Protein 3BN3 (pdb70)

Structure (mmCIF, N/CA/C/O backbone):
data_3BN3
#
_entry.id   3BN3
#
_cell.length_a   61.793
_cell.length_b   71.507
_cell.length_c   143.871
_cell.angle_alpha   90.000
_cell.angle_beta   90.000
_cell.angle_gamma   90.000
#
_symmetry.space_group_name_H-M   'P 21 21 21'
#
loop_
_entity.id
_entity.type
_entity.pdbx_description
1 polymer 'Integrin alpha-L'
2 polymer 'Intercellular adhesion molecule 5'
3 branched 2-acetamido-2-deoxy-beta-D-glucopyranose-(1-4)-2-acetamido-2-deoxy-beta-D-glucopyranose
4 non-polymer 'MAGNESIUM ION'
5 non-polymer 2-acetamido-2-deoxy-beta-D-glucopyranose
6 non-polymer GLYCEROL
7 water water
#
loop_
_atom_site.group_PDB
_atom_site.id
_atom_site.type_symbol
_atom_site.label_atom_id
_atom_site.label_alt_id
_atom_site.label_comp_id
_atom_site.label_asym_id
_atom_site.label_entity_id
_atom_site.label_seq_id
_atom_site.pdbx_PDB_ins_code
_atom_site.Cartn_x
_atom_site.Cartn_y
_atom_site.Cartn_z
_atom_site.occupancy
_atom_site.B_iso_or_equiv
_atom_site.auth_seq_id
_atom_site.auth_comp_id
_atom_site.auth_asym_id
_atom_site.auth_atom_id
_atom_site.pdbx_PDB_model_num
ATOM 1 N N . MET A 1 1 ? -3.899 14.269 36.174 1.00 58.12 128 MET A N 1
ATOM 2 C CA . MET A 1 1 ? -4.659 13.746 35.006 1.00 56.28 128 MET A CA 1
ATOM 3 C C . MET A 1 1 ? -5.881 12.990 35.506 1.00 53.96 128 MET A C 1
ATOM 4 O O . MET A 1 1 ? -5.755 12.051 36.288 1.00 53.05 128 MET A O 1
ATOM 9 N N . ASN A 1 2 ? -7.059 13.403 35.059 1.00 52.40 129 ASN A N 1
ATOM 10 C CA . ASN A 1 2 ? -8.282 12.665 35.371 1.00 54.13 129 ASN A CA 1
ATOM 11 C C . ASN A 1 2 ? -8.330 11.334 34.612 1.00 53.07 129 ASN A C 1
ATOM 12 O O . ASN A 1 2 ? -7.959 11.259 33.433 1.00 51.54 129 ASN A O 1
ATOM 17 N N . VAL A 1 3 ? -8.780 10.289 35.306 1.00 54.20 130 VAL A N 1
ATOM 18 C CA . VAL A 1 3 ? -8.885 8.958 34.721 1.00 53.11 130 VAL A CA 1
ATOM 19 C C . VAL A 1 3 ? -10.209 8.335 35.050 1.00 56.39 130 VAL A C 1
ATOM 20 O O . VAL A 1 3 ? -10.511 8.110 36.226 1.00 58.62 130 VAL A O 1
ATOM 24 N N . ASP A 1 4 ? -10.996 8.050 34.017 1.00 54.96 131 ASP A N 1
ATOM 25 C CA . ASP A 1 4 ? -12.201 7.258 34.167 1.00 55.77 131 ASP A CA 1
ATOM 26 C C . ASP A 1 4 ? -11.837 5.793 33.975 1.00 55.29 131 ASP A C 1
ATOM 27 O O . ASP A 1 4 ? -11.337 5.408 32.920 1.00 53.91 131 ASP A O 1
ATOM 32 N N . LEU A 1 5 ? -12.103 4.974 34.992 1.00 56.65 132 LEU A N 1
ATOM 33 C CA . LEU A 1 5 ? -11.733 3.563 34.955 1.00 51.37 132 LEU A CA 1
ATOM 34 C C . LEU A 1 5 ? -12.954 2.669 35.108 1.00 53.57 132 LEU A C 1
ATOM 35 O O . LEU A 1 5 ? -13.764 2.855 36.020 1.00 51.80 132 LEU A O 1
ATOM 40 N N . VAL A 1 6 ? -13.097 1.705 34.198 1.00 48.48 133 VAL A N 1
ATOM 41 C CA . VAL A 1 6 ? -14.206 0.762 34.245 1.00 48.22 133 VAL A CA 1
ATOM 42 C C . VAL A 1 6 ? -13.669 -0.646 34.504 1.00 49.12 133 VAL A C 1
ATOM 43 O O . VAL A 1 6 ? -12.725 -1.088 33.834 1.00 47.77 133 VAL A O 1
ATOM 47 N N . PHE A 1 7 ? -14.236 -1.317 35.507 1.00 50.74 134 PHE A N 1
ATOM 48 C CA . PHE A 1 7 ? -14.003 -2.747 35.727 1.00 49.21 134 PHE A CA 1
ATOM 49 C C . PHE A 1 7 ? -15.021 -3.517 34.905 1.00 49.02 134 PHE A C 1
ATOM 50 O O . PHE A 1 7 ? -16.220 -3.337 35.081 1.00 49.43 134 PHE A O 1
ATOM 58 N N . LEU A 1 8 ? -14.555 -4.379 34.013 1.00 48.40 135 LEU A N 1
ATOM 59 C CA . LEU A 1 8 ? -15.441 -5.211 33.242 1.00 45.37 135 LEU A CA 1
ATOM 60 C C . LEU A 1 8 ? -15.224 -6.629 33.748 1.00 48.78 135 LEU A C 1
ATOM 61 O O . LEU A 1 8 ? -14.199 -7.232 33.442 1.00 45.40 135 LEU A O 1
ATOM 66 N N . PHE A 1 9 ? -16.155 -7.147 34.552 1.00 49.05 136 PHE A N 1
ATOM 67 C CA . PHE A 1 9 ? -15.908 -8.419 35.241 1.00 47.61 136 PHE A CA 1
ATOM 68 C C . PHE A 1 9 ? -16.816 -9.570 34.809 1.00 49.73 136 PHE A C 1
ATOM 69 O O . PHE A 1 9 ? -18.011 -9.410 34.629 1.00 51.85 136 PHE A O 1
ATOM 77 N N . ASP A 1 10 ? -16.186 -10.737 34.684 1.00 46.18 137 ASP A N 1
ATOM 78 C CA . ASP A 1 10 ? -16.776 -11.956 34.147 1.00 47.07 137 ASP A CA 1
ATOM 79 C C . ASP A 1 10 ? -17.671 -12.611 35.196 1.00 48.04 137 ASP A C 1
ATOM 80 O O . ASP A 1 10 ? -17.192 -13.011 36.255 1.00 53.77 137 ASP A O 1
ATOM 85 N N . GLY A 1 11 ? -18.965 -12.699 34.897 1.00 42.97 138 GLY A N 1
ATOM 86 C CA . GLY A 1 11 ? -19.940 -13.309 35.790 1.00 47.25 138 GLY A CA 1
ATOM 87 C C . GLY A 1 11 ? -20.470 -14.590 35.203 1.00 47.60 138 GLY A C 1
ATOM 88 O O . GLY A 1 11 ? -21.588 -15.001 35.507 1.00 52.05 138 GLY A O 1
ATOM 89 N N . SER A 1 12 ? -19.655 -15.242 34.372 1.00 48.75 139 SER A N 1
ATOM 90 C CA . SER A 1 12 ? -20.125 -16.401 33.624 1.00 46.57 139 SER A CA 1
ATOM 91 C C . SER A 1 12 ? -20.052 -17.652 34.502 1.00 48.85 139 SER A C 1
ATOM 92 O O . SER A 1 12 ?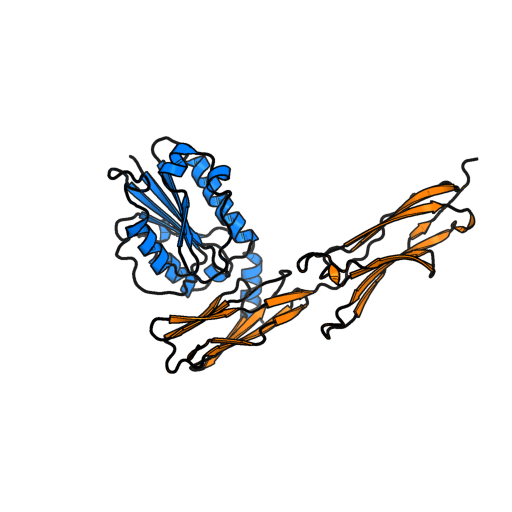 -19.395 -17.648 35.529 1.00 48.08 139 SER A O 1
ATOM 95 N N . MET A 1 13 ? -20.741 -18.704 34.070 1.00 44.55 140 MET A N 1
ATOM 96 C CA . MET A 1 13 ? -20.855 -19.965 34.794 1.00 49.21 140 MET A CA 1
ATOM 97 C C . MET A 1 13 ? -19.509 -20.693 34.907 1.00 48.12 140 MET A C 1
ATOM 98 O O . MET A 1 13 ? -19.343 -21.536 35.785 1.00 52.04 140 MET A O 1
ATOM 103 N N . SER A 1 14 ? -18.551 -20.358 34.037 1.00 49.43 141 SER A N 1
ATOM 104 C CA . SER A 1 14 ? -17.207 -20.976 34.076 1.00 49.86 141 SER A CA 1
ATOM 105 C C . SER A 1 14 ? -16.367 -20.553 35.277 1.00 47.89 141 SER A C 1
ATOM 106 O O . SER A 1 14 ? -15.361 -21.188 35.584 1.00 51.96 141 SER A O 1
ATOM 109 N N . LEU A 1 15 ? -16.758 -19.476 35.942 1.00 48.35 142 LEU A N 1
ATOM 110 C CA . LEU A 1 15 ? -16.083 -19.053 37.169 1.00 52.44 142 LEU A CA 1
ATOM 111 C C . LEU A 1 15 ? -16.808 -19.609 38.389 1.00 48.92 142 LEU A C 1
ATOM 112 O O . LEU A 1 15 ? -18.026 -19.510 38.494 1.00 48.55 142 LEU A O 1
ATOM 117 N N . GLN A 1 16 ? -16.054 -20.200 39.307 1.00 52.51 143 GLN A N 1
ATOM 118 C CA . GLN A 1 16 ? -16.616 -20.705 40.553 1.00 52.66 143 GLN A CA 1
ATOM 119 C C . GLN A 1 16 ? -17.103 -19.532 41.407 1.00 51.86 143 GLN A C 1
ATOM 120 O O . GLN A 1 16 ? -16.583 -18.422 41.279 1.00 53.10 143 GLN A O 1
ATOM 126 N N . PRO A 1 17 ? -18.110 -19.775 42.274 1.00 52.82 144 PRO A N 1
ATOM 127 C CA . PRO A 1 17 ? -18.572 -18.792 43.251 1.00 51.78 144 PRO A CA 1
ATOM 128 C C . PRO A 1 17 ? -17.463 -18.179 44.115 1.00 50.40 144 PRO A C 1
ATOM 129 O O . PRO A 1 17 ? -17.508 -16.979 44.399 1.00 51.02 144 PRO A O 1
ATOM 133 N N . ASP A 1 18 ? -16.489 -18.984 44.536 1.00 50.67 145 ASP A N 1
ATOM 134 C CA . ASP A 1 18 ? -15.366 -18.450 45.307 1.00 50.81 145 ASP A CA 1
ATOM 135 C C . ASP A 1 18 ? -14.478 -17.542 44.454 1.00 48.53 145 ASP A C 1
ATOM 136 O O . ASP A 1 18 ? -13.944 -16.558 44.957 1.00 47.46 145 ASP A O 1
ATOM 141 N N . GLU A 1 19 ? -14.352 -17.854 43.164 1.00 48.56 146 GLU A N 1
ATOM 142 C CA . GLU A 1 19 ? -13.563 -17.035 42.229 1.00 49.65 146 GLU A CA 1
ATOM 143 C C . GLU A 1 19 ? -14.236 -15.706 41.937 1.00 47.22 146 GLU A C 1
ATOM 144 O O . GLU A 1 19 ? -13.580 -14.676 41.892 1.00 48.61 146 GLU A O 1
ATOM 150 N N . PHE A 1 20 ? -15.547 -15.731 41.747 1.00 49.39 147 PHE A N 1
ATOM 151 C CA . PHE A 1 20 ? -16.320 -14.505 41.551 1.00 49.72 147 PHE A CA 1
ATOM 152 C C . PHE A 1 20 ? -16.186 -13.579 42.762 1.00 48.12 147 PHE A C 1
ATOM 153 O O . PHE A 1 20 ? -16.014 -12.370 42.612 1.00 51.55 147 PHE A O 1
ATOM 161 N N . GLN A 1 21 ? -16.256 -14.146 43.961 1.00 50.30 148 GLN A N 1
ATOM 162 C CA . GLN A 1 21 ? -16.033 -13.365 45.187 1.00 51.22 148 GLN A CA 1
ATOM 163 C C . GLN A 1 21 ? -14.634 -12.737 45.204 1.00 50.31 148 GLN A C 1
ATOM 164 O O . GLN A 1 21 ? -14.476 -11.577 45.593 1.00 49.03 148 GLN A O 1
ATOM 170 N N . LYS A 1 22 ? -13.627 -13.499 44.778 1.00 49.52 149 LYS A N 1
ATOM 171 C CA . LYS A 1 22 ? -12.270 -12.964 44.631 1.00 52.32 149 LYS A CA 1
ATOM 172 C C . LYS A 1 22 ? -12.197 -11.845 43.583 1.00 50.94 149 LYS A C 1
ATOM 173 O O . LYS A 1 22 ? -11.401 -10.923 43.718 1.00 50.42 149 LYS A O 1
ATOM 179 N N . ILE A 1 23 ? -13.010 -11.926 42.536 1.00 50.42 150 ILE A N 1
ATOM 180 C CA . ILE A 1 23 ? -13.043 -10.857 41.542 1.00 51.60 150 ILE A CA 1
ATOM 181 C C . ILE A 1 23 ? -13.609 -9.599 42.194 1.00 50.95 150 ILE A C 1
ATOM 182 O O . ILE A 1 23 ? -13.075 -8.513 42.015 1.00 53.37 150 ILE A O 1
ATOM 187 N N . LEU A 1 24 ? -14.679 -9.767 42.968 1.00 50.00 151 LEU A N 1
ATOM 188 C CA . LEU A 1 24 ? -15.299 -8.660 43.702 1.00 51.05 151 LEU A CA 1
ATOM 189 C C . LEU A 1 24 ? -14.337 -8.018 44.705 1.00 51.23 151 LEU A C 1
ATOM 190 O O . LEU A 1 24 ? -14.252 -6.793 44.798 1.00 52.80 151 LEU A O 1
ATOM 195 N N . ASP A 1 25 ? -13.612 -8.850 45.446 1.00 52.04 152 ASP A N 1
ATOM 196 C CA . ASP A 1 25 ? -12.605 -8.367 46.400 1.00 51.96 152 ASP A CA 1
ATOM 197 C C . ASP A 1 25 ? -11.442 -7.641 45.714 1.00 52.54 152 ASP A C 1
ATOM 198 O O . ASP A 1 25 ? -10.945 -6.645 46.229 1.00 54.70 152 ASP A O 1
ATOM 203 N N . PHE A 1 26 ? -11.016 -8.138 44.555 1.00 52.46 153 PHE A N 1
ATOM 204 C CA . PHE A 1 26 ? -9.981 -7.482 43.752 1.00 52.64 153 PHE A CA 1
ATOM 205 C C . PHE A 1 26 ? -10.394 -6.063 43.355 1.00 54.38 153 PHE A C 1
ATOM 206 O O . PHE A 1 26 ? -9.610 -5.123 43.478 1.00 54.62 153 PHE A O 1
ATOM 214 N N . MET A 1 27 ? -11.625 -5.914 42.880 1.00 54.26 154 MET A N 1
ATOM 215 C CA . MET A 1 27 ? -12.154 -4.597 42.501 1.00 55.12 154 MET A CA 1
ATOM 216 C C . MET A 1 27 ? -12.183 -3.631 43.697 1.00 56.66 154 MET A C 1
ATOM 217 O O . MET A 1 27 ? -11.761 -2.471 43.588 1.00 55.50 154 MET A O 1
ATOM 222 N N . LYS A 1 28 ? -12.657 -4.127 44.839 1.00 57.62 155 LYS A N 1
ATOM 223 C CA . LYS A 1 28 ? -12.677 -3.350 46.089 1.00 56.86 155 LYS A CA 1
ATOM 224 C C . LYS A 1 28 ? -11.281 -2.891 46.521 1.00 55.19 155 LYS A C 1
ATOM 225 O O . LYS A 1 28 ? -11.095 -1.736 46.899 1.00 57.20 155 LYS A O 1
ATOM 231 N N . ASP A 1 29 ? -10.311 -3.801 46.469 1.00 55.84 156 ASP A N 1
ATOM 232 C CA . ASP A 1 29 ? -8.920 -3.494 46.814 1.00 55.97 156 ASP A CA 1
ATOM 233 C C . ASP A 1 29 ? -8.284 -2.463 45.888 1.00 53.12 156 ASP A C 1
ATOM 234 O O . ASP A 1 29 ? -7.612 -1.558 46.347 1.00 52.81 156 ASP A O 1
ATOM 239 N N . VAL A 1 30 ? -8.485 -2.608 44.585 1.00 56.53 157 VAL A N 1
ATOM 240 C CA . VAL A 1 30 ? -7.971 -1.635 43.615 1.00 57.35 157 VAL A CA 1
ATOM 241 C C . VAL A 1 30 ? -8.559 -0.252 43.866 1.00 56.49 157 VAL A C 1
ATOM 242 O O . VAL A 1 30 ? -7.832 0.745 43.857 1.00 55.25 157 VAL A O 1
ATOM 246 N N . MET A 1 31 ? -9.865 -0.198 44.114 1.00 56.17 158 MET A N 1
ATOM 247 C CA . MET A 1 31 ? -10.537 1.069 44.407 1.00 57.94 158 MET A CA 1
ATOM 248 C C . MET A 1 31 ? -10.006 1.744 45.682 1.00 59.73 158 MET A C 1
ATOM 249 O O . MET A 1 31 ? -9.806 2.959 45.703 1.00 60.18 158 MET A O 1
ATOM 254 N N . LYS A 1 32 ? -9.775 0.959 46.732 1.00 59.90 159 LYS A N 1
ATOM 255 C CA . LYS A 1 32 ? -9.255 1.496 47.991 1.00 58.98 159 LYS A CA 1
ATOM 256 C C . LYS A 1 32 ? -7.853 2.079 47.810 1.00 58.23 159 LYS A C 1
ATOM 257 O O . LYS A 1 32 ? -7.528 3.120 48.383 1.00 56.90 159 LYS A O 1
ATOM 263 N N . LYS A 1 33 ? -7.036 1.406 47.006 1.00 58.14 160 LYS A N 1
ATOM 264 C CA . LYS A 1 33 ? -5.677 1.862 46.719 1.00 59.95 160 LYS A CA 1
ATOM 265 C C . LYS A 1 33 ? -5.624 3.111 45.832 1.00 58.49 160 LYS A C 1
ATOM 266 O O . LYS A 1 33 ? -4.630 3.829 45.843 1.00 56.22 160 LYS A O 1
ATOM 272 N N . LEU A 1 34 ? -6.677 3.366 45.063 1.00 57.35 161 LEU A N 1
ATOM 273 C CA . LEU A 1 34 ? -6.723 4.531 44.179 1.00 59.57 161 LEU A CA 1
ATOM 274 C C . LEU A 1 34 ? -7.803 5.514 44.622 1.00 61.87 161 LEU A C 1
ATOM 275 O O . LEU A 1 34 ? -8.341 6.263 43.801 1.00 65.58 161 LEU A O 1
ATOM 280 N N . SER A 1 35 ? -8.102 5.542 45.921 1.00 61.92 162 SER A N 1
ATOM 281 C CA . SER A 1 35 ? -9.184 6.386 46.441 1.00 63.23 162 SER A CA 1
ATOM 282 C C . SER A 1 35 ? -8.766 7.857 46.581 1.00 66.62 162 SER A C 1
ATOM 283 O O . SER A 1 35 ? -8.876 8.448 47.659 1.00 65.86 162 SER A O 1
ATOM 286 N N . ASN A 1 36 ? -8.303 8.434 45.471 1.00 68.75 163 ASN A N 1
ATOM 287 C CA . ASN A 1 36 ? -7.964 9.854 45.383 1.00 67.71 163 ASN A CA 1
ATOM 288 C C . ASN A 1 36 ? -9.036 10.595 44.581 1.00 68.94 163 ASN A C 1
ATOM 289 O O . ASN A 1 36 ? -10.055 10.014 44.222 1.00 73.73 163 ASN A O 1
ATOM 294 N N . THR A 1 37 ? -8.814 11.874 44.298 1.00 68.78 164 THR A N 1
ATOM 295 C CA . THR A 1 37 ? -9.795 12.675 43.559 1.00 65.82 164 THR A CA 1
ATOM 296 C C . THR A 1 37 ? -9.788 12.365 42.057 1.00 63.81 164 THR A C 1
ATOM 297 O O . THR A 1 37 ? -10.831 12.435 41.395 1.00 65.19 164 THR A O 1
ATOM 301 N N . SER A 1 38 ? -8.619 11.999 41.535 1.00 58.56 165 SER A N 1
ATOM 302 C CA . SER A 1 38 ? -8.386 11.983 40.094 1.00 57.18 165 SER A CA 1
ATOM 303 C C . SER A 1 38 ? -9.055 10.809 39.394 1.00 56.59 165 SER A C 1
ATOM 304 O O . SER A 1 38 ? -9.521 10.948 38.266 1.00 56.74 165 SER A O 1
ATOM 307 N N . TYR A 1 39 ? -9.091 9.662 40.070 1.00 54.66 166 TYR A N 1
ATOM 308 C CA . TYR A 1 39 ? -9.725 8.447 39.556 1.00 50.81 166 TYR A CA 1
ATOM 309 C C . TYR A 1 39 ? -11.200 8.361 39.954 1.00 47.85 166 TYR A C 1
ATOM 310 O O . TYR A 1 39 ? -11.543 8.553 41.120 1.00 42.63 166 TYR A O 1
ATOM 319 N N . GLN A 1 40 ? -12.062 8.056 38.985 1.00 42.14 167 GLN A N 1
ATOM 320 C CA . GLN A 1 40 ? -13.452 7.720 39.266 1.00 38.29 167 GLN A CA 1
ATOM 321 C C . GLN A 1 40 ? -13.754 6.410 38.554 1.00 37.14 167 GLN A C 1
ATOM 322 O O . GLN A 1 40 ? -13.180 6.111 37.501 1.00 42.89 167 GLN A O 1
ATOM 328 N N . PHE A 1 41 ? -14.638 5.616 39.137 1.00 39.54 168 PHE A N 1
ATOM 329 C CA . PHE A 1 41 ? -14.803 4.232 38.688 1.00 34.77 168 PHE A CA 1
ATOM 330 C C . PHE A 1 41 ? -16.225 3.900 38.289 1.00 36.90 168 PHE A C 1
ATOM 331 O O . PHE A 1 41 ? -17.187 4.552 38.731 1.00 28.63 168 PHE A O 1
ATOM 339 N N . ALA A 1 42 ? -16.349 2.834 37.478 1.00 33.45 169 ALA A N 1
ATOM 340 C CA . ALA A 1 42 ? -17.604 2.239 37.146 1.00 32.70 169 ALA A CA 1
ATOM 341 C C . ALA A 1 42 ? -17.294 0.747 37.079 1.00 34.22 169 ALA A C 1
ATOM 342 O O . ALA A 1 42 ? -16.151 0.358 36.891 1.00 39.99 169 ALA A O 1
ATOM 344 N N . ALA A 1 43 ? -18.308 -0.064 37.249 1.00 36.75 170 ALA A N 1
ATOM 345 C CA . ALA A 1 43 ? -18.131 -1.535 37.156 1.00 33.01 170 ALA A CA 1
ATOM 346 C C . ALA A 1 43 ? -19.271 -2.076 36.377 1.00 40.22 170 ALA A C 1
ATOM 347 O O . ALA A 1 43 ? -20.401 -1.615 36.554 1.00 43.06 170 ALA A O 1
ATOM 349 N N . VAL A 1 44 ? -18.967 -3.044 35.509 1.00 40.71 171 VAL A N 1
ATOM 350 C CA . VAL A 1 44 ? -19.926 -3.659 34.630 1.00 39.27 171 VAL A CA 1
ATOM 351 C C . VAL A 1 44 ? -19.723 -5.167 34.738 1.00 38.72 171 VAL A C 1
ATOM 352 O O . VAL A 1 44 ? -18.604 -5.661 34.566 1.00 43.00 171 VAL A O 1
ATOM 356 N N . GLN A 1 45 ? -20.784 -5.897 35.053 1.00 36.80 172 GLN A N 1
ATOM 357 C CA . GLN A 1 45 ? -20.695 -7.373 34.996 1.00 37.92 172 GLN A CA 1
ATOM 358 C C . GLN A 1 45 ? -21.082 -7.829 33.605 1.00 44.38 172 GLN A C 1
ATOM 359 O O . GLN A 1 45 ? -21.923 -7.189 32.991 1.00 42.00 172 GLN A O 1
ATOM 365 N N . PHE A 1 46 ? -20.471 -8.918 33.098 1.00 42.65 173 PHE A N 1
ATOM 366 C CA . PHE A 1 46 ? -20.906 -9.494 31.845 1.00 40.54 173 PHE A CA 1
ATOM 367 C C . PHE A 1 46 ? -20.968 -11.019 31.943 1.00 40.01 173 PHE A C 1
ATOM 368 O O . PHE A 1 46 ? -20.171 -11.662 32.623 1.00 37.89 173 PHE A O 1
ATOM 376 N N . SER A 1 47 ? -21.932 -11.592 31.261 1.00 44.33 174 SER A N 1
ATOM 377 C CA . SER A 1 47 ? -21.968 -13.049 31.078 1.00 37.23 174 SER A CA 1
ATOM 378 C C . SER A 1 47 ? -22.621 -13.182 29.696 1.00 41.37 174 SER A C 1
ATOM 379 O O . SER A 1 47 ? -21.951 -12.912 28.675 1.00 38.54 174 SER A O 1
ATOM 382 N N . THR A 1 48 ? -23.906 -13.535 29.633 1.00 44.65 175 THR A N 1
ATOM 383 C CA . THR A 1 48 ? -24.651 -13.462 28.358 1.00 42.55 175 THR A CA 1
ATOM 384 C C . THR A 1 48 ? -24.958 -11.985 28.028 1.00 47.51 175 THR A C 1
ATOM 385 O O . THR A 1 48 ? -24.780 -11.532 26.886 1.00 40.24 175 THR A O 1
ATOM 389 N N . SER A 1 49 ? -25.403 -11.249 29.042 1.00 41.05 176 SER A N 1
ATOM 390 C CA . SER A 1 49 ? -25.750 -9.854 28.900 1.00 42.26 176 SER A CA 1
ATOM 391 C C . SER A 1 49 ? -24.835 -9.035 29.806 1.00 41.95 176 SER A C 1
ATOM 392 O O . SER A 1 49 ? -23.933 -9.567 30.461 1.00 44.36 176 SER A O 1
ATOM 395 N N . TYR A 1 50 ? -25.040 -7.729 29.807 1.00 46.52 177 TYR A N 1
ATOM 396 C CA . TYR A 1 50 ? -24.114 -6.802 30.440 1.00 44.16 177 TYR A CA 1
ATOM 397 C C . TYR A 1 50 ? -24.926 -5.992 31.424 1.00 48.70 177 TYR A C 1
ATOM 398 O O . TYR A 1 50 ? -26.090 -5.671 31.152 1.00 45.95 177 TYR A O 1
ATOM 407 N N . LYS A 1 51 ? -24.332 -5.684 32.573 1.00 46.51 178 LYS A N 1
ATOM 408 C CA . LYS A 1 51 ? -25.025 -4.882 33.588 1.00 46.26 178 LYS A CA 1
ATOM 409 C C . LYS A 1 51 ? -24.051 -3.906 34.218 1.00 39.15 178 LYS A C 1
ATOM 410 O O . LYS A 1 51 ? -23.060 -4.323 34.830 1.00 43.01 178 LYS A O 1
ATOM 416 N N . THR A 1 52 ? -24.288 -2.619 34.036 1.00 45.60 179 THR A N 1
ATOM 417 C CA . THR A 1 52 ? -23.547 -1.606 34.770 1.00 42.36 179 THR A CA 1
ATOM 418 C C . THR A 1 52 ? -23.996 -1.667 36.229 1.00 44.05 179 THR A C 1
ATOM 419 O O . THR A 1 52 ? -25.112 -1.247 36.580 1.00 44.19 179 THR A O 1
ATOM 423 N N . GLU A 1 53 ? -23.136 -2.234 37.066 1.00 40.71 180 GLU A N 1
ATOM 424 C CA . GLU A 1 53 ? -23.476 -2.466 38.466 1.00 40.23 180 GLU A CA 1
ATOM 425 C C . GLU A 1 53 ? -23.366 -1.162 39.251 1.00 39.69 180 GLU A C 1
ATOM 426 O O . GLU A 1 53 ? -24.120 -0.928 40.186 1.00 41.82 180 GLU A O 1
ATOM 432 N N . PHE A 1 54 ? -22.412 -0.319 38.877 1.00 40.65 181 PHE A N 1
ATOM 433 C CA . PHE A 1 54 ? -22.418 1.061 39.314 1.00 38.48 181 PHE A CA 1
ATOM 434 C C . PHE A 1 54 ? -21.686 1.918 38.302 1.00 40.16 181 PHE A C 1
ATOM 435 O O . PHE A 1 54 ? -20.823 1.423 37.586 1.00 42.95 181 PHE A O 1
ATOM 443 N N . ASP A 1 55 ? -22.017 3.206 38.263 1.00 44.24 182 ASP A N 1
ATOM 444 C CA . ASP A 1 55 ? -21.394 4.140 37.318 1.00 41.17 182 ASP A CA 1
ATOM 445 C C . ASP A 1 55 ? -20.600 5.211 38.045 1.00 41.80 182 ASP A C 1
ATOM 446 O O . ASP A 1 55 ? -20.518 5.197 39.272 1.00 41.93 182 ASP A O 1
ATOM 451 N N . PHE A 1 56 ? -20.008 6.128 37.280 1.00 40.37 183 PHE A N 1
ATOM 452 C CA . PHE A 1 56 ? -19.057 7.082 37.831 1.00 41.21 183 PHE A CA 1
ATOM 453 C C . PHE A 1 56 ? -19.744 7.974 38.846 1.00 43.54 183 PHE A C 1
ATOM 454 O O . PHE A 1 56 ? -19.136 8.380 39.828 1.00 49.49 183 PHE A O 1
ATOM 462 N N . SER A 1 57 ? -21.012 8.287 38.598 1.00 45.12 184 SER A N 1
ATOM 463 C CA . SER A 1 57 ? -21.796 9.093 39.526 1.00 42.54 184 SER A CA 1
ATOM 464 C C . SER A 1 57 ? -22.094 8.323 40.804 1.00 39.27 184 SER A C 1
ATOM 465 O O . SER A 1 57 ? -22.014 8.869 41.896 1.00 42.02 184 SER A O 1
ATOM 468 N N . ASP A 1 58 ? -22.418 7.046 40.680 1.00 44.90 185 ASP A N 1
ATOM 469 C CA . ASP A 1 58 ? -22.552 6.204 41.860 1.00 44.34 185 ASP A CA 1
ATOM 470 C C . ASP A 1 58 ? -21.259 6.237 42.694 1.00 47.13 185 ASP A C 1
ATOM 471 O O . ASP A 1 58 ? -21.297 6.499 43.901 1.00 43.66 185 ASP A O 1
ATOM 476 N N . TYR A 1 59 ? -20.120 6.013 42.039 1.00 45.95 186 TYR A N 1
ATOM 477 C CA . TYR A 1 59 ? -18.827 6.030 42.721 1.00 43.00 186 TYR A CA 1
ATOM 478 C C . TYR A 1 59 ? -18.670 7.303 43.536 1.00 42.87 186 TYR A C 1
ATOM 479 O O . TYR A 1 59 ? -18.401 7.248 44.737 1.00 43.45 186 TYR A O 1
ATOM 488 N N . VAL A 1 60 ? -18.840 8.442 42.874 1.00 42.66 187 VAL A N 1
ATOM 489 C CA . VAL A 1 60 ? -18.675 9.745 43.507 1.00 37.98 187 VAL A CA 1
ATOM 490 C C . VAL A 1 60 ? -19.622 9.947 44.701 1.00 41.51 187 VAL A C 1
ATOM 491 O O . VAL A 1 60 ? -19.264 10.590 45.688 1.00 41.80 187 VAL A O 1
ATOM 495 N N . LYS A 1 61 ? -20.837 9.422 44.608 1.00 41.10 188 LYS A N 1
ATOM 496 C CA . LYS A 1 61 ? -21.814 9.589 45.687 1.00 42.15 188 LYS A CA 1
ATOM 497 C C . LYS A 1 61 ? -21.485 8.712 46.886 1.00 40.69 188 LYS A C 1
ATOM 498 O O . LYS A 1 61 ? -21.500 9.169 48.018 1.00 40.03 188 LYS A O 1
ATOM 504 N N . TRP A 1 62 ? -21.206 7.440 46.623 1.00 43.62 189 TRP A N 1
ATOM 505 C CA . TRP A 1 62 ? -21.078 6.444 47.676 1.00 44.73 189 TRP A CA 1
ATOM 506 C C . TRP A 1 62 ? -19.627 6.224 48.132 1.00 46.14 189 TRP A C 1
ATOM 507 O O . TRP A 1 62 ? -19.369 6.100 49.330 1.00 47.12 189 TRP A O 1
ATOM 518 N N . LYS A 1 63 ? -18.698 6.169 47.179 1.00 44.77 190 LYS A N 1
ATOM 519 C CA . LYS A 1 63 ? -17.264 5.918 47.436 1.00 49.22 190 LYS A CA 1
ATOM 520 C C . LYS A 1 63 ? -16.930 4.511 47.983 1.00 51.95 190 LYS A C 1
ATOM 521 O O . LYS A 1 63 ? -16.035 3.848 47.470 1.00 56.45 190 LYS A O 1
ATOM 527 N N . ASP A 1 64 ? -17.659 4.073 49.006 1.00 52.29 191 ASP A N 1
ATOM 528 C CA . ASP A 1 64 ? -17.477 2.774 49.656 1.00 49.34 191 ASP A CA 1
ATOM 529 C C . ASP A 1 64 ? -17.710 1.607 48.687 1.00 48.07 191 ASP A C 1
ATOM 530 O O . ASP A 1 64 ? -18.845 1.344 48.320 1.00 49.89 191 ASP A O 1
ATOM 535 N N . PRO A 1 65 ? -16.641 0.891 48.287 1.00 47.15 192 PRO A N 1
ATOM 536 C CA . PRO A 1 65 ? -16.819 -0.206 47.339 1.00 49.73 192 PRO A CA 1
ATOM 537 C C . PRO A 1 65 ? -17.723 -1.334 47.839 1.00 48.56 192 PRO A C 1
ATOM 538 O O . PRO A 1 65 ? -18.310 -2.033 47.025 1.00 49.87 192 PRO A O 1
ATOM 542 N N . ASP A 1 66 ? -17.825 -1.518 49.157 1.00 47.69 193 ASP A N 1
ATOM 543 C CA . ASP A 1 66 ? -18.758 -2.500 49.718 1.00 48.38 193 ASP A CA 1
ATOM 544 C C . ASP A 1 66 ? -20.202 -2.092 49.432 1.00 47.20 193 ASP A C 1
ATOM 545 O O . ASP A 1 66 ? -21.031 -2.929 49.090 1.00 49.22 193 ASP A O 1
ATOM 550 N N . ALA A 1 67 ? -20.483 -0.798 49.583 1.00 45.52 194 ALA A N 1
ATOM 551 C CA . ALA A 1 67 ? -21.768 -0.208 49.229 1.00 45.80 194 ALA A CA 1
ATOM 552 C C . ALA A 1 67 ? -22.079 -0.400 47.744 1.00 48.26 194 ALA A C 1
ATOM 553 O O . ALA A 1 67 ? -23.135 -0.923 47.380 1.00 46.10 194 ALA A O 1
ATOM 555 N N . LEU A 1 68 ? -21.133 0.010 46.901 1.00 47.75 195 LEU A N 1
ATOM 556 C CA . LEU A 1 68 ? -21.317 0.031 45.449 1.00 43.60 195 LEU A CA 1
ATOM 557 C C . LEU A 1 68 ? -21.537 -1.323 44.823 1.00 45.09 195 LEU A C 1
ATOM 558 O O . LEU A 1 68 ? -22.184 -1.423 43.777 1.00 44.18 195 LEU A O 1
ATOM 563 N N . LEU A 1 69 ? -20.976 -2.363 45.428 1.00 48.76 196 LEU A N 1
ATOM 564 C CA . LEU A 1 69 ? -21.082 -3.718 44.886 1.00 44.97 196 LEU A CA 1
ATOM 565 C C . LEU A 1 69 ? -22.043 -4.629 45.657 1.00 47.74 196 LEU A C 1
ATOM 566 O O . LEU A 1 69 ? -22.103 -5.836 45.384 1.00 44.93 196 LEU A O 1
ATOM 571 N N . LYS A 1 70 ? -22.815 -4.078 46.591 1.00 45.87 197 LYS A N 1
ATOM 572 C CA . LYS A 1 70 ? -23.701 -4.914 47.409 1.00 48.84 197 LYS A CA 1
ATOM 573 C C . LYS A 1 70 ? -24.837 -5.596 46.636 1.00 48.93 197 LYS A C 1
ATOM 574 O O . LYS A 1 70 ? -25.318 -6.656 47.051 1.00 50.38 197 LYS A O 1
ATOM 580 N N . HIS A 1 71 ? -25.278 -4.998 45.531 1.00 48.35 198 HIS A N 1
ATOM 581 C CA . HIS A 1 71 ? -26.431 -5.532 44.791 1.00 46.16 198 HIS A CA 1
ATOM 582 C C . HIS A 1 71 ? -26.041 -6.528 43.721 1.00 45.84 198 HIS A C 1
ATOM 583 O O . HIS A 1 71 ? -26.911 -7.088 43.071 1.00 49.61 198 HIS A O 1
ATOM 590 N N . VAL A 1 72 ? -24.745 -6.759 43.534 1.00 48.53 199 VAL A N 1
ATOM 591 C CA . VAL A 1 72 ? -24.279 -7.658 42.481 1.00 42.06 199 VAL A CA 1
ATOM 592 C C . VAL A 1 72 ? -24.724 -9.088 42.761 1.00 43.77 199 VAL A C 1
ATOM 593 O O . VAL A 1 72 ? -24.558 -9.587 43.878 1.00 40.37 199 VAL A O 1
ATOM 597 N N . LYS A 1 73 ? -25.308 -9.726 41.749 1.00 44.28 200 LYS A N 1
ATOM 598 C CA . LYS A 1 73 ? -25.605 -11.155 41.783 1.00 43.94 200 LYS A CA 1
ATOM 599 C C . LYS A 1 73 ? -24.876 -11.820 40.620 1.00 44.05 200 LYS A C 1
ATOM 600 O O . LYS A 1 73 ? -24.865 -11.307 39.510 1.00 50.97 200 LYS A O 1
ATOM 606 N N . HIS A 1 74 ? -24.290 -12.984 40.882 1.00 44.13 201 HIS A N 1
ATOM 607 C CA . HIS A 1 74 ? -23.509 -13.702 39.897 1.00 41.85 201 HIS A CA 1
ATOM 608 C C . HIS A 1 74 ? -24.469 -14.159 38.798 1.00 39.43 201 HIS A C 1
ATOM 609 O O . HIS A 1 74 ? -25.428 -14.879 39.075 1.00 46.19 201 HIS A O 1
ATOM 616 N N . MET A 1 75 ? -24.203 -13.756 37.552 1.00 41.68 202 MET A N 1
ATOM 617 C CA . MET A 1 75 ? -25.145 -13.989 36.432 1.00 36.74 202 MET A CA 1
ATOM 618 C C . MET A 1 75 ? -25.246 -15.448 36.085 1.00 40.53 202 MET A C 1
ATOM 619 O O . MET A 1 75 ? -26.346 -15.964 35.861 1.00 46.21 202 MET A O 1
ATOM 624 N N . LEU A 1 76 ? -24.090 -16.101 36.025 1.00 34.48 203 LEU A N 1
ATOM 625 C CA . LEU A 1 76 ? -24.003 -17.587 35.840 1.00 34.16 203 LEU A CA 1
ATOM 626 C C . LEU A 1 76 ? -24.512 -18.061 34.485 1.00 36.84 203 LEU A C 1
ATOM 627 O O . LEU A 1 76 ? -25.127 -19.133 34.337 1.00 40.24 203 LEU A O 1
ATOM 632 N N . LEU A 1 77 ? -24.168 -17.294 33.461 1.00 38.37 204 LEU A N 1
ATOM 633 C CA . LEU A 1 77 ? -24.544 -17.637 32.102 1.00 38.76 204 LEU A CA 1
ATOM 634 C C . LEU A 1 77 ? -23.284 -17.715 31.220 1.00 40.88 204 LEU A C 1
ATOM 635 O O . LEU A 1 77 ? -22.253 -18.197 31.685 1.00 40.39 204 LEU A O 1
ATOM 640 N N . LEU A 1 78 ? -23.372 -17.309 29.953 1.00 40.97 205 LEU A N 1
ATOM 641 C CA . LEU A 1 78 ? -22.283 -17.496 28.984 1.00 36.65 205 LEU A CA 1
ATOM 642 C C . LEU A 1 78 ? -21.275 -16.376 29.111 1.00 42.92 205 LEU A C 1
ATOM 643 O O . LEU A 1 78 ? -21.355 -15.609 30.061 1.00 43.61 205 LEU A O 1
ATOM 648 N N . THR A 1 79 ? -20.337 -16.275 28.171 1.00 44.97 206 THR A N 1
ATOM 649 C CA . THR A 1 79 ? -19.230 -15.311 28.264 1.00 43.13 206 THR A CA 1
ATOM 650 C C . THR A 1 79 ? -19.051 -14.470 26.982 1.00 44.75 206 THR A C 1
ATOM 651 O O . THR A 1 79 ? -18.091 -14.645 26.228 1.00 43.60 206 THR A O 1
ATOM 655 N N . ASN A 1 80 ? -19.958 -13.526 26.763 1.00 44.10 207 ASN A N 1
ATOM 656 C CA . ASN A 1 80 ? -19.930 -12.709 25.555 1.00 43.54 207 ASN A CA 1
ATOM 657 C C . ASN A 1 80 ? -19.003 -11.527 25.708 1.00 43.69 207 ASN A C 1
ATOM 658 O O . ASN A 1 80 ? -19.437 -10.382 25.769 1.00 47.48 207 ASN A O 1
ATOM 663 N N . THR A 1 81 ? -17.708 -11.812 25.748 1.00 43.97 208 THR A N 1
ATOM 664 C CA . THR A 1 81 ? -16.704 -10.800 26.092 1.00 42.14 208 THR A CA 1
ATOM 665 C C . THR A 1 81 ? -16.490 -9.737 25.019 1.00 45.24 208 THR A C 1
ATOM 666 O O . THR A 1 81 ? -16.248 -8.582 25.348 1.00 47.81 208 THR A O 1
ATOM 670 N N . PHE A 1 82 ? -16.549 -10.106 23.743 1.00 46.69 209 PHE A N 1
ATOM 671 C CA . PHE A 1 82 ? -16.366 -9.104 22.681 1.00 45.76 209 PHE A CA 1
ATOM 672 C C . PHE A 1 82 ? -17.512 -8.119 22.725 1.00 44.25 209 PHE A C 1
ATOM 673 O O . PHE A 1 82 ? -17.316 -6.902 22.637 1.00 49.15 209 PHE A O 1
ATOM 681 N N . GLY A 1 83 ? -18.716 -8.659 22.875 1.00 43.39 210 GLY A N 1
ATOM 682 C CA . GLY A 1 83 ? -19.911 -7.845 23.041 1.00 43.13 210 GLY A CA 1
ATOM 683 C C . GLY A 1 83 ? -19.799 -6.920 24.234 1.00 44.39 210 GLY A C 1
ATOM 684 O O . GLY A 1 83 ? -20.116 -5.736 24.129 1.00 42.88 210 GLY A O 1
ATOM 685 N N . ALA A 1 84 ? -19.343 -7.461 25.364 1.00 45.32 211 ALA A N 1
ATOM 686 C CA . ALA A 1 84 ? -19.182 -6.675 26.604 1.00 44.96 211 ALA A CA 1
ATOM 687 C C . ALA A 1 84 ? -18.238 -5.515 26.414 1.00 42.40 211 ALA A C 1
ATOM 688 O O . ALA A 1 84 ? -18.493 -4.414 26.864 1.00 50.40 211 ALA A O 1
ATOM 690 N N . ILE A 1 85 ? -17.111 -5.793 25.774 1.00 46.83 212 ILE A N 1
ATOM 691 C CA . ILE A 1 85 ? -16.085 -4.789 25.545 1.00 46.04 212 ILE A CA 1
ATOM 692 C C . ILE A 1 85 ? -16.653 -3.693 24.667 1.00 46.85 212 ILE A C 1
ATOM 693 O O . ILE A 1 85 ? -16.441 -2.511 24.926 1.00 48.59 212 ILE A O 1
ATOM 698 N N . ASN A 1 86 ? -17.404 -4.085 23.647 1.00 46.05 213 ASN A N 1
ATOM 699 C CA . ASN A 1 86 ? -18.055 -3.111 22.771 1.00 48.57 213 ASN A CA 1
ATOM 700 C C . ASN A 1 86 ? -19.135 -2.309 23.483 1.00 49.23 213 ASN A C 1
ATOM 701 O O . ASN A 1 86 ? -19.300 -1.127 23.227 1.00 47.16 213 ASN A O 1
ATOM 706 N N . TYR A 1 87 ? -19.861 -2.959 24.387 1.00 52.57 214 TYR A N 1
ATOM 707 C CA . TYR A 1 87 ? -20.850 -2.275 25.225 1.00 51.61 214 TYR A CA 1
ATOM 708 C C . TYR A 1 87 ? -20.205 -1.196 26.100 1.00 51.73 214 TYR A C 1
ATOM 709 O O . TYR A 1 87 ? -20.721 -0.081 26.211 1.00 49.43 214 TYR A O 1
ATOM 718 N N . VAL A 1 88 ? -19.077 -1.522 26.722 1.00 47.71 215 VAL A N 1
ATOM 719 C CA . VAL A 1 88 ? -18.391 -0.561 27.578 1.00 47.74 215 VAL A CA 1
ATOM 720 C C . VAL A 1 88 ? -17.928 0.639 26.756 1.00 51.08 215 VAL A C 1
ATOM 721 O O . VAL A 1 88 ? -18.190 1.794 27.117 1.00 52.99 215 VAL A O 1
ATOM 725 N N . ALA A 1 89 ? -17.264 0.363 25.636 1.00 54.36 216 ALA A N 1
ATOM 726 C CA . ALA A 1 89 ? -16.772 1.423 24.746 1.00 54.03 216 ALA A CA 1
ATOM 727 C C . ALA A 1 89 ? -17.857 2.403 24.345 1.00 54.51 216 ALA A C 1
ATOM 728 O O . ALA A 1 89 ? -17.660 3.609 24.398 1.00 59.12 216 ALA A O 1
ATOM 730 N N . THR A 1 90 ? -19.004 1.889 23.927 1.00 55.91 217 THR A N 1
ATOM 731 C CA . THR A 1 90 ? -20.040 2.757 23.373 1.00 57.18 217 THR A CA 1
ATOM 732 C C . THR A 1 90 ? -21.059 3.237 24.410 1.00 56.63 217 THR A C 1
ATOM 733 O O . THR A 1 90 ? -21.578 4.343 24.279 1.00 60.62 217 THR A O 1
ATOM 737 N N . GLU A 1 91 ? -21.321 2.445 25.450 1.00 55.48 218 GLU A N 1
ATOM 738 C CA . GLU A 1 91 ? -22.448 2.730 26.360 1.00 56.45 218 GLU A CA 1
ATOM 739 C C . GLU A 1 91 ? -22.090 3.135 27.793 1.00 57.43 218 GLU A C 1
ATOM 740 O O . GLU A 1 91 ? -22.948 3.654 28.511 1.00 54.09 218 GLU A O 1
ATOM 746 N N . VAL A 1 92 ? -20.856 2.891 28.227 1.00 54.97 219 VAL A N 1
ATOM 747 C CA . VAL A 1 92 ? -20.501 3.125 29.627 1.00 53.37 219 VAL A CA 1
ATOM 748 C C . VAL A 1 92 ? -19.652 4.379 29.782 1.00 53.39 219 VAL A C 1
ATOM 749 O O . VAL A 1 92 ? -19.851 5.145 30.733 1.00 53.60 219 VAL A O 1
ATOM 753 N N . PHE A 1 93 ? -18.714 4.604 28.863 1.00 55.18 220 PHE A N 1
ATOM 754 C CA . PHE A 1 93 ? -17.972 5.875 28.842 1.00 55.25 220 PHE A CA 1
ATOM 755 C C . PHE A 1 93 ? -18.841 6.974 28.227 1.00 59.20 220 PHE A C 1
ATOM 756 O O . PHE A 1 93 ? -18.644 7.363 27.074 1.00 61.16 220 PHE A O 1
ATOM 764 N N . ARG A 1 94 ? -19.802 7.464 29.009 1.00 60.32 221 ARG A N 1
ATOM 765 C CA . ARG A 1 94 ? -20.713 8.525 28.574 1.00 59.80 221 ARG A CA 1
ATOM 766 C C . ARG A 1 94 ? -20.965 9.508 29.709 1.00 56.85 221 ARG A C 1
ATOM 767 O O . ARG A 1 94 ? -20.987 9.118 30.881 1.00 49.89 221 ARG A O 1
ATOM 775 N N . GLU A 1 95 ? -21.166 10.779 29.351 1.00 55.58 222 GLU A N 1
ATOM 776 C CA . GLU A 1 95 ? -21.419 11.835 30.325 1.00 57.94 222 GLU A CA 1
ATOM 777 C C . GLU A 1 95 ? -22.688 11.557 31.121 1.00 57.41 222 GLU A C 1
ATOM 778 O O . GLU A 1 95 ? -22.810 11.964 32.276 1.00 54.93 222 GLU A O 1
ATOM 784 N N . GLU A 1 96 ? -23.622 10.849 30.496 1.00 57.18 223 GLU A N 1
ATOM 785 C CA . GLU A 1 96 ? -24.887 10.496 31.125 1.00 58.34 223 GLU A CA 1
ATOM 786 C C . GLU A 1 96 ? -24.647 9.636 32.379 1.00 55.88 223 GLU A C 1
ATOM 787 O O . GLU A 1 96 ? -25.362 9.773 33.368 1.00 53.11 223 GLU A O 1
ATOM 793 N N . LEU A 1 97 ? -23.632 8.772 32.328 1.00 54.02 224 LEU A N 1
ATOM 794 C CA . LEU A 1 97 ? -23.208 7.976 33.487 1.00 54.50 224 LEU A CA 1
ATOM 795 C C . LEU A 1 97 ? -22.152 8.666 34.377 1.00 52.18 224 LEU A C 1
ATOM 796 O O . LEU A 1 97 ? -21.620 8.040 35.300 1.00 52.96 224 LEU A O 1
ATOM 801 N N . GLY A 1 98 ? -21.851 9.932 34.100 1.00 47.82 225 GLY A N 1
ATOM 802 C CA . GLY A 1 98 ? -20.902 10.709 34.901 1.00 51.22 225 GLY A CA 1
ATOM 803 C C . GLY A 1 98 ? -19.457 10.688 34.419 1.00 51.19 225 GLY A C 1
ATOM 804 O O . GLY A 1 98 ? -18.570 11.207 35.102 1.00 49.54 225 GLY A O 1
ATOM 805 N N . ALA A 1 99 ? -19.218 10.093 33.249 1.00 52.17 226 ALA A N 1
ATOM 806 C CA . ALA A 1 99 ? -17.895 10.100 32.634 1.00 50.13 226 ALA A CA 1
ATOM 807 C C . ALA A 1 99 ? -17.467 11.524 32.323 1.00 50.84 226 ALA A C 1
ATOM 808 O O . ALA A 1 99 ? -18.283 12.360 31.930 1.00 51.84 226 ALA A O 1
ATOM 810 N N . ARG A 1 100 ? -16.179 11.787 32.517 1.00 51.62 227 ARG A N 1
ATOM 811 C CA . ARG A 1 100 ? -15.591 13.094 32.270 1.00 50.23 227 ARG A CA 1
ATOM 812 C C . ARG A 1 100 ? -14.934 13.068 30.888 1.00 51.67 227 ARG A C 1
ATOM 813 O O . ARG A 1 100 ? -14.141 12.168 30.612 1.00 50.38 227 ARG A O 1
ATOM 821 N N . PRO A 1 101 ? -15.253 14.045 30.014 1.00 51.83 228 PRO A N 1
ATOM 822 C CA . PRO A 1 101 ? -14.708 13.985 28.646 1.00 54.86 228 PRO A CA 1
ATOM 823 C C . PRO A 1 101 ? -13.195 14.249 28.589 1.00 56.30 228 PRO A C 1
ATOM 824 O O . PRO A 1 101 ? -12.517 13.821 27.652 1.00 55.95 228 PRO A O 1
ATOM 828 N N . ASP A 1 102 ? -12.698 14.957 29.599 1.00 56.99 229 ASP A N 1
ATOM 829 C CA . ASP A 1 102 ? -11.282 15.278 29.755 1.00 56.29 229 ASP A CA 1
ATOM 830 C C . ASP A 1 102 ? -10.427 14.110 30.266 1.00 54.45 229 ASP A C 1
ATOM 831 O O . ASP A 1 102 ? -9.195 14.205 30.270 1.00 53.52 229 ASP A O 1
ATOM 836 N N . ALA A 1 103 ? -11.074 13.021 30.687 1.00 50.16 230 ALA A N 1
ATOM 837 C CA . ALA A 1 103 ? -10.409 11.945 31.425 1.00 49.57 230 ALA A CA 1
ATOM 838 C C . ALA A 1 103 ? -9.832 10.850 30.527 1.00 48.13 230 ALA A C 1
ATOM 839 O O . ALA A 1 103 ? -10.404 10.516 29.489 1.00 44.79 230 ALA A O 1
ATOM 841 N N . THR A 1 104 ? -8.709 10.285 30.960 1.00 44.84 231 THR A N 1
ATOM 842 C CA . THR A 1 104 ? -8.098 9.154 30.292 1.00 45.10 231 THR A CA 1
ATOM 843 C C . THR A 1 104 ? -8.908 7.896 30.610 1.00 46.84 231 THR A C 1
ATOM 844 O O . THR A 1 104 ? -9.132 7.563 31.776 1.00 45.59 231 THR A O 1
ATOM 848 N N . LYS A 1 105 ? -9.337 7.201 29.564 1.00 45.72 232 LYS A N 1
ATOM 849 C CA . LYS A 1 105 ? -10.188 6.034 29.715 1.00 44.78 232 LYS A CA 1
ATOM 850 C C . LYS A 1 105 ? -9.363 4.771 29.934 1.00 47.10 232 LYS A C 1
ATOM 851 O O . LYS A 1 105 ? -8.439 4.483 29.168 1.00 45.19 232 LYS A O 1
ATOM 857 N N . VAL A 1 106 ? -9.722 4.004 30.962 1.00 48.41 233 VAL A N 1
ATOM 858 C CA . VAL A 1 106 ? -9.075 2.729 31.241 1.00 46.14 233 VAL A CA 1
ATOM 859 C C . VAL A 1 106 ? -10.125 1.673 31.507 1.00 48.81 233 VAL A C 1
ATOM 860 O O . VAL A 1 106 ? -11.147 1.952 32.125 1.00 48.91 233 VAL A O 1
ATOM 864 N N . LEU A 1 107 ? -9.847 0.466 31.023 1.00 45.62 234 LEU A N 1
ATOM 865 C CA . LEU A 1 107 ? -10.705 -0.684 31.176 1.00 49.55 234 LEU A CA 1
ATOM 866 C C . LEU A 1 107 ? -9.864 -1.759 31.844 1.00 50.83 234 LEU A C 1
ATOM 867 O O . LEU A 1 107 ? -8.760 -2.064 31.392 1.00 54.81 234 LEU A O 1
ATOM 872 N N . ILE A 1 108 ? -10.361 -2.288 32.955 1.00 48.03 235 ILE A N 1
ATOM 873 C CA . ILE A 1 108 ? -9.748 -3.432 33.602 1.00 47.94 235 ILE A CA 1
ATOM 874 C C . ILE A 1 108 ? -10.698 -4.593 33.389 1.00 46.41 235 ILE A C 1
ATOM 875 O O . ILE A 1 108 ? -11.784 -4.624 33.953 1.00 49.41 235 ILE A O 1
ATOM 880 N N . ILE A 1 109 ? -10.304 -5.511 32.520 1.00 44.76 236 ILE A N 1
ATOM 881 C CA . ILE A 1 109 ? -11.144 -6.657 32.152 1.00 45.52 236 ILE A CA 1
ATOM 882 C C . ILE A 1 109 ? -10.699 -7.879 32.945 1.00 46.59 236 ILE A C 1
ATOM 883 O O . ILE A 1 109 ? -9.547 -8.289 32.843 1.00 47.64 236 ILE A O 1
ATOM 888 N N . ILE A 1 110 ? -11.615 -8.457 33.731 1.00 47.56 237 ILE A N 1
ATOM 889 C CA . ILE A 1 110 ? -11.292 -9.579 34.610 1.00 46.53 237 ILE A CA 1
ATOM 890 C C . ILE A 1 110 ? -12.048 -10.820 34.152 1.00 47.43 237 ILE A C 1
ATOM 891 O O . ILE A 1 110 ? -13.264 -10.885 34.273 1.00 49.98 237 ILE A O 1
ATOM 896 N N . THR A 1 111 ? -11.330 -11.805 33.624 1.00 45.78 238 THR A N 1
ATOM 897 C CA . THR A 1 111 ? -11.975 -12.928 32.963 1.00 48.80 238 THR A CA 1
ATOM 898 C C . THR A 1 111 ? -11.035 -14.132 32.860 1.00 50.76 238 THR A C 1
ATOM 899 O O . THR A 1 111 ? -9.827 -13.979 32.971 1.00 54.24 238 THR A O 1
ATOM 903 N N . ASP A 1 112 ? -11.591 -15.325 32.669 1.00 49.51 239 ASP A N 1
ATOM 904 C CA . ASP A 1 112 ? -10.774 -16.511 32.409 1.00 49.21 239 ASP A CA 1
ATOM 905 C C . ASP A 1 112 ? -10.383 -16.641 30.938 1.00 46.51 239 ASP A C 1
ATOM 906 O O . ASP A 1 112 ? -9.685 -17.567 30.565 1.00 49.13 239 ASP A O 1
ATOM 911 N N . GLY A 1 113 ? -10.833 -15.706 30.111 1.00 49.45 240 GLY A N 1
ATOM 912 C CA . GLY A 1 113 ? -10.403 -15.628 28.723 1.00 50.83 240 GLY A CA 1
ATOM 913 C C . GLY A 1 113 ? -11.103 -16.591 27.791 1.00 52.91 240 GLY A C 1
ATOM 914 O O . GLY A 1 113 ? -10.779 -16.628 26.604 1.00 54.17 240 GLY A O 1
ATOM 915 N N . GLU A 1 114 ? -12.066 -17.359 28.314 1.00 54.89 241 GLU A N 1
ATOM 916 C CA . GLU A 1 114 ? -12.818 -18.334 27.518 1.00 52.26 241 GLU A CA 1
ATOM 917 C C . GLU A 1 114 ? -14.116 -17.697 26.977 1.00 53.62 241 GLU A C 1
ATOM 918 O O . GLU A 1 114 ? -15.231 -18.010 27.417 1.00 48.68 241 GLU A O 1
ATOM 924 N N . ALA A 1 115 ? -13.948 -16.809 26.000 1.00 50.03 242 ALA A N 1
ATOM 925 C CA . ALA A 1 115 ? -15.060 -16.069 25.399 1.00 48.77 242 ALA A CA 1
ATOM 926 C C . ALA A 1 115 ? -15.947 -17.006 24.595 1.00 48.37 242 ALA A C 1
ATOM 927 O O . ALA A 1 115 ? -15.443 -17.873 23.900 1.00 46.38 242 ALA A O 1
ATOM 929 N N . THR A 1 116 ? -17.264 -16.846 24.687 1.00 44.34 243 THR A N 1
ATOM 930 C CA . THR A 1 116 ? -18.166 -17.668 23.876 1.00 48.52 243 THR A CA 1
ATOM 931 C C . THR A 1 116 ? -18.677 -16.925 22.640 1.00 48.96 243 THR A C 1
ATOM 932 O O . THR A 1 116 ? -19.442 -17.477 21.858 1.00 49.80 243 THR A O 1
ATOM 936 N N . ASP A 1 117 ? -18.255 -15.674 22.456 1.00 50.91 244 ASP A N 1
ATO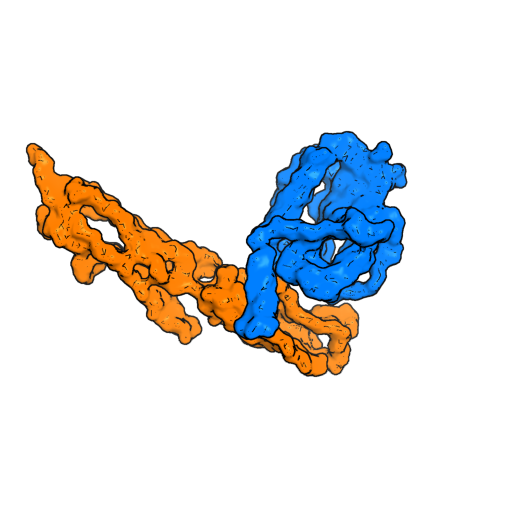M 937 C CA . ASP A 1 117 ? -18.581 -14.942 21.233 1.00 50.12 244 ASP A CA 1
ATOM 938 C C . ASP A 1 117 ? -17.299 -14.607 20.456 1.00 53.25 244 ASP A C 1
ATOM 939 O O . ASP A 1 117 ? -16.216 -15.070 20.797 1.00 54.39 244 ASP A O 1
ATOM 944 N N . SER A 1 118 ? -17.435 -13.823 19.397 1.00 54.87 245 SER A N 1
ATOM 945 C CA . SER A 1 118 ? -16.299 -13.453 18.571 1.00 56.37 245 SER A CA 1
ATOM 946 C C . SER A 1 118 ? -16.526 -12.078 17.972 1.00 56.01 245 SER A C 1
ATOM 947 O O . SER A 1 118 ? -17.568 -11.459 18.172 1.00 55.76 245 SER A O 1
ATOM 950 N N . GLY A 1 119 ? -15.526 -11.590 17.256 1.00 58.38 246 GLY A N 1
ATOM 951 C CA . GLY A 1 119 ? -15.647 -10.332 16.551 1.00 58.75 246 GLY A CA 1
ATOM 952 C C . GLY A 1 119 ? -14.404 -9.506 16.758 1.00 59.37 246 GLY A C 1
ATOM 953 O O . GLY A 1 119 ? -13.288 -10.031 16.784 1.00 57.57 246 GLY A O 1
ATOM 954 N N . ASN A 1 120 ? -14.604 -8.205 16.903 1.00 58.76 247 ASN A N 1
ATOM 955 C CA . ASN A 1 120 ? -13.502 -7.285 17.093 1.00 59.19 247 ASN A CA 1
ATOM 956 C C . ASN A 1 120 ? -13.879 -6.296 18.173 1.00 56.07 247 ASN A C 1
ATOM 957 O O . ASN A 1 120 ? -15.059 -6.126 18.487 1.00 55.36 247 ASN A O 1
ATOM 962 N N . ILE A 1 121 ? -12.862 -5.664 18.741 1.00 55.72 248 ILE A N 1
ATOM 963 C CA . ILE A 1 121 ? -13.046 -4.657 19.764 1.00 56.95 248 ILE A CA 1
ATOM 964 C C . ILE A 1 121 ? -12.500 -3.325 19.264 1.00 55.87 248 ILE A C 1
ATOM 965 O O . ILE A 1 121 ? -11.994 -2.531 20.047 1.00 58.43 248 ILE A O 1
ATOM 970 N N . ASP A 1 122 ? -12.619 -3.079 17.957 1.00 56.39 249 ASP A N 1
ATOM 971 C CA . ASP A 1 122 ? -12.089 -1.850 17.343 1.00 56.30 249 ASP A CA 1
ATOM 972 C C . ASP A 1 122 ? -12.654 -0.600 18.003 1.00 55.07 249 ASP A C 1
ATOM 973 O O . ASP A 1 122 ? -11.943 0.380 18.159 1.00 55.78 249 ASP A O 1
ATOM 978 N N . ALA A 1 123 ? -13.929 -0.641 18.387 1.00 55.08 250 ALA A N 1
ATOM 979 C CA . ALA A 1 123 ? -14.576 0.471 19.100 1.00 54.73 250 ALA A CA 1
ATOM 980 C C . ALA A 1 123 ? -13.864 0.829 20.404 1.00 51.77 250 ALA A C 1
ATOM 981 O O . ALA A 1 123 ? -14.014 1.930 20.898 1.00 49.65 250 ALA A O 1
ATOM 983 N N . ALA A 1 124 ? -13.109 -0.109 20.963 1.00 52.35 251 ALA A N 1
ATOM 984 C CA . ALA A 1 124 ? -12.367 0.120 22.193 1.00 54.74 251 ALA A CA 1
ATOM 985 C C . ALA A 1 124 ? -10.903 0.470 21.952 1.00 56.94 251 ALA A C 1
ATOM 986 O O . ALA A 1 124 ? -10.143 0.576 22.908 1.00 54.87 251 ALA A O 1
ATOM 988 N N . LYS A 1 125 ? -10.510 0.669 20.693 1.00 60.08 252 LYS A N 1
ATOM 989 C CA . LYS A 1 125 ? -9.096 0.890 20.344 1.00 62.75 252 LYS A CA 1
ATOM 990 C C . LYS A 1 125 ? -8.406 1.973 21.192 1.00 63.46 252 LYS A C 1
ATOM 991 O O . LYS A 1 125 ? -7.270 1.782 21.630 1.00 63.11 252 LYS A O 1
ATOM 997 N N . ASP A 1 126 ? -9.104 3.081 21.445 1.00 64.35 253 ASP A N 1
ATOM 998 C CA . ASP A 1 126 ? -8.522 4.230 22.153 1.00 63.80 253 ASP A CA 1
ATOM 999 C C . ASP A 1 126 ? -8.755 4.214 23.678 1.00 63.07 253 ASP A C 1
ATOM 1000 O O . ASP A 1 126 ? -8.573 5.237 24.349 1.00 63.00 253 ASP A O 1
ATOM 1005 N N . ILE A 1 127 ? -9.146 3.054 24.210 1.00 60.01 254 ILE A N 1
ATOM 1006 C CA . ILE A 1 127 ? -9.230 2.812 25.654 1.00 58.97 254 ILE A CA 1
ATOM 1007 C C . ILE A 1 127 ? -8.043 1.938 26.072 1.00 61.77 254 ILE A C 1
ATOM 1008 O O . ILE A 1 127 ? -7.794 0.914 25.448 1.00 61.34 254 ILE A O 1
ATOM 1013 N N . ILE A 1 128 ? -7.310 2.347 27.111 1.00 62.36 255 ILE A N 1
ATOM 1014 C CA . ILE A 1 128 ? -6.242 1.520 27.685 1.00 62.04 255 ILE A CA 1
ATOM 1015 C C . ILE A 1 128 ? -6.869 0.297 28.338 1.00 61.16 255 ILE A C 1
ATOM 1016 O O . ILE A 1 128 ? -7.696 0.438 29.227 1.00 60.28 255 ILE A O 1
ATOM 1021 N N . ARG A 1 129 ? -6.476 -0.897 27.895 1.00 61.63 256 ARG A N 1
ATOM 1022 C CA . ARG A 1 129 ? -7.066 -2.146 28.379 1.00 62.73 256 ARG A CA 1
ATOM 1023 C C . ARG A 1 129 ? -6.054 -2.998 29.133 1.00 60.47 256 ARG A C 1
ATOM 1024 O O . ARG A 1 129 ? -5.082 -3.491 28.546 1.00 58.69 256 ARG A O 1
ATOM 1032 N N . TYR A 1 130 ? -6.272 -3.128 30.440 1.00 60.80 257 TYR A N 1
ATOM 1033 C CA . TYR A 1 130 ? -5.531 -4.069 31.281 1.00 63.20 257 TYR A CA 1
ATOM 1034 C C . TYR A 1 130 ? -6.353 -5.338 31.444 1.00 61.84 257 TYR A C 1
ATOM 1035 O O . TYR A 1 130 ? -7.528 -5.260 31.762 1.00 63.73 257 TYR A O 1
ATOM 1044 N N . ILE A 1 131 ? -5.733 -6.501 31.253 1.00 64.32 258 ILE A N 1
ATOM 1045 C CA . ILE A 1 131 ? -6.431 -7.776 31.387 1.00 61.90 258 ILE A CA 1
ATOM 1046 C C . ILE A 1 131 ? -5.990 -8.538 32.627 1.00 58.70 258 ILE A C 1
ATOM 1047 O O . ILE A 1 131 ? -4.797 -8.722 32.855 1.00 58.08 258 ILE A O 1
ATOM 1052 N N . ILE A 1 132 ? -6.964 -8.972 33.426 1.00 58.35 259 ILE A N 1
ATOM 1053 C CA . ILE A 1 132 ? -6.695 -9.752 34.635 1.00 58.76 259 ILE A CA 1
ATOM 1054 C C . ILE A 1 132 ? -7.255 -11.159 34.453 1.00 59.14 259 ILE A C 1
ATOM 1055 O O . ILE A 1 132 ? -8.463 -11.349 34.461 1.00 59.61 259 ILE A O 1
ATOM 1060 N N . GLY A 1 133 ? -6.365 -12.134 34.277 1.00 57.08 260 GLY A N 1
ATOM 1061 C CA . GLY A 1 133 ? -6.760 -13.524 34.092 1.00 56.67 260 GLY A CA 1
ATOM 1062 C C . GLY A 1 133 ? -6.985 -14.237 35.412 1.00 56.65 260 GLY A C 1
ATOM 1063 O O . GLY A 1 133 ? -6.263 -14.016 36.370 1.00 57.41 260 GLY A O 1
ATOM 1064 N N . ILE A 1 134 ? -7.992 -15.100 35.454 1.00 57.01 261 ILE A N 1
ATOM 1065 C CA . ILE A 1 134 ? -8.349 -15.846 36.657 1.00 57.66 261 ILE A CA 1
ATOM 1066 C C . ILE A 1 134 ? -9.069 -17.123 36.208 1.00 59.61 261 ILE A C 1
ATOM 1067 O O . ILE A 1 134 ? -9.672 -17.139 35.141 1.00 60.98 261 ILE A O 1
ATOM 1072 N N . GLY A 1 135 ? -8.982 -18.189 36.997 1.00 55.88 262 GLY A N 1
ATOM 1073 C CA . GLY A 1 135 ? -9.742 -19.408 36.726 1.00 55.81 262 GLY A CA 1
ATOM 1074 C C . GLY A 1 135 ? -8.958 -20.478 35.994 1.00 55.75 262 GLY A C 1
ATOM 1075 O O . GLY A 1 135 ? -8.042 -20.184 35.223 1.00 55.88 262 GLY A O 1
ATOM 1076 N N . LYS A 1 136 ? -9.320 -21.735 36.241 1.00 55.42 263 LYS A N 1
ATOM 1077 C CA . LYS A 1 136 ? -8.659 -22.867 35.590 1.00 53.79 263 LYS A CA 1
ATOM 1078 C C . LYS A 1 136 ? -8.682 -22.762 34.063 1.00 54.29 263 LYS A C 1
ATOM 1079 O O . LYS A 1 136 ? -7.768 -23.238 33.404 1.00 57.18 263 LYS A O 1
ATOM 1085 N N . HIS A 1 137 ? -9.708 -22.126 33.501 1.00 54.18 264 HIS A N 1
ATOM 1086 C CA . HIS A 1 137 ? -9.855 -22.068 32.044 1.00 57.35 264 HIS A CA 1
ATOM 1087 C C . HIS A 1 137 ? -8.976 -21.009 31.360 1.00 60.92 264 HIS A C 1
ATOM 1088 O O . HIS A 1 137 ? -8.925 -20.939 30.135 1.00 66.76 264 HIS A O 1
ATOM 1095 N N . SER A 1 138 ? -8.259 -20.212 32.146 1.00 59.19 265 SER A N 1
ATOM 1096 C CA . SER A 1 138 ? -7.324 -19.236 31.597 1.00 60.11 265 SER A CA 1
ATOM 1097 C C . SER A 1 138 ? -6.015 -19.883 31.133 1.00 63.72 265 SER A C 1
ATOM 1098 O O . SER A 1 138 ? -5.205 -19.239 30.467 1.00 63.70 265 SER A O 1
ATOM 1101 N N . GLN A 1 139 ? -5.826 -21.157 31.475 1.00 66.46 266 GLN A N 1
ATOM 1102 C CA . GLN A 1 139 ? -4.561 -21.850 31.275 1.00 66.89 266 GLN A CA 1
ATOM 1103 C C . GLN A 1 139 ? -4.399 -22.471 29.894 1.00 66.84 266 GLN A C 1
ATOM 1104 O O . GLN A 1 139 ? -3.325 -22.955 29.572 1.00 69.44 266 GLN A O 1
ATOM 1110 N N . THR A 1 140 ? -5.445 -22.465 29.079 1.00 66.66 267 THR A N 1
ATOM 1111 C CA . THR A 1 140 ? -5.349 -23.038 27.741 1.00 67.10 267 THR A CA 1
ATOM 1112 C C . THR A 1 140 ? -4.665 -22.049 26.804 1.00 67.72 267 THR A C 1
ATOM 1113 O O . THR A 1 140 ? -4.624 -20.850 27.085 1.00 67.84 267 THR A O 1
ATOM 1117 N N . LYS A 1 141 ? -4.133 -22.559 25.694 1.00 65.26 268 LYS A N 1
ATOM 1118 C CA . LYS A 1 141 ? -3.503 -21.716 24.679 1.00 67.63 268 LYS A CA 1
ATOM 1119 C C . LYS A 1 141 ? -4.496 -20.714 24.106 1.00 67.39 268 LYS A C 1
ATOM 1120 O O . LYS A 1 141 ? -4.161 -19.541 23.933 1.00 69.37 268 LYS A O 1
ATOM 1126 N N . GLU A 1 142 ? -5.713 -21.176 23.823 1.00 67.43 269 GLU A N 1
ATOM 1127 C CA . GLU A 1 142 ? -6.724 -20.337 23.191 1.00 67.62 269 GLU A CA 1
ATOM 1128 C C . GLU A 1 142 ? -7.142 -19.204 24.115 1.00 64.48 269 GLU A C 1
ATOM 1129 O O . GLU A 1 142 ? -7.339 -18.077 23.656 1.00 65.01 269 GLU A O 1
ATOM 1135 N N . SER A 1 143 ? -7.278 -19.505 25.407 1.00 60.98 270 SER A N 1
ATOM 1136 C CA . SER A 1 143 ? -7.608 -18.484 26.405 1.00 63.39 270 SER A CA 1
ATOM 1137 C C . SER A 1 143 ? -6.484 -17.464 26.548 1.00 62.25 270 SER A C 1
ATOM 1138 O O . SER A 1 143 ? -6.736 -16.269 26.589 1.00 63.02 270 SER A O 1
ATOM 1141 N N . GLN A 1 144 ? -5.244 -17.936 26.595 1.00 63.81 271 GLN A N 1
ATOM 1142 C CA . GLN A 1 144 ? -4.100 -17.038 26.688 1.00 63.92 271 GLN A CA 1
ATOM 1143 C C . GLN A 1 144 ? -4.025 -16.110 25.475 1.00 63.70 271 GLN A C 1
ATOM 1144 O O . GLN A 1 144 ? -3.796 -14.908 25.623 1.00 63.53 271 GLN A O 1
ATOM 1150 N N . GLU A 1 145 ? -4.244 -16.667 24.287 1.00 60.65 272 GLU A N 1
ATOM 1151 C CA . GLU A 1 145 ? -4.316 -15.873 23.063 1.00 61.49 272 GLU A CA 1
ATOM 1152 C C . GLU A 1 145 ? -5.478 -14.888 23.084 1.00 60.54 272 GLU A C 1
ATOM 1153 O O . GLU A 1 145 ? -5.331 -13.756 22.627 1.00 59.38 272 GLU A O 1
ATOM 1159 N N . THR A 1 146 ? -6.629 -15.304 23.614 1.00 59.14 273 THR A N 1
ATOM 1160 C CA . THR A 1 146 ? -7.768 -14.393 23.727 1.00 60.06 273 THR A CA 1
ATOM 1161 C C . THR A 1 146 ? -7.449 -13.220 24.656 1.00 61.62 273 THR A C 1
ATOM 1162 O O . THR A 1 146 ? -7.694 -12.069 24.304 1.00 64.85 273 THR A O 1
ATOM 1166 N N . LEU A 1 147 ? -6.889 -13.506 25.825 1.00 61.87 274 LEU A N 1
ATOM 1167 C CA . LEU A 1 147 ? -6.537 -12.446 26.777 1.00 62.06 274 LEU A CA 1
ATOM 1168 C C . LEU A 1 147 ? -5.596 -11.424 26.134 1.00 63.05 274 LEU A C 1
ATOM 1169 O O . LEU A 1 147 ? -5.774 -10.218 26.295 1.00 64.34 274 LEU A O 1
ATOM 1174 N N . HIS A 1 148 ? -4.602 -11.910 25.406 1.00 61.27 275 HIS A N 1
ATOM 1175 C CA . HIS A 1 148 ? -3.669 -11.029 24.712 1.00 65.62 275 HIS A CA 1
ATOM 1176 C C . HIS A 1 148 ? -4.319 -10.226 23.574 1.00 66.56 275 HIS A C 1
ATOM 1177 O O . HIS A 1 148 ? -3.926 -9.088 23.317 1.00 66.46 275 HIS A O 1
ATOM 1184 N N . LYS A 1 149 ? -5.299 -10.817 22.898 1.00 67.50 276 LYS A N 1
ATOM 1185 C CA . LYS A 1 149 ? -6.081 -10.102 21.884 1.00 67.30 276 LYS A CA 1
ATOM 1186 C C . LYS A 1 149 ? -6.762 -8.872 22.504 1.00 69.00 276 LYS A C 1
ATOM 1187 O O . LYS A 1 149 ? -6.770 -7.798 21.902 1.00 69.69 276 LYS A O 1
ATOM 1193 N N . PHE A 1 150 ? -7.313 -9.025 23.708 1.00 67.61 277 PHE A N 1
ATOM 1194 C CA . PHE A 1 150 ? -8.034 -7.933 24.376 1.00 65.59 277 PHE A CA 1
ATOM 1195 C C . PHE A 1 150 ? -7.128 -6.844 24.926 1.00 67.61 277 PHE A C 1
ATOM 1196 O O . PHE A 1 150 ? -7.547 -5.706 25.029 1.00 67.72 277 PHE A O 1
ATOM 1204 N N . ALA A 1 151 ? -5.903 -7.198 25.290 1.00 68.96 278 ALA A N 1
ATOM 1205 C CA . ALA A 1 151 ? -5.006 -6.279 25.979 1.00 68.92 278 ALA A CA 1
ATOM 1206 C C . ALA A 1 151 ? -4.505 -5.159 25.072 1.00 70.61 278 ALA A C 1
ATOM 1207 O O . ALA A 1 151 ? -4.447 -5.311 23.853 1.00 69.79 278 ALA A O 1
ATOM 1209 N N . SER A 1 152 ? -4.148 -4.031 25.683 1.00 69.48 279 SER A N 1
ATOM 1210 C CA . SER A 1 152 ? -3.376 -3.006 25.000 1.00 67.28 279 SER A CA 1
ATOM 1211 C C . SER A 1 152 ? -1.974 -3.557 24.810 1.00 67.93 279 SER A C 1
ATOM 1212 O O . SER A 1 152 ? -1.560 -4.472 25.528 1.00 65.39 279 SER A O 1
ATOM 1215 N N . LYS A 1 153 ? -1.246 -2.996 23.850 1.00 67.47 280 LYS A N 1
ATOM 1216 C CA . LYS A 1 153 ? 0.063 -3.517 23.480 1.00 69.52 280 LYS A CA 1
ATOM 1217 C C . LYS A 1 153 ? 1.168 -2.589 23.987 1.00 69.93 280 LYS A C 1
ATOM 1218 O O . LYS A 1 153 ? 1.008 -1.370 23.944 1.00 67.92 280 LYS A O 1
ATOM 1224 N N . PRO A 1 154 ? 2.293 -3.157 24.470 1.00 70.57 281 PRO A N 1
ATOM 1225 C CA . PRO A 1 154 ? 2.646 -4.582 24.508 1.00 70.11 281 PRO A CA 1
ATOM 1226 C C . PRO A 1 154 ? 1.893 -5.379 25.572 1.00 67.65 281 PRO A C 1
ATOM 1227 O O . PRO A 1 154 ? 1.969 -5.044 26.756 1.00 64.05 281 PRO A O 1
ATOM 1231 N N . ALA A 1 155 ? 1.215 -6.446 25.138 1.00 68.16 282 ALA A N 1
ATOM 1232 C CA . ALA A 1 155 ? 0.354 -7.260 26.005 1.00 68.60 282 ALA A CA 1
ATOM 1233 C C . ALA A 1 155 ? 1.084 -7.809 27.230 1.00 69.15 282 ALA A C 1
ATOM 1234 O O . ALA A 1 155 ? 0.477 -8.006 28.281 1.00 72.24 282 ALA A O 1
ATOM 1236 N N . SER A 1 156 ? 2.382 -8.053 27.084 1.00 68.36 283 SER A N 1
ATOM 1237 C CA . SER A 1 156 ? 3.252 -8.432 28.199 1.00 68.71 283 SER A CA 1
ATOM 1238 C C . SER A 1 156 ? 3.119 -7.513 29.417 1.00 67.45 283 SER A C 1
ATOM 1239 O O . SER A 1 156 ? 3.222 -7.968 30.554 1.00 66.03 283 SER A O 1
ATOM 1242 N N . GLU A 1 157 ? 2.907 -6.223 29.172 1.00 66.18 284 GLU A N 1
ATOM 1243 C CA . GLU A 1 157 ? 2.792 -5.241 30.245 1.00 64.81 284 GLU A CA 1
ATOM 1244 C C . GLU A 1 157 ? 1.345 -5.086 30.743 1.00 64.53 284 GLU A C 1
ATOM 1245 O O . GLU A 1 157 ? 1.118 -4.731 31.898 1.00 63.15 284 GLU A O 1
ATOM 1251 N N . PHE A 1 158 ? 0.374 -5.370 29.877 1.00 63.14 285 PHE A N 1
ATOM 1252 C CA . PHE A 1 158 ? -1.051 -5.153 30.192 1.00 63.88 285 PHE A CA 1
ATOM 1253 C C . PHE A 1 158 ? -1.837 -6.398 30.589 1.00 61.88 285 PHE A C 1
ATOM 1254 O O . PHE A 1 158 ? -3.004 -6.283 30.966 1.00 66.92 285 PHE A O 1
ATOM 1262 N N . VAL A 1 159 ? -1.219 -7.574 30.511 1.00 59.42 286 VAL A N 1
ATOM 1263 C CA . VAL A 1 159 ? -1.856 -8.820 30.936 1.00 62.40 286 VAL A CA 1
ATOM 1264 C C . VAL A 1 159 ? -1.255 -9.319 32.247 1.00 62.58 286 VAL A C 1
ATOM 1265 O O . VAL A 1 159 ? -0.046 -9.403 32.383 1.00 64.17 286 VAL A O 1
ATOM 1269 N N . LYS A 1 160 ? -2.117 -9.645 33.206 1.00 66.49 287 LYS A N 1
ATOM 1270 C CA . LYS A 1 160 ? -1.702 -10.142 34.512 1.00 66.71 287 LYS A CA 1
ATOM 1271 C C . LYS A 1 160 ? -2.580 -11.337 34.845 1.00 67.64 287 LYS A C 1
ATOM 1272 O O . LYS A 1 160 ? -3.755 -11.342 34.509 1.00 69.59 287 LYS A O 1
ATOM 1278 N N . ILE A 1 161 ? -2.017 -12.345 35.503 1.00 67.41 288 ILE A N 1
ATOM 1279 C CA . ILE A 1 161 ? -2.775 -13.545 35.846 1.00 67.41 288 ILE A CA 1
ATOM 1280 C C . ILE A 1 161 ? -2.859 -13.698 37.360 1.00 65.55 288 ILE A C 1
ATOM 1281 O O . ILE A 1 161 ? -1.862 -13.975 38.006 1.00 63.04 288 ILE A O 1
ATOM 1286 N N . LEU A 1 162 ? -4.057 -13.516 37.913 1.00 65.38 289 LEU A N 1
ATOM 1287 C CA . LEU A 1 162 ? -4.293 -13.694 39.348 1.00 64.98 289 LEU A CA 1
ATOM 1288 C C . LEU A 1 162 ? -4.064 -15.128 39.797 1.00 64.79 289 LEU A C 1
ATOM 1289 O O . LEU A 1 162 ? -4.574 -16.068 39.187 1.00 67.07 289 LEU A O 1
ATOM 1294 N N . ASP A 1 163 ? -3.301 -15.276 40.877 1.00 63.44 290 ASP A N 1
ATOM 1295 C CA . ASP A 1 163 ? -3.042 -16.571 41.493 1.00 63.54 290 ASP A CA 1
ATOM 1296 C C . ASP A 1 163 ? -4.106 -16.829 42.562 1.00 63.12 290 ASP A C 1
ATOM 1297 O O . ASP A 1 163 ? -4.085 -16.213 43.629 1.00 64.24 290 ASP A O 1
ATOM 1302 N N . THR A 1 164 ? -5.028 -17.744 42.269 1.00 61.53 291 THR A N 1
ATOM 1303 C CA . THR A 1 164 ? -6.120 -18.070 43.184 1.00 60.83 291 THR A CA 1
ATOM 1304 C C . THR A 1 164 ? -5.853 -19.349 43.999 1.00 58.81 291 THR A C 1
ATOM 1305 O O . THR A 1 164 ? -6.754 -19.876 44.651 1.00 57.88 291 THR A O 1
ATOM 1309 N N . GLY A 1 165 ? -4.609 -19.828 43.968 1.00 57.44 292 GLY A N 1
ATOM 1310 C CA . GLY A 1 165 ? -4.156 -20.909 44.847 1.00 54.73 292 GLY A CA 1
ATOM 1311 C C . GLY A 1 165 ? -4.356 -22.319 44.314 1.00 53.08 292 GLY A C 1
ATOM 1312 O O . GLY A 1 165 ? -4.382 -23.277 45.095 1.00 53.39 292 GLY A O 1
ATOM 1313 N N . GLU A 1 166 ? -4.463 -22.455 42.992 1.00 49.14 293 GLU A N 1
ATOM 1314 C CA . GLU A 1 166 ? -4.752 -23.744 42.358 1.00 46.13 293 GLU A CA 1
ATOM 1315 C C . GLU A 1 166 ? -3.704 -24.170 41.330 1.00 41.68 293 GLU A C 1
ATOM 1316 O O . GLU A 1 166 ? -3.982 -25.022 40.487 1.00 38.67 293 GLU A O 1
ATOM 1322 N N . LYS A 1 167 ? -2.505 -23.595 41.396 1.00 40.53 294 LYS A N 1
ATOM 1323 C CA . LYS A 1 167 ? -1.460 -23.895 40.410 1.00 40.60 294 LYS A CA 1
ATOM 1324 C C . LYS A 1 167 ? -0.985 -25.354 40.476 1.00 39.85 294 LYS A C 1
ATOM 1325 O O . LYS A 1 167 ? -0.716 -25.966 39.440 1.00 39.66 294 LYS A O 1
ATOM 1331 N N . LEU A 1 168 ? -0.891 -25.907 41.684 1.00 37.48 295 LEU A N 1
ATOM 1332 C CA . LEU A 1 168 ? -0.503 -27.310 41.853 1.00 38.28 295 LEU A CA 1
ATOM 1333 C C . LEU A 1 168 ? -1.527 -28.278 41.248 1.00 39.90 295 LEU A C 1
ATOM 1334 O O . LEU A 1 168 ? -1.142 -29.326 40.724 1.00 38.14 295 LEU A O 1
ATOM 1339 N N . LYS A 1 169 ? -2.818 -27.934 41.319 1.00 40.72 296 LYS A N 1
ATOM 1340 C CA . LYS A 1 169 ? -3.872 -28.744 40.680 1.00 40.89 296 LYS A CA 1
ATOM 1341 C C . LYS A 1 169 ? -3.718 -28.760 39.158 1.00 40.65 296 LYS A C 1
ATOM 1342 O O . LYS A 1 169 ? -3.897 -29.802 38.523 1.00 39.39 296 LYS A O 1
ATOM 1348 N N . ASP A 1 170 ? -3.385 -27.604 38.586 1.00 40.52 297 ASP A N 1
ATOM 1349 C CA . ASP A 1 170 ? -3.125 -27.491 37.153 1.00 43.34 297 ASP A CA 1
ATOM 1350 C C . ASP A 1 170 ? -1.903 -28.329 36.741 1.00 45.93 297 ASP A C 1
ATOM 1351 O O . ASP A 1 170 ? -1.887 -28.922 35.659 1.00 47.23 297 ASP A O 1
ATOM 1356 N N . LEU A 1 171 ? -0.893 -28.383 37.611 1.00 46.07 298 LEU A N 1
ATOM 1357 C CA . LEU A 1 171 ? 0.320 -29.181 37.364 1.00 45.94 298 LEU A CA 1
ATOM 1358 C C . LEU A 1 171 ? 0.022 -30.683 37.393 1.00 45.62 298 LEU A C 1
ATOM 1359 O O . LEU A 1 171 ? 0.386 -31.403 36.462 1.00 42.08 298 LEU A O 1
ATOM 1364 N N . PHE A 1 172 ? -0.645 -31.149 38.453 1.00 47.26 299 PHE A N 1
ATOM 1365 C CA . PHE A 1 172 ? -1.005 -32.567 38.568 1.00 49.26 299 PHE A CA 1
ATOM 1366 C C . PHE A 1 172 ? -1.782 -33.000 37.334 1.00 51.35 299 PHE A C 1
ATOM 1367 O O . PHE A 1 172 ? -1.452 -33.999 36.708 1.00 55.21 299 PHE A O 1
ATOM 1375 N N . THR A 1 173 ? -2.796 -32.223 36.978 1.00 51.29 300 THR A N 1
ATOM 1376 C CA . THR A 1 173 ? -3.627 -32.509 35.811 1.00 53.48 300 THR A CA 1
ATOM 1377 C C . THR A 1 173 ? -2.786 -32.703 34.549 1.00 55.99 300 THR A C 1
ATOM 1378 O O . THR A 1 173 ? -2.945 -33.704 33.849 1.00 55.70 300 THR A O 1
ATOM 1382 N N . GLU A 1 174 ? -1.899 -31.746 34.272 1.00 58.11 301 GLU A N 1
ATOM 1383 C CA . GLU A 1 174 ? -1.046 -31.786 33.082 1.00 58.74 301 GLU A CA 1
ATOM 1384 C C . GLU A 1 174 ? -0.090 -32.982 33.123 1.00 60.74 301 GLU A C 1
ATOM 1385 O O . GLU A 1 174 ? 0.032 -33.716 32.141 1.00 62.89 301 GLU A O 1
ATOM 1391 N N . LEU A 1 175 ? 0.579 -33.177 34.257 1.00 60.44 302 LEU A N 1
ATOM 1392 C CA . LEU A 1 175 ? 1.532 -34.284 34.404 1.00 60.87 302 LEU A CA 1
ATOM 1393 C C . LEU A 1 175 ? 0.837 -35.634 34.275 1.00 62.32 302 LEU A C 1
ATOM 1394 O O . LEU A 1 175 ? 1.338 -36.525 33.597 1.00 64.87 302 LEU A O 1
ATOM 1399 N N . GLN A 1 176 ? -0.324 -35.775 34.906 1.00 63.71 303 GLN A N 1
ATOM 1400 C CA . GLN A 1 176 ? -1.100 -37.010 34.808 1.00 65.85 303 GLN A CA 1
ATOM 1401 C C . GLN A 1 176 ? -1.363 -37.373 33.346 1.00 68.09 303 GLN A C 1
ATOM 1402 O O . GLN A 1 176 ? -1.387 -38.552 33.000 1.00 69.03 303 GLN A O 1
ATOM 1408 N N . LYS A 1 177 ? -1.547 -36.361 32.495 1.00 69.49 304 LYS A N 1
ATOM 1409 C CA . LYS A 1 177 ? -1.837 -36.574 31.071 1.00 69.97 304 LYS A CA 1
ATOM 1410 C C . LYS A 1 177 ? -0.613 -36.950 30.226 1.00 71.10 304 LYS A C 1
ATOM 1411 O O . LYS A 1 177 ? -0.740 -37.718 29.273 1.00 71.66 304 LYS A O 1
ATOM 1417 N N . LYS A 1 178 ? 0.558 -36.410 30.565 1.00 71.28 305 LYS A N 1
ATOM 1418 C CA . LYS A 1 178 ? 1.770 -36.633 29.768 1.00 71.83 305 LYS A CA 1
ATOM 1419 C C . LYS A 1 178 ? 2.593 -37.816 30.273 1.00 74.36 305 LYS A C 1
ATOM 1420 O O . LYS A 1 178 ? 3.161 -38.577 29.480 1.00 75.60 305 LYS A O 1
ATOM 1426 N N . ILE A 1 179 ? 2.674 -37.947 31.595 1.00 74.43 306 ILE A N 1
ATOM 1427 C CA . ILE A 1 179 ? 3.385 -39.047 32.241 1.00 72.87 306 ILE A CA 1
ATOM 1428 C C . ILE A 1 179 ? 2.512 -40.297 32.245 1.00 72.11 306 ILE A C 1
ATOM 1429 O O . ILE A 1 179 ? 3.013 -41.412 32.081 1.00 68.69 306 ILE A O 1
ATOM 1434 N N . TYR A 1 180 ? 1.206 -40.076 32.417 1.00 74.88 307 TYR A N 1
ATOM 1435 C CA . TYR A 1 180 ? 0.193 -41.111 32.670 1.00 76.52 307 TYR A CA 1
ATOM 1436 C C . TYR A 1 180 ? 0.148 -41.380 34.175 1.00 78.02 307 TYR A C 1
ATOM 1437 O O . TYR A 1 180 ? -0.729 -40.867 34.872 1.00 77.51 307 TYR A O 1
ATOM 1447 N N . GLU B 2 1 ? -39.709 -22.233 19.193 1.00 63.85 1 GLU B N 1
ATOM 1448 C CA . GLU B 2 1 ? -39.396 -23.642 19.583 1.00 59.61 1 GLU B CA 1
ATOM 1449 C C . GLU B 2 1 ? -38.963 -24.569 18.425 1.00 59.97 1 GLU B C 1
ATOM 1450 O O . GLU B 2 1 ? -38.708 -25.756 18.671 1.00 62.19 1 GLU B O 1
ATOM 1456 N N . PRO B 2 2 ? -38.858 -24.046 17.176 1.00 57.12 2 PRO B N 1
ATOM 1457 C CA . PRO B 2 2 ? -38.539 -24.981 16.089 1.00 53.45 2 PRO B CA 1
ATOM 1458 C C . PRO B 2 2 ? -37.120 -25.546 16.190 1.00 50.63 2 PRO B C 1
ATOM 1459 O O . PRO B 2 2 ? -36.932 -26.754 15.992 1.00 49.01 2 PRO B O 1
ATOM 1463 N N . PHE B 2 3 ? -36.141 -24.698 16.515 1.00 45.28 3 PHE B N 1
ATOM 1464 C CA . PHE B 2 3 ? -34.780 -25.183 16.768 1.00 43.13 3 PHE B CA 1
ATOM 1465 C C . PHE B 2 3 ? -34.428 -25.121 18.255 1.00 37.28 3 PHE B C 1
ATOM 1466 O O . PHE B 2 3 ? -34.862 -24.230 18.979 1.00 34.04 3 PHE B O 1
ATOM 1474 N N . TRP B 2 4 ? -33.641 -26.091 18.700 1.00 35.43 4 TRP B N 1
ATOM 1475 C CA . TRP B 2 4 ? -33.343 -26.253 20.113 1.00 37.16 4 TRP B CA 1
ATOM 1476 C C . TRP B 2 4 ? -31.939 -26.795 20.346 1.00 37.69 4 TRP B C 1
ATOM 1477 O O . TRP B 2 4 ? -31.284 -27.293 19.421 1.00 38.36 4 TRP B O 1
ATOM 1488 N N . ALA B 2 5 ? -31.491 -26.674 21.596 1.00 35.50 5 ALA B N 1
ATOM 1489 C CA . ALA B 2 5 ? -30.331 -27.378 22.099 1.00 35.49 5 ALA B CA 1
ATOM 1490 C C . ALA B 2 5 ? -30.818 -28.276 23.233 1.00 35.62 5 ALA B C 1
ATOM 1491 O O . ALA B 2 5 ? -31.854 -28.013 23.844 1.00 33.50 5 ALA B O 1
ATOM 1493 N N . ASP B 2 6 ? -30.092 -29.358 23.482 1.00 36.77 6 ASP B N 1
ATOM 1494 C CA . ASP B 2 6 ? -30.429 -30.271 24.563 1.00 37.85 6 ASP B CA 1
ATOM 1495 C C . ASP B 2 6 ? -29.154 -30.815 25.172 1.00 37.53 6 ASP B C 1
ATOM 1496 O O . ASP B 2 6 ? -28.198 -31.124 24.465 1.00 41.26 6 ASP B O 1
ATOM 1501 N N . LEU B 2 7 ? -29.153 -30.930 26.491 1.00 36.47 7 LEU B N 1
ATOM 1502 C CA . LEU B 2 7 ? -28.007 -31.425 27.225 1.00 39.03 7 LEU B CA 1
ATOM 1503 C C . LEU B 2 7 ? -28.453 -32.695 27.914 1.00 39.93 7 LEU B C 1
ATOM 1504 O O . LEU B 2 7 ? -29.484 -32.703 28.574 1.00 38.27 7 LEU B O 1
ATOM 1509 N N . GLN B 2 8 ? -27.701 -33.776 27.713 1.00 39.01 8 GLN B N 1
ATOM 1510 C CA . GLN B 2 8 ? -28.022 -35.064 28.301 1.00 37.08 8 GLN B CA 1
ATOM 1511 C C . GLN B 2 8 ? -26.783 -35.655 28.963 1.00 39.82 8 GLN B C 1
ATOM 1512 O O . GLN B 2 8 ? -25.696 -35.605 28.387 1.00 40.12 8 GLN B O 1
ATOM 1518 N N . PRO B 2 9 ? -26.933 -36.197 30.184 1.00 40.88 9 PRO B N 1
ATOM 1519 C CA . PRO B 2 9 ? -28.150 -36.178 31.005 1.00 41.82 9 PRO B CA 1
ATOM 1520 C C . PRO B 2 9 ? -28.401 -34.758 31.547 1.00 43.27 9 PRO B C 1
ATOM 1521 O O . PRO B 2 9 ? -27.444 -34.022 31.816 1.00 46.92 9 PRO B O 1
ATOM 1525 N N . ARG B 2 10 ? -29.665 -34.359 31.659 1.00 42.07 10 ARG B N 1
ATOM 1526 C CA . ARG B 2 10 ? -29.973 -32.998 32.086 0.50 42.83 10 ARG B CA 1
ATOM 1527 C C . ARG B 2 10 ? -29.813 -32.862 33.601 1.00 44.68 10 ARG B C 1
ATOM 1528 O O . ARG B 2 10 ? -29.443 -31.798 34.082 1.00 46.55 10 ARG B O 1
ATOM 1536 N N . VAL B 2 11 ? -30.055 -33.939 34.344 1.00 41.70 11 VAL B N 1
ATOM 1537 C CA . VAL B 2 11 ? -29.756 -33.968 35.784 1.00 42.89 11 VAL B CA 1
ATOM 1538 C C . VAL B 2 11 ? -28.926 -35.204 36.119 1.00 44.67 11 VAL B C 1
ATOM 1539 O O . VAL B 2 11 ? -29.297 -36.313 35.754 1.00 46.82 11 VAL B O 1
ATOM 1543 N N . ALA B 2 12 ? -27.802 -35.007 36.810 1.00 42.78 12 ALA B N 1
ATOM 1544 C CA . ALA B 2 12 ? -26.912 -36.108 37.180 1.00 41.08 12 ALA B CA 1
ATOM 1545 C C . ALA B 2 12 ? -26.443 -36.013 38.628 1.00 42.55 12 ALA B C 1
ATOM 1546 O O . ALA B 2 12 ? -26.308 -34.934 39.178 1.00 42.53 12 ALA B O 1
ATOM 1548 N N . PHE B 2 13 ? -26.214 -37.168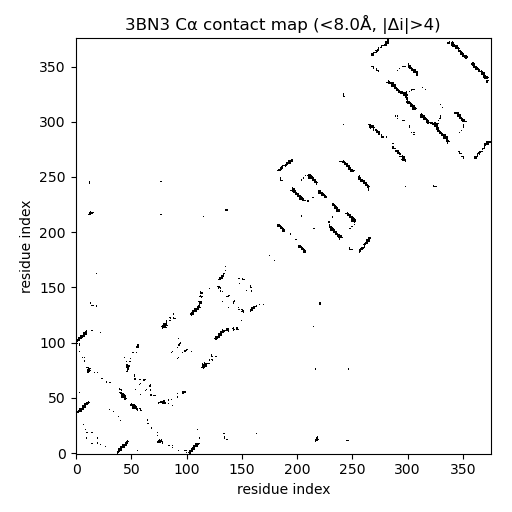 39.238 1.00 44.89 13 PHE B N 1
ATOM 1549 C CA . PHE B 2 13 ? -25.717 -37.256 40.594 1.00 43.08 13 PHE B CA 1
ATOM 1550 C C . PHE B 2 13 ? -24.373 -37.944 40.507 1.00 45.18 13 PHE B C 1
ATOM 1551 O O . PHE B 2 13 ? -24.297 -39.048 39.984 1.00 47.79 13 PHE B O 1
ATOM 1559 N N . VAL B 2 14 ? -23.320 -37.301 41.011 1.00 42.91 14 VAL B N 1
ATOM 1560 C CA . VAL B 2 14 ? -21.947 -37.826 40.933 1.00 43.41 14 VAL B CA 1
ATOM 1561 C C . VAL B 2 14 ? -21.309 -37.879 42.315 1.00 40.73 14 VAL B C 1
ATOM 1562 O O . VAL B 2 14 ? -21.554 -37.003 43.128 1.00 41.42 14 VAL B O 1
ATOM 1566 N N . GLU B 2 15 ? -20.499 -38.901 42.592 1.00 38.88 15 GLU B N 1
ATOM 1567 C CA . GLU B 2 15 ? -19.774 -38.942 43.862 1.00 39.64 15 GLU B CA 1
ATOM 1568 C C . GLU B 2 15 ? -18.729 -37.845 43.886 1.00 40.71 15 GLU B C 1
ATOM 1569 O O . GLU B 2 15 ? -18.063 -37.587 42.882 1.00 43.83 15 GLU B O 1
ATOM 1575 N N . ARG B 2 16 ? -18.587 -37.184 45.024 1.00 42.28 16 ARG B N 1
ATOM 1576 C CA . ARG B 2 16 ? -17.724 -36.018 45.091 1.00 43.07 16 ARG B CA 1
ATOM 1577 C C . ARG B 2 16 ? -16.320 -36.409 44.636 1.00 41.52 16 ARG B C 1
ATOM 1578 O O . ARG B 2 16 ? -15.774 -37.391 45.106 1.00 41.03 16 ARG B O 1
ATOM 1586 N N . GLY B 2 17 ? -15.755 -35.648 43.705 1.00 40.73 17 GLY B N 1
ATOM 1587 C CA . GLY B 2 17 ? -14.463 -35.976 43.104 1.00 41.64 17 GLY B CA 1
ATOM 1588 C C . GLY B 2 17 ? -14.544 -36.805 41.824 1.00 42.41 17 GLY B C 1
ATOM 1589 O O . GLY B 2 17 ? -13.527 -37.058 41.184 1.00 40.70 17 GLY B O 1
ATOM 1590 N N . GLY B 2 18 ? -15.750 -37.219 41.445 1.00 39.91 18 GLY B N 1
ATOM 1591 C CA . GLY B 2 18 ? -15.947 -38.082 40.293 1.00 38.75 18 GLY B CA 1
ATOM 1592 C C . GLY B 2 18 ? -16.042 -37.322 38.988 1.00 40.16 18 GLY B C 1
ATOM 1593 O O . GLY B 2 18 ? -15.782 -36.117 38.920 1.00 38.43 18 GLY B O 1
ATOM 1594 N N . SER B 2 19 ? -16.425 -38.037 37.941 1.00 40.67 19 SER B N 1
ATOM 1595 C CA . SER B 2 19 ? -16.485 -37.466 36.609 1.00 44.51 19 SER B CA 1
ATOM 1596 C C . SER B 2 19 ? -17.797 -37.840 35.936 1.00 44.85 19 SER B C 1
ATOM 1597 O O . SER B 2 19 ? -18.525 -38.711 36.414 1.00 42.31 19 SER B O 1
ATOM 1600 N N . LEU B 2 20 ? -18.085 -37.181 34.821 1.00 44.67 20 LEU B N 1
ATOM 1601 C CA . LEU B 2 20 ? -19.327 -37.385 34.102 1.00 46.35 20 LEU B CA 1
ATOM 1602 C C . LEU B 2 20 ? -19.181 -36.965 32.644 1.00 45.97 20 LEU B C 1
ATOM 1603 O O . LEU B 2 20 ? -18.644 -35.907 32.369 1.00 41.41 20 LEU B O 1
ATOM 1608 N N . TRP B 2 21 ? -19.679 -37.793 31.728 1.00 44.78 21 TRP B N 1
ATOM 1609 C CA . TRP B 2 21 ? -19.857 -37.397 30.331 1.00 45.54 21 TRP B CA 1
ATOM 1610 C C . TRP B 2 21 ? -21.186 -36.670 30.124 1.00 44.71 21 TRP B C 1
ATOM 1611 O O . TRP B 2 21 ? -22.238 -37.137 30.553 1.00 39.87 21 TRP B O 1
ATOM 1622 N N . LEU B 2 22 ? -21.133 -35.515 29.471 1.00 44.01 22 LEU B N 1
ATOM 1623 C CA . LEU B 2 22 ? -22.346 -34.809 29.068 1.00 48.51 22 LEU B CA 1
ATOM 1624 C C . LEU B 2 22 ? -22.320 -34.710 27.557 1.00 47.06 22 LEU B C 1
ATOM 1625 O O . LEU B 2 22 ? -21.250 -34.614 26.972 1.00 45.89 22 LEU B O 1
ATOM 1630 N N . ASN B 2 23 ? -23.500 -34.757 26.940 1.00 45.93 23 ASN B N 1
ATOM 1631 C CA . ASN B 2 23 ? -23.649 -34.644 25.492 1.00 47.25 23 ASN B CA 1
ATOM 1632 C C . ASN B 2 23 ? -24.581 -33.476 25.190 1.00 47.87 23 ASN B C 1
ATOM 1633 O O . ASN B 2 23 ? -25.749 -33.495 25.553 1.00 48.69 23 ASN B O 1
ATOM 1638 N N . CYS B 2 24 ? -24.047 -32.451 24.540 1.00 52.71 24 CYS B N 1
ATOM 1639 C CA . CYS B 2 24 ? -24.813 -31.261 24.176 1.00 49.77 24 CYS B CA 1
ATOM 1640 C C . CYS B 2 24 ? -25.160 -31.358 22.670 1.00 47.31 24 CYS B C 1
ATOM 1641 O O . CYS B 2 24 ? -24.281 -31.541 21.849 1.00 51.25 24 CYS B O 1
ATOM 1644 N N . SER B 2 25 ? -26.444 -31.292 22.312 1.00 45.03 25 SER B N 1
ATOM 1645 C CA . SER B 2 25 ? -26.851 -31.439 20.909 1.00 45.07 25 SER B CA 1
ATOM 1646 C C . SER B 2 25 ? -27.904 -30.435 20.451 1.00 40.77 25 SER B C 1
ATOM 1647 O O . SER B 2 25 ? -28.568 -29.803 21.277 1.00 40.34 25 SER B O 1
ATOM 1650 N N . THR B 2 26 ? -28.067 -30.333 19.127 1.00 38.38 26 THR B N 1
ATOM 1651 C CA . THR B 2 26 ? -29.045 -29.416 18.509 1.00 38.72 26 THR B CA 1
ATOM 1652 C C . THR B 2 26 ? -29.623 -30.001 17.227 1.00 38.38 26 THR B C 1
ATOM 1653 O O . THR B 2 26 ? -29.021 -30.888 16.624 1.00 39.09 26 THR B O 1
ATOM 1657 N N . ASN B 2 27 ? -30.804 -29.525 16.829 1.00 36.89 27 ASN B N 1
ATOM 1658 C CA . ASN B 2 27 ? -31.349 -29.829 15.507 1.00 38.85 27 ASN B CA 1
ATOM 1659 C C . ASN B 2 27 ? -31.157 -28.658 14.548 1.00 42.26 27 ASN B C 1
ATOM 1660 O O . ASN B 2 27 ? -31.691 -28.665 13.443 1.00 42.92 27 ASN B O 1
ATOM 1665 N N . CYS B 2 28 ? -30.392 -27.654 14.964 1.00 42.49 28 CYS B N 1
ATOM 1666 C CA . CYS B 2 28 ? -30.036 -26.568 14.071 1.00 45.92 28 CYS B CA 1
ATOM 1667 C C . CYS B 2 28 ? -29.416 -27.165 12.808 1.00 47.18 28 CYS B C 1
ATOM 1668 O O . CYS B 2 28 ? -28.515 -27.978 12.915 1.00 48.30 28 CYS B O 1
ATOM 1671 N N . PRO B 2 29 ? -29.907 -26.783 11.614 1.00 52.37 29 PRO B N 1
ATOM 1672 C CA . PRO B 2 29 ? -29.356 -27.334 10.364 1.00 55.46 29 PRO B CA 1
ATOM 1673 C C . PRO B 2 29 ? -27.847 -27.119 10.198 1.00 59.44 29 PRO B C 1
ATOM 1674 O O . PRO B 2 29 ? -27.116 -28.071 9.915 1.00 59.95 29 PRO B O 1
ATOM 1678 N N . ARG B 2 30 ? -27.398 -25.878 10.379 1.00 60.82 30 ARG B N 1
ATOM 1679 C CA . ARG B 2 30 ? -25.975 -25.534 10.299 1.00 62.12 30 ARG B CA 1
ATOM 1680 C C . ARG B 2 30 ? -25.534 -24.668 11.487 1.00 57.72 30 ARG B C 1
ATOM 1681 O O . ARG B 2 30 ? -25.473 -23.443 11.388 1.00 53.91 30 ARG B O 1
ATOM 1689 N N . PRO B 2 31 ? -25.232 -25.306 12.627 1.00 57.16 31 PRO B N 1
ATOM 1690 C CA . PRO B 2 31 ? -24.817 -24.522 13.792 1.00 60.05 31 PRO B CA 1
ATOM 1691 C C . PRO B 2 31 ? -23.445 -23.890 13.574 1.00 61.33 31 PRO B C 1
ATOM 1692 O O . PRO B 2 31 ? -22.549 -24.527 13.020 1.00 60.59 31 PRO B O 1
ATOM 1696 N N . GLU B 2 32 ? -23.301 -22.643 14.012 1.00 63.71 32 GLU B N 1
ATOM 1697 C CA . GLU B 2 32 ? -22.151 -21.802 13.667 1.00 67.13 32 GLU B CA 1
ATOM 1698 C C . GLU B 2 32 ? -21.046 -21.870 14.724 1.00 67.32 32 GLU B C 1
ATOM 1699 O O . GLU B 2 32 ? -19.863 -21.674 14.424 1.00 67.87 32 GLU B O 1
ATOM 1705 N N . ARG B 2 33 ? -21.447 -22.180 15.951 1.00 65.49 33 ARG B N 1
ATOM 1706 C CA . ARG B 2 33 ? -20.614 -22.025 17.137 1.00 66.52 33 ARG B CA 1
ATOM 1707 C C . ARG B 2 33 ? -21.313 -22.909 18.160 1.00 65.00 33 ARG B C 1
ATOM 1708 O O . ARG B 2 33 ? -22.539 -22.869 18.232 1.00 66.12 33 ARG B O 1
ATOM 1716 N N . GLY B 2 34 ? -20.568 -23.723 18.908 1.00 56.75 34 GLY B N 1
ATOM 1717 C CA . GLY B 2 34 ? -21.168 -24.616 19.902 1.00 56.81 34 GLY B CA 1
ATOM 1718 C C . GLY B 2 34 ? -20.272 -24.772 21.114 1.00 55.52 34 GLY B C 1
ATOM 1719 O O . GLY B 2 34 ? -19.057 -24.639 21.003 1.00 56.84 34 GLY B O 1
ATOM 1720 N N . GLY B 2 35 ? -20.848 -25.050 22.277 1.00 50.08 35 GLY B N 1
ATOM 1721 C CA . GLY B 2 35 ? -20.026 -25.172 23.472 1.00 47.28 35 GLY B CA 1
ATOM 1722 C C . GLY B 2 35 ? -20.760 -25.541 24.719 1.00 43.06 35 GLY B C 1
ATOM 1723 O O . GLY B 2 35 ? -21.977 -25.677 24.714 1.00 49.39 35 GLY B O 1
ATOM 1724 N N . LEU B 2 36 ? -19.995 -25.698 25.797 1.00 47.17 36 LEU B N 1
ATOM 1725 C CA . LEU B 2 36 ? -20.507 -26.065 27.110 1.00 48.78 36 LEU B CA 1
ATOM 1726 C C . LEU B 2 36 ? -19.805 -25.209 28.161 1.00 50.17 36 LEU B C 1
ATOM 1727 O O . LEU B 2 36 ? -18.620 -25.387 28.420 1.00 54.64 36 LEU B O 1
ATOM 1732 N N . GLU B 2 37 ? -20.542 -24.278 28.756 1.00 45.93 37 GLU B N 1
ATOM 1733 C CA . GLU B 2 37 ? -19.996 -23.362 29.750 1.00 46.28 37 GLU B CA 1
ATOM 1734 C C . GLU B 2 37 ? -20.197 -23.983 31.137 1.00 47.22 37 GLU B C 1
ATOM 1735 O O . GLU B 2 37 ? -21.324 -24.132 31.607 1.00 48.57 37 GLU B O 1
ATOM 1741 N N . THR B 2 38 ? -19.089 -24.367 31.768 1.00 46.20 38 THR B N 1
ATOM 1742 C CA . THR B 2 38 ? -19.092 -24.866 33.140 1.00 46.57 38 THR B CA 1
ATOM 1743 C C . THR B 2 38 ? -17.760 -24.554 33.813 1.00 44.06 38 THR B C 1
ATOM 1744 O O . THR B 2 38 ? -16.743 -24.400 33.140 1.00 41.11 38 THR B O 1
ATOM 1748 N N . SER B 2 39 ? -17.769 -24.450 35.142 1.00 47.32 39 SER B N 1
ATOM 1749 C CA . SER B 2 39 ? -16.543 -24.223 35.907 1.00 47.52 39 SER B CA 1
ATOM 1750 C C . SER B 2 39 ? -15.768 -25.513 36.076 1.00 46.79 39 SER B C 1
ATOM 1751 O O . SER B 2 39 ? -14.601 -25.489 36.452 1.00 47.12 39 SER B O 1
ATOM 1754 N N . LEU B 2 40 ? -16.423 -26.638 35.825 1.00 49.71 40 LEU B N 1
ATOM 1755 C CA . LEU B 2 40 ? -15.775 -27.934 35.959 1.00 47.30 40 LEU B CA 1
ATOM 1756 C C . LEU B 2 40 ? -14.662 -28.119 34.933 1.00 50.80 40 LEU B C 1
ATOM 1757 O O . LEU B 2 40 ? -14.754 -27.679 33.776 1.00 55.65 40 LEU B O 1
ATOM 1762 N N . ARG B 2 41 ? -13.602 -28.767 35.388 1.00 52.13 41 ARG B N 1
ATOM 1763 C CA . ARG B 2 41 ? -12.500 -29.170 34.549 1.00 53.83 41 ARG B CA 1
ATOM 1764 C C . ARG B 2 41 ? -12.994 -30.211 33.553 1.00 52.47 41 ARG B C 1
ATOM 1765 O O . ARG B 2 41 ? -13.811 -31.056 33.897 1.00 52.24 41 ARG B O 1
ATOM 1773 N N . ARG B 2 42 ? -12.492 -30.146 32.326 1.00 54.29 42 ARG B N 1
ATOM 1774 C CA . ARG B 2 42 ? -12.814 -31.132 31.298 1.00 57.09 42 ARG B CA 1
ATOM 1775 C C . ARG B 2 42 ? -11.610 -32.013 31.019 1.00 55.58 42 ARG B C 1
ATOM 1776 O O . ARG B 2 42 ? -10.476 -31.619 31.263 1.00 53.41 42 ARG B O 1
ATOM 1784 N N . ASN B 2 43 ? -11.869 -33.211 30.513 1.00 57.88 43 ASN B N 1
ATOM 1785 C CA . ASN B 2 43 ? -10.826 -34.212 30.322 1.00 56.25 43 ASN B CA 1
ATOM 1786 C C . ASN B 2 43 ? -11.072 -35.098 29.107 1.00 57.37 43 ASN B C 1
ATOM 1787 O O . ASN B 2 43 ? -10.659 -36.258 29.074 1.00 64.35 43 ASN B O 1
ATOM 1792 N N . GLY B 2 44 ? -11.731 -34.555 28.101 1.00 51.29 44 GLY B N 1
ATOM 1793 C CA . GLY B 2 44 ? -12.128 -35.351 26.961 1.00 49.97 44 GLY B CA 1
ATOM 1794 C C . GLY B 2 44 ? -13.228 -34.628 26.236 1.00 46.60 44 GLY B C 1
ATOM 1795 O O . GLY B 2 44 ? -14.154 -34.136 26.869 1.00 42.86 44 GLY B O 1
ATOM 1796 N N . THR B 2 45 ? -13.090 -34.531 24.916 1.00 48.80 45 THR B N 1
ATOM 1797 C CA . THR B 2 45 ? -14.105 -33.957 24.047 1.00 49.36 45 THR B CA 1
ATOM 1798 C C . THR B 2 45 ? -14.295 -34.826 22.807 1.00 46.19 45 THR B C 1
ATOM 1799 O O . THR B 2 45 ? -13.351 -35.417 22.297 1.00 41.20 45 THR B O 1
ATOM 1803 N N . GLN B 2 46 ? -15.540 -34.908 22.360 1.00 45.90 46 GLN B N 1
ATOM 1804 C CA . GLN B 2 46 ? -15.898 -35.480 21.079 1.00 49.04 46 GLN B CA 1
ATOM 1805 C C . GLN B 2 46 ? -16.909 -34.541 20.449 1.00 47.14 46 GLN B C 1
ATOM 1806 O O . GLN B 2 46 ? -17.678 -33.897 21.159 1.00 41.50 46 GLN B O 1
ATOM 1812 N N . ARG B 2 47 ? -16.906 -34.464 19.125 1.00 46.69 47 ARG B N 1
ATOM 1813 C CA . ARG B 2 47 ? -17.795 -33.561 18.418 1.00 51.50 47 ARG B CA 1
ATOM 1814 C C . ARG B 2 47 ? -18.322 -34.186 17.150 1.00 49.60 47 ARG B C 1
ATOM 1815 O O . ARG B 2 47 ? -17.631 -34.953 16.506 1.00 47.00 47 ARG B O 1
ATOM 1823 N N . GLY B 2 48 ? -19.558 -33.840 16.811 1.00 51.90 48 GLY B N 1
ATOM 1824 C CA . GLY B 2 48 ? -20.123 -34.096 15.488 1.00 52.30 48 GLY B CA 1
ATOM 1825 C C . GLY B 2 48 ? -20.742 -32.798 15.022 1.00 52.10 48 GLY B C 1
ATOM 1826 O O . GLY B 2 48 ? -20.651 -31.789 15.720 1.00 54.29 48 GLY B O 1
ATOM 1827 N N . LEU B 2 49 ? -21.377 -32.820 13.858 1.00 51.71 49 LEU B N 1
ATOM 1828 C CA . LEU B 2 49 ? -21.904 -31.596 13.250 1.00 52.72 49 LEU B CA 1
ATOM 1829 C C . LEU B 2 49 ? -22.860 -30.874 14.196 1.00 51.64 49 LEU B C 1
ATOM 1830 O O . LEU B 2 49 ? -22.784 -29.642 14.347 1.00 54.83 49 LEU B O 1
ATOM 1835 N N . ARG B 2 50 ? -23.726 -31.638 14.857 1.00 42.60 50 ARG B N 1
ATOM 1836 C CA . ARG B 2 50 ? -24.734 -31.053 15.732 1.00 44.30 50 ARG B CA 1
ATOM 1837 C C . ARG B 2 50 ? -24.627 -31.516 17.184 1.00 42.51 50 ARG B C 1
ATOM 1838 O O . ARG B 2 50 ? -25.598 -31.433 17.924 1.00 44.02 50 ARG B O 1
ATOM 1846 N N . TRP B 2 51 ? -23.456 -31.986 17.604 1.00 43.13 51 TRP B N 1
ATOM 1847 C CA . TRP B 2 51 ? -23.268 -32.362 18.996 1.00 42.89 51 TRP B CA 1
ATOM 1848 C C . TRP B 2 51 ? -21.839 -32.177 19.495 1.00 42.46 51 TRP B C 1
ATOM 1849 O O . TRP B 2 51 ? -20.893 -32.117 18.712 1.00 39.63 51 TRP B O 1
ATOM 1860 N N . LEU B 2 52 ? -21.736 -32.034 20.816 1.00 44.96 52 LEU B N 1
ATOM 1861 C CA . LEU B 2 52 ? -20.487 -31.867 21.537 1.00 47.20 52 LEU B CA 1
ATOM 1862 C C . LEU B 2 52 ? -20.626 -32.667 22.816 1.00 49.17 52 LEU B C 1
ATOM 1863 O O . LEU B 2 52 ? -21.539 -32.413 23.598 1.00 44.50 52 LEU B O 1
ATOM 1868 N N . ALA B 2 53 ? -19.731 -33.629 23.020 1.00 47.36 53 ALA B N 1
ATOM 1869 C CA . ALA B 2 53 ? -19.688 -34.413 24.247 1.00 47.18 53 ALA B CA 1
ATOM 1870 C C . ALA B 2 53 ? -18.392 -34.075 24.971 1.00 46.73 53 ALA B C 1
ATOM 1871 O O . ALA B 2 53 ? -17.327 -34.047 24.357 1.00 47.77 53 ALA B O 1
ATOM 1873 N N . ARG B 2 54 ? -18.500 -33.820 26.267 1.00 47.72 54 ARG B N 1
ATOM 1874 C CA . ARG B 2 54 ? -17.372 -33.448 27.123 1.00 49.22 54 ARG B CA 1
ATOM 1875 C C . ARG B 2 54 ? -17.389 -34.304 28.375 1.00 46.56 54 ARG B C 1
ATOM 1876 O O . ARG B 2 54 ? -18.443 -34.448 28.987 1.00 45.11 54 ARG B O 1
ATOM 1884 N N . GLN B 2 55 ? -16.231 -34.816 28.782 1.00 41.78 55 GLN B N 1
ATOM 1885 C CA . GLN B 2 55 ? -16.082 -35.424 30.102 1.00 42.46 55 GLN B CA 1
ATOM 1886 C C . GLN B 2 55 ? -15.609 -34.361 31.098 1.00 40.86 55 GLN B C 1
ATOM 1887 O O . GLN B 2 55 ? -14.557 -33.752 30.918 1.00 40.15 55 GLN B O 1
ATOM 1893 N N . LEU B 2 56 ? -16.376 -34.178 32.158 1.00 42.17 56 LEU B N 1
ATOM 1894 C CA . LEU B 2 56 ? -16.053 -33.225 33.207 1.00 42.16 56 LEU B CA 1
ATOM 1895 C C . LEU B 2 56 ? -15.548 -34.044 34.368 1.00 41.39 56 LEU B C 1
ATOM 1896 O O . LEU B 2 56 ? -16.061 -35.123 34.624 1.00 39.64 56 LEU B O 1
ATOM 1901 N N . VAL B 2 57 ? -14.523 -33.542 35.048 1.00 40.79 57 VAL B N 1
ATOM 1902 C CA . VAL B 2 57 ? -13.799 -34.333 36.035 1.00 39.86 57 VAL B CA 1
ATOM 1903 C C . VAL B 2 57 ? -13.597 -33.544 37.321 1.00 42.38 57 VAL B C 1
ATOM 1904 O O . VAL B 2 57 ? -13.772 -32.312 37.351 1.00 36.95 57 VAL B O 1
ATOM 1908 N N . ASP B 2 58 ? -13.236 -34.274 38.376 1.00 40.88 58 ASP B N 1
ATOM 1909 C CA . ASP B 2 58 ? -12.944 -33.699 39.684 1.00 39.23 58 ASP B CA 1
ATOM 1910 C C . ASP B 2 58 ? -14.106 -32.827 40.159 1.00 36.84 58 ASP B C 1
ATOM 1911 O O . ASP B 2 58 ? -13.926 -31.688 40.574 1.00 40.37 58 ASP B O 1
ATOM 1916 N N . ILE B 2 59 ? -15.306 -33.383 40.075 1.00 36.43 59 ILE B N 1
ATOM 1917 C CA . ILE B 2 59 ? -16.534 -32.645 40.345 1.00 38.91 59 ILE B CA 1
ATOM 1918 C C . ILE B 2 59 ? -16.761 -32.586 41.858 1.00 40.78 59 ILE B C 1
ATOM 1919 O O . ILE B 2 59 ? -17.066 -33.606 42.483 1.00 41.67 59 ILE B O 1
ATOM 1924 N N . ARG B 2 60 ? -16.610 -31.401 42.444 1.00 41.62 60 ARG B N 1
ATOM 1925 C CA . ARG B 2 60 ? -16.578 -31.281 43.900 1.00 46.46 60 ARG B CA 1
ATOM 1926 C C . ARG B 2 60 ? -17.644 -30.394 44.540 1.00 45.91 60 ARG B C 1
ATOM 1927 O O . ARG B 2 60 ? -17.918 -30.541 45.733 1.00 45.15 60 ARG B O 1
ATOM 1935 N N . GLU B 2 61 ? -18.250 -29.493 43.770 1.00 49.00 61 GLU B N 1
ATOM 1936 C CA . GLU B 2 61 ? -19.261 -28.582 44.314 1.00 49.13 61 GLU B CA 1
ATOM 1937 C C . GLU B 2 61 ? -20.549 -29.345 44.609 1.00 43.52 61 GLU B C 1
ATOM 1938 O O . GLU B 2 61 ? -20.899 -30.270 43.878 1.00 43.71 61 GLU B O 1
ATOM 1944 N N . PRO B 2 62 ? -21.272 -28.950 45.666 1.00 40.59 62 PRO B N 1
ATOM 1945 C CA . PRO B 2 62 ? -22.574 -29.546 45.929 1.00 42.21 62 PRO B CA 1
ATOM 1946 C C . PRO B 2 62 ? -23.471 -29.536 44.691 1.00 42.23 62 PRO B C 1
ATOM 1947 O O . PRO B 2 62 ? -24.099 -30.539 44.383 1.00 40.61 62 PRO B O 1
ATOM 1951 N N . GLU B 2 63 ? -23.507 -28.409 43.987 1.00 43.45 63 GLU B N 1
ATOM 1952 C CA . GLU B 2 63 ? -24.350 -28.265 42.822 1.00 43.86 63 GLU B CA 1
ATOM 1953 C C . GLU B 2 63 ? -23.663 -27.422 41.766 1.00 37.95 63 GLU B C 1
ATOM 1954 O O . GLU B 2 63 ? -23.042 -26.418 42.086 1.00 35.44 63 GLU B O 1
ATOM 1960 N N . THR B 2 64 ? -23.785 -27.826 40.511 1.00 36.99 64 THR B N 1
ATOM 1961 C CA . THR B 2 64 ? -23.390 -26.962 39.403 1.00 40.20 64 THR B CA 1
ATOM 1962 C C . THR B 2 64 ? -24.287 -27.193 38.203 1.00 38.24 64 THR B C 1
ATOM 1963 O O . THR B 2 64 ? -24.811 -28.284 38.025 1.00 41.71 64 THR B O 1
ATOM 1967 N N . GLN B 2 65 ? -24.485 -26.145 37.405 1.00 43.89 65 GLN B N 1
ATOM 1968 C CA . GLN B 2 65 ? -25.415 -26.179 36.283 1.00 44.20 65 GLN B CA 1
ATOM 1969 C C . GLN B 2 65 ? -24.717 -25.782 35.000 1.00 45.34 65 GLN B C 1
ATOM 1970 O O . GLN B 2 65 ? -24.660 -24.610 34.667 1.00 39.74 65 GLN B O 1
ATOM 1976 N N . PRO B 2 66 ? -24.170 -26.759 34.273 1.00 44.83 66 PRO B N 1
ATOM 1977 C CA . PRO B 2 66 ? -23.530 -26.454 32.992 1.00 45.23 66 PRO B CA 1
ATOM 1978 C C . PRO B 2 66 ? -24.501 -25.868 31.981 1.00 44.01 66 PRO B C 1
ATOM 1979 O O . PRO B 2 66 ? -25.663 -26.272 31.961 1.00 39.77 66 PRO B O 1
ATOM 1983 N N . VAL B 2 67 ? -24.033 -24.918 31.167 1.00 39.18 67 VAL B N 1
ATOM 1984 C CA . VAL B 2 67 ? -24.859 -24.341 30.105 1.00 39.89 67 VAL B CA 1
ATOM 1985 C C . VAL B 2 67 ? -24.355 -24.787 28.738 1.00 39.23 67 VAL B C 1
ATOM 1986 O O . VAL B 2 67 ? -23.262 -24.440 28.315 1.00 35.06 67 VAL B O 1
ATOM 1990 N N . CYS B 2 6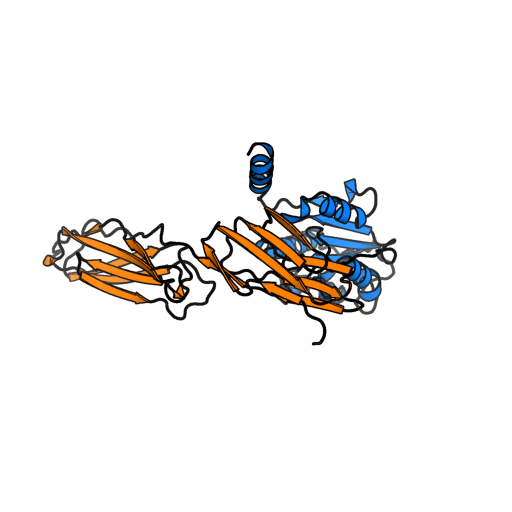8 ? -25.156 -25.601 28.077 1.00 39.98 68 CYS B N 1
ATOM 1991 C CA . CYS B 2 68 ? -24.878 -26.033 26.717 1.00 43.64 68 CYS B CA 1
ATOM 1992 C C . CYS B 2 68 ? -25.453 -24.993 25.748 1.00 43.46 68 CYS B C 1
ATOM 1993 O O . CYS B 2 68 ? -26.545 -24.473 25.970 1.00 40.26 68 CYS B O 1
ATOM 1996 N N . PHE B 2 69 ? -24.720 -24.672 24.689 1.00 43.62 69 PHE B N 1
ATOM 1997 C CA . PHE B 2 69 ? -25.215 -23.713 23.705 1.00 42.33 69 PHE B CA 1
ATOM 1998 C C . PHE B 2 69 ? -24.759 -24.022 22.286 1.00 40.97 69 PHE B C 1
ATOM 1999 O O . PHE B 2 69 ? -23.701 -24.605 22.083 1.00 38.45 69 PHE B O 1
ATOM 2007 N N . PHE B 2 70 ? -25.607 -23.668 21.324 1.00 39.57 70 PHE B N 1
ATOM 2008 C CA . PHE B 2 70 ? -25.227 -23.545 19.905 1.00 38.19 70 PHE B CA 1
ATOM 2009 C C . PHE B 2 70 ? -25.794 -22.251 19.341 1.00 38.52 70 PHE B C 1
ATOM 2010 O O . PHE B 2 70 ? -26.937 -21.902 19.620 1.00 40.22 70 PHE B O 1
ATOM 2018 N N . ARG B 2 71 ? -25.007 -21.573 18.526 1.00 36.77 71 ARG B N 1
ATOM 2019 C CA . ARG B 2 71 ? -25.475 -20.405 17.793 1.00 44.93 71 ARG B CA 1
ATOM 2020 C C . ARG B 2 71 ? -26.159 -20.920 16.525 1.00 44.56 71 ARG B C 1
ATOM 2021 O O . ARG B 2 71 ? -25.590 -21.735 15.804 1.00 43.08 71 ARG B O 1
ATOM 2029 N N . CYS B 2 72 ? -27.392 -20.483 16.289 1.00 46.35 72 CYS B N 1
ATOM 2030 C CA . CYS B 2 72 ? -28.164 -20.937 15.134 1.00 48.38 72 CYS B CA 1
ATOM 2031 C C . CYS B 2 72 ? -28.736 -19.729 14.416 1.00 45.87 72 CYS B C 1
ATOM 2032 O O . CYS B 2 72 ? -29.653 -19.086 14.916 1.00 46.39 72 CYS B O 1
ATOM 2035 N N . ALA B 2 73 ? -28.185 -19.421 13.246 1.00 43.75 73 ALA B N 1
ATOM 2036 C CA . ALA B 2 73 ? -28.491 -18.176 12.561 1.00 45.42 73 ALA B CA 1
ATOM 2037 C C . ALA B 2 73 ? -28.253 -17.033 13.550 1.00 44.42 73 ALA B C 1
ATOM 2038 O O . ALA B 2 73 ? -27.147 -16.904 14.084 1.00 45.55 73 ALA B O 1
ATOM 2040 N N . ARG B 2 74 ? -29.283 -16.241 13.838 1.00 42.60 74 ARG B N 1
ATOM 2041 C CA . ARG B 2 74 ? -29.121 -15.089 14.719 1.00 43.41 74 ARG B CA 1
ATOM 2042 C C . ARG B 2 74 ? -29.392 -15.382 16.204 1.00 40.68 74 ARG B C 1
ATOM 2043 O O . ARG B 2 74 ? -29.324 -14.476 17.020 1.00 39.97 74 ARG B O 1
ATOM 2051 N N . ARG B 2 75 ? -29.678 -16.639 16.546 1.00 37.52 75 ARG B N 1
ATOM 2052 C CA . ARG B 2 75 ? -30.091 -17.021 17.897 1.00 34.85 75 ARG B CA 1
ATOM 2053 C C . ARG B 2 75 ? -29.066 -17.932 18.533 1.00 33.11 75 ARG B C 1
ATOM 2054 O O . ARG B 2 75 ? -28.430 -18.723 17.847 1.00 34.45 75 ARG B O 1
ATOM 2062 N N . THR B 2 76 ? -28.935 -17.822 19.853 1.00 29.23 76 THR B N 1
ATOM 2063 C CA . THR B 2 76 ? -28.211 -18.788 20.659 1.00 33.03 76 THR B CA 1
ATOM 2064 C C . THR B 2 76 ? -29.234 -19.710 21.273 1.00 33.82 76 THR B C 1
ATOM 2065 O O . THR B 2 76 ? -30.140 -19.266 21.982 1.00 36.01 76 THR B O 1
ATOM 2069 N N . LEU B 2 77 ? -29.091 -20.991 20.974 1.00 32.49 77 LEU B N 1
ATOM 2070 C CA . LEU B 2 77 ? -29.970 -22.015 21.487 1.00 34.74 77 LEU B CA 1
ATOM 2071 C C . LEU B 2 77 ? -29.240 -22.588 22.674 1.00 34.72 77 LEU B C 1
ATOM 2072 O O . LEU B 2 77 ? -28.068 -22.893 22.571 1.00 39.87 77 LEU B O 1
ATOM 2077 N N . GLN B 2 78 ? -29.895 -22.733 23.810 1.00 36.94 78 GLN B N 1
ATOM 2078 C CA . GLN B 2 78 ? -29.181 -23.283 24.952 1.00 40.14 78 GLN B CA 1
ATOM 2079 C C . GLN B 2 78 ? -30.007 -24.245 25.755 1.00 38.03 78 GLN B C 1
ATOM 2080 O O . GLN B 2 78 ? -31.239 -24.258 25.660 1.00 34.86 78 GLN B O 1
ATOM 2086 N N . ALA B 2 79 ? -29.301 -25.085 26.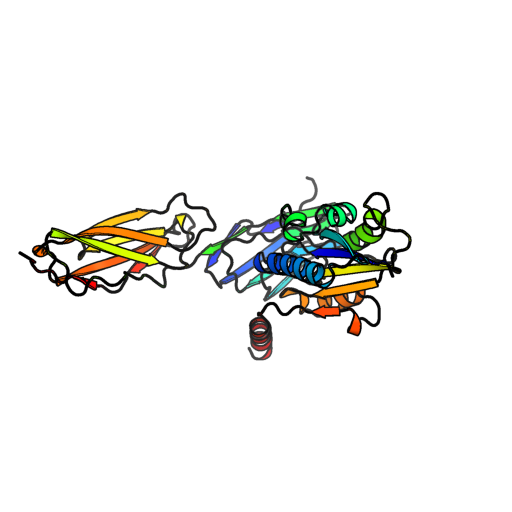507 1.00 37.09 79 ALA B N 1
ATOM 2087 C CA . ALA B 2 79 ? -29.909 -26.002 27.470 1.00 41.01 79 ALA B CA 1
ATOM 2088 C C . ALA B 2 79 ? -29.011 -26.058 28.719 1.00 41.91 79 ALA B C 1
ATOM 2089 O O . ALA B 2 79 ? -27.793 -25.964 28.628 1.00 46.99 79 ALA B O 1
ATOM 2091 N N . ARG B 2 80 ? -29.625 -26.199 29.881 1.00 46.50 80 ARG B N 1
ATOM 2092 C CA . ARG B 2 80 ? -28.938 -26.028 31.162 1.00 50.08 80 ARG B CA 1
ATOM 2093 C C . ARG B 2 80 ? -29.107 -27.348 31.896 1.00 48.63 80 ARG B C 1
ATOM 2094 O O . ARG B 2 80 ? -30.190 -27.914 31.878 1.00 50.79 80 ARG B O 1
ATOM 2102 N N . GLY B 2 81 ? -28.040 -27.857 32.505 1.00 45.79 81 GLY B N 1
ATOM 2103 C CA . GLY B 2 81 ? -28.109 -29.110 33.256 1.00 47.11 81 GLY B CA 1
ATOM 2104 C C . GLY B 2 81 ? -27.950 -28.873 34.746 1.00 45.74 81 GLY B C 1
ATOM 2105 O O . GLY B 2 81 ? -27.817 -27.738 35.191 1.00 47.33 81 GLY B O 1
ATOM 2106 N N . LEU B 2 82 ? -28.002 -29.950 35.513 1.00 45.96 82 LEU B N 1
ATOM 2107 C CA . LEU B 2 82 ? -27.731 -29.910 36.950 1.00 46.57 82 LEU B CA 1
ATOM 2108 C C . LEU B 2 82 ? -26.861 -31.098 37.312 1.00 44.17 82 LEU B C 1
ATOM 2109 O O . LEU B 2 82 ? -27.261 -32.241 37.103 1.00 45.29 82 LEU B O 1
ATOM 2114 N N . ILE B 2 83 ? -25.681 -30.830 37.859 1.00 41.54 83 ILE B N 1
ATOM 2115 C CA . ILE B 2 83 ? -24.844 -31.885 38.409 1.00 40.73 83 ILE B CA 1
ATOM 2116 C C . ILE B 2 83 ? -24.777 -31.704 39.917 1.00 40.84 83 ILE B C 1
ATOM 2117 O O . ILE B 2 83 ? -24.288 -30.684 40.408 1.00 39.95 83 ILE B O 1
ATOM 2122 N N . ARG B 2 84 ? -25.308 -32.683 40.642 1.00 43.30 84 ARG B N 1
ATOM 2123 C CA . ARG B 2 84 ? -25.239 -32.718 42.095 1.00 42.11 84 ARG B CA 1
ATOM 2124 C C . ARG B 2 84 ? -24.152 -33.696 42.505 1.00 43.06 84 ARG B C 1
ATOM 2125 O O . ARG B 2 84 ? -23.946 -34.686 41.819 1.00 43.09 84 ARG B O 1
ATOM 2133 N N . THR B 2 85 ? -23.442 -33.407 43.603 1.00 43.16 85 THR B N 1
ATOM 2134 C CA . THR B 2 85 ? -22.479 -34.363 44.161 1.00 40.88 85 THR B CA 1
ATOM 2135 C C . THR B 2 85 ? -22.993 -34.928 45.458 1.00 38.64 85 THR B C 1
ATOM 2136 O O . THR B 2 85 ? -23.805 -34.294 46.143 1.00 35.49 85 THR B O 1
ATOM 2140 N N . PHE B 2 86 ? -22.563 -36.151 45.775 1.00 40.18 86 PHE B N 1
ATOM 2141 C CA . PHE B 2 86 ? -22.751 -36.678 47.117 1.00 41.57 86 PHE B CA 1
ATOM 2142 C C . PHE B 2 86 ? -21.410 -37.025 47.724 1.00 41.86 86 PHE B C 1
ATOM 2143 O O . PHE B 2 86 ? -20.439 -37.269 47.013 1.00 41.09 86 PHE B O 1
ATOM 2151 N N . GLN B 2 87 ? -21.379 -37.026 49.052 1.00 45.39 87 GLN B N 1
ATOM 2152 C CA . GLN B 2 87 ? -20.193 -37.320 49.830 1.00 45.74 87 GLN B CA 1
ATOM 2153 C C . GLN B 2 87 ? -20.599 -38.313 50.918 1.00 43.97 87 GLN B C 1
ATOM 2154 O O . GLN B 2 87 ? -21.463 -38.014 51.735 1.00 44.41 87 GLN B O 1
ATOM 2160 N N . ARG B 2 88 ? -20.005 -39.501 50.895 1.00 43.65 88 ARG B N 1
ATOM 2161 C CA . ARG B 2 88 ? -20.233 -40.524 51.917 1.00 48.71 88 ARG B CA 1
ATOM 2162 C C . ARG B 2 88 ? -19.865 -39.994 53.300 1.00 47.24 88 ARG B C 1
ATOM 2163 O O . ARG B 2 88 ? -19.023 -39.104 53.399 1.00 47.36 88 ARG B O 1
ATOM 2171 N N . PRO B 2 89 ? -20.433 -40.593 54.372 1.00 47.52 89 PRO B N 1
ATOM 2172 C CA . PRO B 2 89 ? -20.009 -40.307 55.743 1.00 47.88 89 PRO B CA 1
ATOM 2173 C C . PRO B 2 89 ? -18.681 -40.993 56.117 1.00 48.43 89 PRO B C 1
ATOM 2174 O O . PRO B 2 89 ? -18.651 -41.930 56.921 1.00 47.17 89 PRO B O 1
ATOM 2178 N N . ASP B 2 90 ? -17.589 -40.526 55.527 1.00 48.34 90 ASP B N 1
ATOM 2179 C CA . ASP B 2 90 ? -16.265 -41.063 55.821 1.00 50.20 90 ASP B CA 1
ATOM 2180 C C . ASP B 2 90 ? -15.780 -40.674 57.220 1.00 50.63 90 ASP B C 1
ATOM 2181 O O . ASP B 2 90 ? -14.923 -41.347 57.789 1.00 52.24 90 ASP B O 1
ATOM 2186 N N . ARG B 2 91 ? -16.327 -39.591 57.766 1.00 51.35 91 ARG B N 1
ATOM 2187 C CA . ARG B 2 91 ? -15.994 -39.133 59.113 1.00 50.70 91 ARG B CA 1
ATOM 2188 C C . ARG B 2 91 ? -17.248 -39.036 59.961 1.00 48.14 91 ARG B C 1
ATOM 2189 O O . ARG B 2 91 ? -18.126 -38.222 59.692 1.00 49.05 91 ARG B O 1
ATOM 2197 N N . VAL B 2 92 ? -17.338 -39.899 60.966 1.00 47.52 92 VAL B N 1
ATOM 2198 C CA . VAL B 2 92 ? -18.411 -39.857 61.957 1.00 50.16 92 VAL B CA 1
ATOM 2199 C C . VAL B 2 92 ? -17.728 -39.844 63.324 1.00 51.32 92 VAL B C 1
ATOM 2200 O O . VAL B 2 92 ? -17.028 -40.786 63.689 1.00 53.78 92 VAL B O 1
ATOM 2204 N N . GLU B 2 93 ? -17.912 -38.752 64.054 1.00 52.77 93 GLU B N 1
ATOM 2205 C CA . GLU B 2 93 ? -17.151 -38.489 65.255 1.00 55.49 93 GLU B CA 1
ATOM 2206 C C . GLU B 2 93 ? -18.081 -38.130 66.397 1.00 52.98 93 GLU B C 1
ATOM 2207 O O . GLU B 2 93 ? -18.868 -37.192 66.293 1.00 50.86 93 GLU B O 1
ATOM 2213 N N . LEU B 2 94 ? -17.986 -38.896 67.478 1.00 53.21 94 LEU B N 1
ATOM 2214 C CA . LEU B 2 94 ? -18.667 -38.581 68.726 1.00 53.10 94 LEU B CA 1
ATOM 2215 C C . LEU B 2 94 ? -17.704 -37.785 69.598 1.00 51.71 94 LEU B C 1
ATOM 2216 O O . LEU B 2 94 ? -16.577 -38.217 69.828 1.00 50.35 94 LEU B O 1
ATOM 2221 N N . MET B 2 95 ? -18.133 -36.625 70.079 1.00 52.02 95 MET B N 1
ATOM 2222 C CA . MET B 2 95 ? -17.269 -35.793 70.921 1.00 54.33 95 MET B CA 1
ATOM 2223 C C . MET B 2 95 ? -16.931 -36.526 72.219 1.00 50.39 95 MET B C 1
ATOM 2224 O O . MET B 2 95 ? -17.722 -37.344 72.685 1.00 47.25 95 MET B O 1
ATOM 2229 N N . PRO B 2 96 ? -15.744 -36.253 72.796 1.00 50.24 96 PRO B N 1
ATOM 2230 C CA . PRO B 2 96 ? -15.357 -36.944 74.021 1.00 52.79 96 PRO B CA 1
ATOM 2231 C C . PRO B 2 96 ? -16.357 -36.765 75.156 1.00 54.07 96 PRO B C 1
ATOM 2232 O O . PRO B 2 96 ? -16.969 -35.707 75.282 1.00 57.48 96 PRO B O 1
ATOM 2236 N N . LEU B 2 97 ? -16.515 -37.805 75.967 1.00 56.13 97 LEU B N 1
ATOM 2237 C CA . LEU B 2 97 ? -17.381 -37.758 77.141 1.00 55.60 97 LEU B CA 1
ATOM 2238 C C . LEU B 2 97 ? -16.550 -37.261 78.319 1.00 56.09 97 LEU B C 1
ATOM 2239 O O . LEU B 2 97 ? -15.324 -37.265 78.249 1.00 57.09 97 LEU B O 1
ATOM 2244 N N . PRO B 2 98 ? -17.205 -36.822 79.408 1.00 58.33 98 PRO B N 1
ATOM 2245 C CA . PRO B 2 98 ? -16.407 -36.428 80.565 1.00 57.53 98 PRO B CA 1
ATOM 2246 C C . PRO B 2 98 ? -15.642 -37.628 81.124 1.00 56.35 98 PRO B C 1
ATOM 2247 O O . PRO B 2 98 ? -16.157 -38.745 81.101 1.00 57.95 98 PRO B O 1
ATOM 2251 N N . PRO B 2 99 ? -14.405 -37.411 81.582 1.00 55.70 99 PRO B N 1
ATOM 2252 C CA . PRO B 2 99 ? -13.628 -38.493 82.195 1.00 56.10 99 PRO B CA 1
ATOM 2253 C C . PRO B 2 99 ? -14.441 -39.276 83.218 1.00 53.35 99 PRO B C 1
ATOM 2254 O O . PRO B 2 99 ? -14.458 -40.500 83.180 1.00 52.87 99 PRO B O 1
ATOM 2258 N N . TRP B 2 100 ? -15.113 -38.550 84.107 1.00 54.44 100 TRP B N 1
ATOM 2259 C CA . TRP B 2 100 ? -16.051 -39.123 85.065 1.00 53.11 100 TRP B CA 1
ATOM 2260 C C . TRP B 2 100 ? -17.311 -38.272 85.114 1.00 52.13 100 TRP B C 1
ATOM 2261 O O . TRP B 2 100 ? -17.231 -37.049 85.252 1.00 55.91 100 TRP B O 1
ATOM 2272 N N . GLN B 2 101 ? -18.467 -38.922 85.006 1.00 51.34 101 GLN B N 1
ATOM 2273 C CA . GLN B 2 101 ? -19.752 -38.235 84.984 1.00 53.02 101 GLN B CA 1
ATOM 2274 C C . GLN B 2 101 ? -20.549 -38.531 86.259 1.00 53.63 101 GLN B C 1
ATOM 2275 O O . GLN B 2 101 ? -20.808 -39.689 86.556 1.00 52.67 101 GLN B O 1
ATOM 2281 N N . PRO B 2 102 ? -20.948 -37.485 87.012 1.00 56.85 102 PRO B N 1
ATOM 2282 C CA . PRO B 2 102 ? -21.833 -37.688 88.163 1.00 56.66 102 PRO B CA 1
ATOM 2283 C C . PRO B 2 102 ? -23.168 -38.339 87.812 1.00 56.55 102 PRO B C 1
ATOM 2284 O O . PRO B 2 102 ? -23.828 -37.912 86.862 1.00 54.15 102 PRO B O 1
ATOM 2288 N N . VAL B 2 103 ? -23.556 -39.366 88.566 1.00 56.18 103 VAL B N 1
ATOM 2289 C CA . VAL B 2 103 ? -24.864 -39.997 88.384 1.00 56.97 103 VAL B CA 1
ATOM 2290 C C . VAL B 2 103 ? -25.935 -38.958 88.708 1.00 59.14 103 VAL B C 1
ATOM 2291 O O . VAL B 2 103 ? -25.755 -38.150 89.614 1.00 58.74 103 VAL B O 1
ATOM 2295 N N . GLY B 2 104 ? -27.025 -38.949 87.943 1.00 59.70 104 GLY B N 1
ATOM 2296 C CA . GLY B 2 104 ? -28.116 -38.003 88.173 1.00 60.37 104 GLY B CA 1
ATOM 2297 C C . GLY B 2 104 ? -27.926 -36.613 87.582 1.00 63.16 104 GLY B C 1
ATOM 2298 O O . GLY B 2 104 ? -28.814 -35.768 87.706 1.00 66.40 104 GLY B O 1
ATOM 2299 N N . GLU B 2 105 ? -26.779 -36.361 86.951 1.00 63.04 105 GLU B N 1
ATOM 2300 C CA . GLU B 2 105 ? -26.559 -35.120 86.206 1.00 61.64 105 GLU B CA 1
ATOM 2301 C C . GLU B 2 105 ? -26.547 -35.405 84.708 1.00 58.75 105 GLU B C 1
ATOM 2302 O O . GLU B 2 105 ? -26.319 -36.536 84.275 1.00 54.17 105 GLU B O 1
ATOM 2308 N N . ASN B 2 106 ? -26.811 -34.367 83.926 1.00 59.81 106 ASN B N 1
ATOM 2309 C CA . ASN B 2 106 ? -26.802 -34.471 82.476 1.00 60.45 106 ASN B CA 1
ATOM 2310 C C . ASN B 2 106 ? -25.394 -34.339 81.920 1.00 58.50 106 ASN B C 1
ATOM 2311 O O . ASN B 2 106 ? -24.531 -33.706 82.526 1.00 58.96 106 ASN B O 1
ATOM 2316 N N . PHE B 2 107 ? -25.173 -34.959 80.767 1.00 56.66 107 PHE B N 1
ATOM 2317 C CA . PHE B 2 107 ? -24.001 -34.690 79.940 1.00 55.87 107 PHE B CA 1
ATOM 2318 C C . PHE B 2 107 ? -24.452 -34.588 78.477 1.00 55.29 107 PHE B C 1
ATOM 2319 O O . PHE B 2 107 ? -25.585 -34.950 78.139 1.00 51.64 107 PHE B O 1
ATOM 2327 N N . THR B 2 108 ? -23.562 -34.091 77.626 1.00 54.27 108 THR B N 1
ATOM 2328 C CA . THR B 2 108 ? -23.874 -33.871 76.226 1.00 54.16 108 THR B CA 1
ATOM 2329 C C . THR B 2 108 ? -23.225 -34.931 75.356 1.00 53.92 108 THR B C 1
ATOM 2330 O O . THR B 2 108 ? -22.037 -35.215 75.491 1.00 55.83 108 THR B O 1
ATOM 2334 N N . LEU B 2 109 ? -24.032 -35.528 74.487 1.00 51.83 109 LEU B N 1
ATOM 2335 C CA . LEU B 2 109 ? -23.543 -36.343 73.391 1.00 53.46 109 LEU B CA 1
ATOM 2336 C C . LEU B 2 109 ? -23.631 -35.498 72.142 1.00 52.55 109 LEU B C 1
ATOM 2337 O O . LEU B 2 109 ? -24.697 -34.976 71.846 1.00 52.29 109 LEU B O 1
ATOM 2342 N N . SER B 2 110 ? -22.528 -35.360 71.413 1.00 52.63 110 SER B N 1
ATOM 2343 C CA . SER B 2 110 ? -22.548 -34.682 70.125 1.00 54.33 110 SER B CA 1
ATOM 2344 C C . SER B 2 110 ? -21.872 -35.534 69.066 1.00 55.00 110 SER B C 1
ATOM 2345 O O . SER B 2 110 ? -20.710 -35.907 69.211 1.00 55.99 110 SER B O 1
ATOM 2348 N N . CYS B 2 111 ? -22.630 -35.850 68.019 1.00 57.16 111 CYS B N 1
ATOM 2349 C CA . CYS B 2 111 ? -22.145 -36.568 66.848 1.00 57.88 111 CYS B CA 1
ATOM 2350 C C . CYS B 2 111 ? -21.908 -35.536 65.758 1.00 56.06 111 CYS B C 1
ATOM 2351 O O . CYS B 2 111 ? -22.819 -34.787 65.422 1.00 54.35 111 CYS B O 1
ATOM 2354 N N . ARG B 2 112 ? -20.694 -35.495 65.216 1.00 55.44 112 ARG B N 1
ATOM 2355 C CA . ARG B 2 112 ? -20.381 -34.625 64.092 1.00 57.60 112 ARG B CA 1
ATOM 2356 C C . ARG B 2 112 ? -20.025 -35.460 62.867 1.00 53.61 112 ARG B C 1
ATOM 2357 O O . ARG B 2 112 ? -19.257 -36.425 62.950 1.00 47.63 112 ARG B O 1
ATOM 2365 N N . VAL B 2 113 ? -20.610 -35.083 61.735 1.00 54.56 113 VAL B N 1
ATOM 2366 C CA . VAL B 2 113 ? -20.450 -35.806 60.476 1.00 54.18 113 VAL B CA 1
ATOM 2367 C C . VAL B 2 113 ? -20.117 -34.806 59.363 1.00 52.41 113 VAL B C 1
ATOM 2368 O O . VAL B 2 113 ? -20.978 -34.450 58.561 1.00 56.06 113 VAL B O 1
ATOM 2372 N N . PRO B 2 114 ? -18.862 -34.338 59.318 1.00 53.61 114 PRO B N 1
ATOM 2373 C CA . PRO B 2 114 ? -18.520 -33.263 58.391 1.00 55.87 114 PRO B CA 1
ATOM 2374 C C . PRO B 2 114 ? -18.553 -33.650 56.920 1.00 55.61 114 PRO B C 1
ATOM 2375 O O . PRO B 2 114 ? -18.139 -34.744 56.547 1.00 59.53 114 PRO B O 1
ATOM 2379 N N . GLY B 2 115 ? -19.076 -32.751 56.097 1.00 57.73 115 GLY B N 1
ATOM 2380 C CA . GLY B 2 115 ? -18.969 -32.869 54.646 1.00 54.82 115 GLY B CA 1
ATOM 2381 C C . GLY B 2 115 ? -19.954 -33.788 53.957 1.00 54.33 115 GLY B C 1
ATOM 2382 O O . GLY B 2 115 ? -20.213 -33.631 52.767 1.00 55.68 115 GLY B O 1
ATOM 2383 N N . ALA B 2 116 ? -20.500 -34.756 54.685 1.00 53.27 116 ALA B N 1
ATOM 2384 C CA . ALA B 2 116 ? -21.356 -35.768 54.084 1.00 53.82 116 ALA B CA 1
ATOM 2385 C C . ALA B 2 116 ? -22.665 -35.150 53.611 1.00 54.89 116 ALA B C 1
ATOM 2386 O O . ALA B 2 116 ? -23.151 -34.173 54.178 1.00 54.31 116 ALA B O 1
ATOM 2388 N N . GLY B 2 117 ? -23.250 -35.717 52.571 1.00 54.64 117 GLY B N 1
ATOM 2389 C CA . GLY B 2 117 ? -24.514 -35.183 52.078 1.00 57.16 117 GLY B CA 1
ATOM 2390 C C . GLY B 2 117 ? -24.833 -35.588 50.657 1.00 55.81 117 GLY B C 1
ATOM 2391 O O . GLY B 2 117 ? -24.089 -36.372 50.065 1.00 50.51 117 GLY B O 1
ATOM 2392 N N . PRO B 2 118 ? -25.916 -35.025 50.087 1.00 54.66 118 PRO B N 1
ATOM 2393 C CA . PRO B 2 118 ? -26.739 -33.897 50.608 1.00 55.77 118 PRO B CA 1
ATOM 2394 C C . PRO B 2 118 ? -27.305 -34.077 52.024 1.00 57.35 118 PRO B C 1
ATOM 2395 O O . PRO B 2 118 ? -27.712 -35.179 52.385 1.00 57.98 118 PRO B O 1
ATOM 2399 N N . ARG B 2 119 ? -27.323 -32.994 52.805 1.00 56.11 119 ARG B N 1
ATOM 2400 C CA . ARG B 2 119 ? -27.736 -33.063 54.203 1.00 53.84 119 ARG B CA 1
ATOM 2401 C C . ARG B 2 119 ? -29.159 -33.599 54.353 1.00 54.36 119 ARG B C 1
ATOM 2402 O O . ARG B 2 119 ? -29.416 -34.395 55.238 1.00 55.84 119 ARG B O 1
ATOM 2410 N N . ALA B 2 120 ? -30.074 -33.191 53.473 1.00 53.24 120 ALA B N 1
ATOM 2411 C CA . ALA B 2 120 ? -31.457 -33.701 53.495 1.00 51.83 120 ALA B CA 1
ATOM 2412 C C . ALA B 2 120 ? -31.587 -35.237 53.406 1.00 50.58 120 ALA B C 1
ATOM 2413 O O . ALA B 2 120 ? -32.620 -35.795 53.776 1.00 55.03 120 ALA B O 1
ATOM 2415 N N . SER B 2 121 ? -30.558 -35.907 52.905 1.00 48.02 121 SER B N 1
ATOM 2416 C CA . SER B 2 121 ? -30.550 -37.377 52.798 1.00 51.73 121 SER B CA 1
ATOM 2417 C C . SER B 2 121 ? -29.879 -38.091 53.968 1.00 52.11 121 SER B C 1
ATOM 2418 O O . SER B 2 121 ? -29.789 -39.326 53.978 1.00 53.10 121 SER B O 1
ATOM 2421 N N . LEU B 2 122 ? -29.404 -37.316 54.947 1.00 55.21 122 LEU B N 1
ATOM 2422 C CA . LEU B 2 122 ? -28.716 -37.865 56.125 1.00 52.99 122 LEU B CA 1
ATOM 2423 C C . LEU B 2 122 ? -29.667 -38.128 57.272 1.00 53.10 122 LEU B C 1
ATOM 2424 O O . LEU B 2 122 ? -30.576 -37.330 57.522 1.00 46.44 122 LEU B O 1
ATOM 2429 N N . THR B 2 123 ? -29.438 -39.245 57.962 1.00 48.74 123 THR B N 1
ATOM 2430 C CA . THR B 2 123 ? -30.054 -39.530 59.249 1.00 51.51 123 THR B CA 1
ATOM 2431 C C . THR B 2 123 ? -28.937 -39.870 60.222 1.00 51.63 123 THR B C 1
ATOM 2432 O O . THR B 2 123 ? -28.112 -40.726 59.923 1.00 48.42 123 THR B O 1
ATOM 2436 N N . LEU B 2 124 ? -28.905 -39.165 61.358 1.00 51.39 124 LEU B N 1
ATOM 2437 C CA . LEU B 2 124 ? -27.933 -39.412 62.426 1.00 50.44 124 LEU B CA 1
ATOM 2438 C C . LEU B 2 124 ? -28.635 -39.998 63.634 1.00 50.35 124 LEU B C 1
ATOM 2439 O O . LEU B 2 124 ? -29.734 -39.579 63.980 1.00 50.19 124 LEU B O 1
ATOM 2444 N N . THR B 2 125 ? -27.969 -40.946 64.285 1.00 49.43 125 THR B N 1
ATOM 2445 C CA . THR B 2 125 ? -28.516 -41.648 65.435 1.00 49.59 125 THR B CA 1
ATOM 2446 C C . THR B 2 125 ? -27.471 -41.694 66.526 1.00 46.97 125 THR B C 1
ATOM 2447 O O . THR B 2 125 ? -26.304 -41.966 66.260 1.00 45.85 125 THR B O 1
ATOM 2451 N N . LEU B 2 126 ? -27.898 -41.442 67.753 1.00 47.05 126 LEU B N 1
ATOM 2452 C CA . LEU B 2 126 ? -27.039 -41.608 68.923 1.00 49.26 126 LEU B CA 1
ATOM 2453 C C . LEU B 2 126 ? -27.436 -42.891 69.624 1.00 47.13 126 LEU B C 1
ATOM 2454 O O . LEU B 2 126 ? -28.618 -43.118 69.863 1.00 46.60 126 LEU B O 1
ATOM 2459 N N . LEU B 2 127 ? -26.450 -43.727 69.944 1.00 49.92 127 LEU B N 1
ATOM 2460 C CA . LEU B 2 127 ? -26.696 -45.033 70.535 1.00 52.26 127 LEU B CA 1
ATOM 2461 C C . LEU B 2 127 ? -26.002 -45.194 71.896 1.00 50.98 127 LEU B C 1
ATOM 2462 O O . LEU B 2 127 ? -24.917 -44.666 72.122 1.00 49.87 127 LEU B O 1
ATOM 2467 N N . ARG B 2 128 ? -26.657 -45.917 72.792 1.00 53.47 128 ARG B N 1
ATOM 2468 C CA . ARG B 2 128 ? -26.028 -46.462 73.993 1.00 55.79 128 ARG B CA 1
ATOM 2469 C C . ARG B 2 128 ? -26.114 -47.978 73.836 1.00 56.34 128 ARG B C 1
ATOM 2470 O O . ARG B 2 128 ? -27.211 -48.536 73.797 1.00 55.78 128 ARG B O 1
ATOM 2478 N N . GLY B 2 129 ? -24.971 -48.644 73.719 1.00 57.39 129 GLY B N 1
ATOM 2479 C CA . GLY B 2 129 ? -24.963 -50.037 73.289 1.00 58.07 129 GLY B CA 1
ATOM 2480 C C . GLY B 2 129 ? -25.630 -50.136 71.926 1.00 59.62 129 GLY B C 1
ATOM 2481 O O . GLY B 2 129 ? -25.366 -49.316 71.039 1.00 58.19 129 GLY B O 1
ATOM 2482 N N . ALA B 2 130 ? -26.515 -51.118 71.756 1.00 60.27 130 ALA B N 1
ATOM 2483 C CA . ALA B 2 130 ? -27.273 -51.250 70.506 1.00 60.78 130 ALA B CA 1
ATOM 2484 C C . ALA B 2 130 ? -28.599 -50.488 70.546 1.00 60.24 130 ALA B C 1
ATOM 2485 O O . ALA B 2 130 ? -29.360 -50.540 69.585 1.00 62.63 130 ALA B O 1
ATOM 2487 N N . GLN B 2 131 ? -28.873 -49.789 71.647 1.00 59.64 131 GLN B N 1
ATOM 2488 C CA . GLN B 2 131 ? -30.122 -49.051 71.806 1.00 59.48 131 GLN B CA 1
ATOM 2489 C C . GLN B 2 131 ? -30.005 -47.655 71.213 1.00 59.83 131 GLN B C 1
ATOM 2490 O O . GLN B 2 131 ? -29.103 -46.894 71.576 1.00 57.89 131 GLN B O 1
ATOM 2496 N N . GLU B 2 132 ? -30.928 -47.320 70.316 1.00 58.90 132 GLU B N 1
ATOM 2497 C CA . GLU B 2 132 ? -30.975 -46.000 69.708 1.00 58.80 132 GLU B CA 1
ATOM 2498 C C . GLU B 2 132 ? -31.646 -45.022 70.668 1.00 58.24 132 GLU B C 1
ATOM 2499 O O . GLU B 2 132 ? -32.803 -45.205 71.030 1.00 59.73 132 GLU B O 1
ATOM 2505 N N . LEU B 2 133 ? -30.908 -43.999 71.093 1.00 55.32 133 LEU B N 1
ATOM 2506 C CA . LEU B 2 133 ? -31.413 -43.016 72.048 1.00 53.88 133 LEU B CA 1
ATOM 2507 C C . LEU B 2 133 ? -32.143 -41.886 71.345 1.00 55.80 133 LEU B C 1
ATOM 2508 O O . LEU B 2 133 ? -33.205 -41.452 71.794 1.00 54.97 133 LEU B O 1
ATOM 2513 N N . ILE B 2 134 ? -31.543 -41.390 70.263 1.00 55.96 134 ILE B N 1
ATOM 2514 C CA . ILE B 2 134 ? -32.090 -40.277 69.491 1.00 56.80 134 ILE B CA 1
ATOM 2515 C C . ILE B 2 134 ? -31.779 -40.514 68.028 1.00 52.35 134 ILE B C 1
ATOM 2516 O O . ILE B 2 134 ? -30.662 -40.862 67.681 1.00 52.31 134 ILE B O 1
ATOM 2521 N N . ARG B 2 135 ? -32.781 -40.330 67.186 1.00 56.05 135 ARG B N 1
ATOM 2522 C CA . ARG B 2 135 ? -32.653 -40.504 65.752 1.00 58.06 135 ARG B CA 1
ATOM 2523 C C . ARG B 2 135 ? -33.181 -39.237 65.114 1.00 58.32 135 ARG B C 1
ATOM 2524 O O . ARG B 2 135 ? -34.278 -38.786 65.444 1.00 60.06 135 ARG B O 1
ATOM 2532 N N . ARG B 2 136 ? -32.395 -38.643 64.227 1.00 58.71 136 ARG B N 1
ATOM 2533 C CA . ARG B 2 136 ? -32.800 -37.409 63.572 1.00 58.44 136 ARG B CA 1
ATOM 2534 C C . ARG B 2 136 ? -32.532 -37.451 62.076 1.00 54.89 136 ARG B C 1
ATOM 2535 O O . ARG B 2 136 ? -31.388 -37.518 61.644 1.00 53.28 136 ARG B O 1
ATOM 2543 N N . SER B 2 137 ? -33.609 -37.409 61.302 1.00 55.04 137 SER B N 1
ATOM 2544 C CA . SER B 2 137 ? -33.543 -37.198 59.872 1.00 56.14 137 SER B CA 1
ATOM 2545 C C . SER B 2 137 ? -33.404 -35.705 59.624 1.00 56.43 137 SER B C 1
ATOM 2546 O O . SER B 2 137 ? -34.036 -34.907 60.307 1.00 60.05 137 SER B O 1
ATOM 2549 N N . PHE B 2 138 ? -32.591 -35.334 58.640 1.00 58.51 138 PHE B N 1
ATOM 2550 C CA . PHE B 2 138 ? -32.416 -33.932 58.254 1.00 57.80 138 PHE B CA 1
ATOM 2551 C C . PHE B 2 138 ? -33.230 -33.562 57.014 1.00 59.19 138 PHE B C 1
ATOM 2552 O O . PHE B 2 138 ? -32.983 -32.534 56.382 1.00 56.64 138 PHE B O 1
ATOM 2560 N N . ALA B 2 139 ? -34.225 -34.388 56.693 1.00 61.35 139 ALA B N 1
ATOM 2561 C CA . ALA B 2 139 ? -35.185 -34.087 55.632 1.00 63.39 139 ALA B CA 1
ATOM 2562 C C . ALA B 2 139 ? -35.619 -32.634 55.703 1.00 63.08 139 ALA B C 1
ATOM 2563 O O . ALA B 2 139 ? -35.908 -32.129 56.775 1.00 64.97 139 ALA B O 1
ATOM 2565 N N . GLY B 2 140 ? -35.650 -31.965 54.557 1.00 63.84 140 GLY B N 1
ATOM 2566 C CA . GLY B 2 140 ? -36.089 -30.577 54.491 1.00 63.25 140 GLY B CA 1
ATOM 2567 C C . GLY B 2 140 ? -34.991 -29.528 54.588 1.00 64.11 140 GLY B C 1
ATOM 2568 O O . GLY B 2 140 ? -35.275 -28.339 54.479 1.00 66.62 140 GLY B O 1
ATOM 2569 N N . GLU B 2 141 ? -33.742 -29.948 54.788 1.00 61.82 141 GLU B N 1
ATOM 2570 C CA . GLU B 2 141 ? -32.612 -29.023 54.716 1.00 59.00 141 GLU B CA 1
ATOM 2571 C C . GLU B 2 141 ? -32.415 -28.591 53.261 1.00 56.77 141 GLU B C 1
ATOM 2572 O O . GLU B 2 141 ? -32.908 -29.261 52.343 1.00 50.89 141 GLU B O 1
ATOM 2578 N N . PRO B 2 142 ? -31.712 -27.462 53.037 1.00 58.48 142 PRO B N 1
ATOM 2579 C CA . PRO B 2 142 ? -31.522 -26.994 51.660 1.00 58.39 142 PRO B CA 1
ATOM 2580 C C . PRO B 2 142 ? -30.719 -27.999 50.839 1.00 57.07 142 PRO B C 1
ATOM 2581 O O . PRO B 2 142 ? -29.837 -28.656 51.394 1.00 59.55 142 PRO B O 1
ATOM 2585 N N . PRO B 2 143 ? -31.017 -28.116 49.530 1.00 58.52 143 PRO B N 1
ATOM 2586 C CA . PRO B 2 143 ? -30.390 -29.123 48.674 1.00 57.83 143 PRO B CA 1
ATOM 2587 C C . PRO B 2 143 ? -28.858 -29.072 48.613 1.00 55.94 143 PRO B C 1
ATOM 2588 O O . PRO B 2 143 ? -28.230 -30.122 48.457 1.00 56.27 143 PRO B O 1
ATOM 2592 N N . ARG B 2 144 ? -28.268 -27.887 48.764 1.00 53.86 144 ARG B N 1
ATOM 2593 C CA . ARG B 2 144 ? -26.810 -27.729 48.702 1.00 57.73 144 ARG B CA 1
ATOM 2594 C C . ARG B 2 144 ? -26.097 -27.856 50.055 1.00 56.65 144 ARG B C 1
ATOM 2595 O O . ARG B 2 144 ? -24.870 -27.722 50.123 1.00 57.83 144 ARG B O 1
ATOM 2603 N N . ALA B 2 145 ? -26.859 -28.089 51.125 1.00 52.55 145 ALA B N 1
ATOM 2604 C CA . ALA B 2 145 ? -26.301 -28.156 52.475 1.00 51.90 145 ALA B CA 1
ATOM 2605 C C . ALA B 2 145 ? -25.545 -29.466 52.653 1.00 49.38 145 ALA B C 1
ATOM 2606 O O . ALA B 2 145 ? -26.010 -30.502 52.199 1.00 51.29 145 ALA B O 1
ATOM 2608 N N . ARG B 2 146 ? -24.388 -29.411 53.312 1.00 48.51 146 ARG B N 1
ATOM 2609 C CA . ARG B 2 146 ? -23.562 -30.595 53.542 1.00 49.82 146 ARG B CA 1
ATOM 2610 C C . ARG B 2 146 ? -23.135 -30.652 54.998 1.00 51.07 146 ARG B C 1
ATOM 2611 O O . ARG B 2 146 ? -23.033 -29.627 55.656 1.00 49.89 146 ARG B O 1
ATOM 2619 N N . GLY B 2 147 ? -22.908 -31.860 55.498 1.00 48.13 147 GLY B N 1
ATOM 2620 C CA . GLY B 2 147 ? -22.481 -32.054 56.878 1.00 52.24 147 GLY B CA 1
ATOM 2621 C C . GLY B 2 147 ? -23.658 -32.040 57.830 1.00 53.66 147 GLY B C 1
ATOM 2622 O O . GLY B 2 147 ? -24.730 -31.547 57.498 1.00 51.85 147 GLY B O 1
ATOM 2623 N N . ALA B 2 148 ? -23.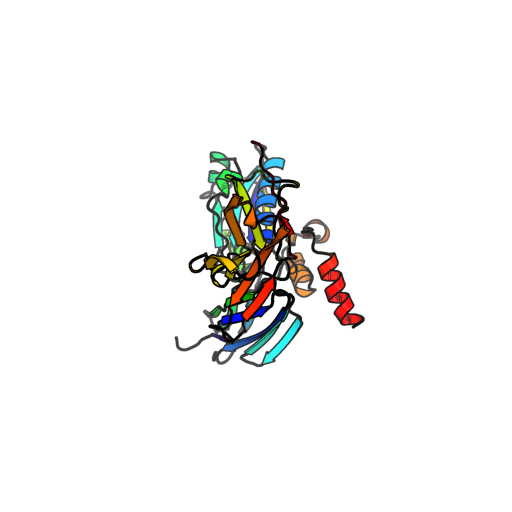474 -32.594 59.019 1.00 50.21 148 ALA B N 1
ATOM 2624 C CA . ALA B 2 148 ? -24.536 -32.570 60.009 1.00 49.10 148 ALA B CA 1
ATOM 2625 C C . ALA B 2 148 ? -23.968 -32.752 61.409 1.00 48.16 148 ALA B C 1
ATOM 2626 O O . ALA B 2 148 ? -22.877 -33.291 61.583 1.00 47.77 148 ALA B O 1
ATOM 2628 N N . VAL B 2 149 ? -24.696 -32.228 62.392 1.00 50.88 149 VAL B N 1
ATOM 2629 C CA . VAL B 2 149 ? -24.377 -32.406 63.798 1.00 51.08 149 VAL B CA 1
ATOM 2630 C C . VAL B 2 149 ? -25.664 -32.805 64.509 1.00 51.50 149 VAL B C 1
ATOM 2631 O O . VAL B 2 149 ? -26.734 -32.289 64.188 1.00 53.32 149 VAL B O 1
ATOM 2635 N N . LEU B 2 150 ? -25.555 -33.731 65.455 1.00 50.09 150 LEU B N 1
ATOM 2636 C CA . LEU B 2 150 ? -26.679 -34.128 66.303 1.00 51.33 150 LEU B CA 1
ATOM 2637 C C . LEU B 2 150 ? -26.204 -34.124 67.749 1.00 49.95 150 LEU B C 1
ATOM 2638 O O . LEU B 2 150 ? -25.323 -34.896 68.110 1.00 47.02 150 LEU B O 1
ATOM 2643 N N . THR B 2 151 ? -26.783 -33.242 68.555 1.00 49.72 151 THR B N 1
ATOM 2644 C CA . THR B 2 151 ? -26.411 -33.087 69.958 1.00 51.82 151 THR B CA 1
ATOM 2645 C C . THR B 2 151 ? -27.619 -33.384 70.828 1.00 51.98 151 THR B C 1
ATOM 2646 O O . THR B 2 151 ? -28.738 -33.012 70.497 1.00 53.09 151 THR B O 1
ATOM 2650 N N . ALA B 2 152 ? -27.392 -34.066 71.939 1.00 52.74 152 ALA B N 1
ATOM 2651 C CA . ALA B 2 152 ? -28.471 -34.417 72.849 1.00 52.22 152 ALA B CA 1
ATOM 2652 C C . ALA B 2 152 ? -27.960 -34.408 74.274 1.00 51.31 152 ALA B C 1
ATOM 2653 O O . ALA B 2 152 ? -26.790 -34.685 74.521 1.00 51.12 152 ALA B O 1
ATOM 2655 N N . THR B 2 153 ? -28.843 -34.062 75.200 1.00 53.62 153 THR B N 1
ATOM 2656 C CA . THR B 2 153 ? -28.545 -34.111 76.624 1.00 55.14 153 THR B CA 1
ATOM 2657 C C . THR B 2 153 ? -29.025 -35.455 77.151 1.00 57.19 153 THR B C 1
ATOM 2658 O O . THR B 2 153 ? -30.121 -35.905 76.809 1.00 58.81 153 THR B O 1
ATOM 2662 N N . VAL B 2 154 ? -28.196 -36.104 77.961 1.00 55.90 154 VAL B N 1
ATOM 2663 C CA . VAL B 2 154 ? -28.505 -37.436 78.466 1.00 55.93 154 VAL B CA 1
ATOM 2664 C C . VAL B 2 154 ? -28.242 -37.475 79.962 1.00 55.84 154 VAL B C 1
ATOM 2665 O O . VAL B 2 154 ? -27.190 -37.033 80.416 1.00 54.04 154 VAL B O 1
ATOM 2669 N N . LEU B 2 155 ? -29.210 -37.988 80.716 1.00 57.02 155 LEU B N 1
ATOM 2670 C CA . LEU B 2 155 ? -29.100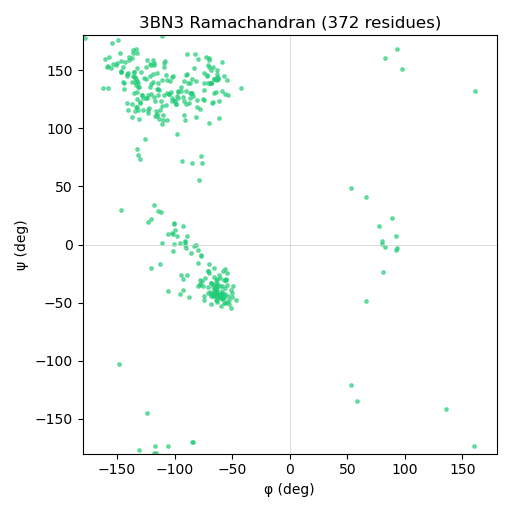 -38.099 82.163 1.00 59.01 155 LEU B CA 1
ATOM 2671 C C . LEU B 2 155 ? -28.276 -39.334 82.515 1.00 60.61 155 LEU B C 1
ATOM 2672 O O . LEU B 2 155 ? -28.603 -40.441 82.090 1.00 60.92 155 LEU B O 1
ATOM 2677 N N . ALA B 2 156 ? -27.210 -39.137 83.288 1.00 60.83 156 ALA B N 1
ATOM 2678 C CA . ALA B 2 156 ? -26.324 -40.229 83.676 1.00 59.59 156 ALA B CA 1
ATOM 2679 C C . ALA B 2 156 ? -26.987 -41.110 84.736 1.00 60.09 156 ALA B C 1
ATOM 2680 O O . ALA B 2 156 ? -27.539 -40.598 85.709 1.00 59.18 156 ALA B O 1
ATOM 2682 N N . ARG B 2 157 ? -26.932 -42.428 84.535 1.00 61.39 157 ARG B N 1
ATOM 2683 C CA . ARG B 2 157 ? -27.447 -43.408 85.501 1.00 62.51 157 ARG B CA 1
ATOM 2684 C C . ARG B 2 157 ? -26.326 -44.324 86.005 1.00 62.71 157 ARG B C 1
ATOM 2685 O O . ARG B 2 157 ? -25.295 -44.473 85.341 1.00 61.14 157 ARG B O 1
ATOM 2693 N N . ARG B 2 158 ? -26.539 -44.938 87.173 1.00 63.15 158 ARG B N 1
ATOM 2694 C CA . ARG B 2 158 ? -25.634 -45.970 87.706 1.00 63.78 158 ARG B CA 1
ATOM 2695 C C . ARG B 2 158 ? -25.404 -47.079 86.695 1.00 60.38 158 ARG B C 1
ATOM 2696 O O . ARG B 2 158 ? -24.281 -47.529 86.499 1.00 58.22 158 ARG B O 1
ATOM 2704 N N . GLU B 2 159 ? -26.498 -47.508 86.072 1.00 61.73 159 GLU B N 1
ATOM 2705 C CA . GLU B 2 159 ? -26.505 -48.554 85.046 1.00 65.23 159 GLU B CA 1
ATOM 2706 C C . GLU B 2 159 ? -25.567 -48.253 83.867 1.00 64.29 159 GLU B C 1
ATOM 2707 O O . GLU B 2 159 ? -25.043 -49.167 83.228 1.00 63.97 159 GLU B O 1
ATOM 2713 N N . ASP B 2 160 ? -25.372 -46.972 83.571 1.00 64.26 160 ASP B N 1
ATOM 2714 C CA . ASP B 2 160 ? -24.604 -46.557 82.397 1.00 61.35 160 ASP B CA 1
ATOM 2715 C C . ASP B 2 160 ? -23.093 -46.584 82.620 1.00 59.10 160 ASP B C 1
ATOM 2716 O O . ASP B 2 160 ? -22.326 -46.252 81.714 1.00 58.41 160 ASP B O 1
ATOM 2721 N N . HIS B 2 161 ? -22.655 -46.962 83.817 1.00 55.52 161 HIS B N 1
ATOM 2722 C CA . HIS B 2 161 ? -21.232 -47.107 84.056 1.00 55.84 161 HIS B CA 1
ATOM 2723 C C . HIS B 2 161 ? -20.672 -48.181 83.135 1.00 55.27 161 HIS B C 1
ATOM 2724 O O . HIS B 2 161 ? -21.154 -49.310 83.135 1.00 55.91 161 HIS B O 1
ATOM 2731 N N . GLY B 2 162 ? -19.668 -47.819 82.341 1.00 53.74 162 GLY B N 1
ATOM 2732 C CA . GLY B 2 162 ? -19.034 -48.761 81.428 1.00 54.99 162 GLY B CA 1
ATOM 2733 C C . GLY B 2 162 ? -19.783 -49.002 80.127 1.00 56.72 162 GLY B C 1
ATOM 2734 O O . GLY B 2 162 ? -19.321 -49.781 79.294 1.00 60.54 162 GLY B O 1
ATOM 2735 N N . ALA B 2 163 ? -20.930 -48.341 79.941 1.00 56.78 163 ALA B N 1
ATOM 2736 C CA . ALA B 2 163 ? -21.706 -48.457 78.700 1.00 55.39 163 ALA B CA 1
ATOM 2737 C C . ALA B 2 163 ? -21.020 -47.681 77.586 1.00 54.19 163 ALA B C 1
ATOM 2738 O O . ALA B 2 163 ? -20.377 -46.653 77.839 1.00 53.88 163 ALA B O 1
ATOM 2740 N N . ASN B 2 164 ? -21.154 -48.186 76.360 1.00 53.65 164 ASN B N 1
ATOM 2741 C CA . ASN B 2 164 ? -20.536 -47.574 75.188 1.00 54.48 164 ASN B CA 1
ATOM 2742 C C . ASN B 2 164 ? -21.534 -46.740 74.419 1.00 53.84 164 ASN B C 1
ATOM 2743 O O . ASN B 2 164 ? -22.576 -47.244 73.999 1.00 56.60 164 ASN B O 1
ATOM 2748 N N . PHE B 2 165 ? -21.203 -45.468 74.232 1.00 50.87 165 PHE B N 1
ATOM 2749 C CA . PHE B 2 165 ? -21.980 -44.576 73.395 1.00 49.75 165 PHE B CA 1
ATOM 2750 C C . PHE B 2 165 ? -21.291 -44.400 72.053 1.00 51.51 165 PHE B C 1
ATOM 2751 O O . PHE B 2 165 ? -20.061 -44.369 71.951 1.00 50.75 165 PHE B O 1
ATOM 2759 N N . SER B 2 166 ? -22.106 -44.295 71.017 1.00 49.24 166 SER B N 1
ATOM 2760 C CA . SER B 2 166 ? -21.601 -44.163 69.672 1.00 50.02 166 SER B CA 1
ATOM 2761 C C . SER B 2 166 ? -22.654 -43.451 68.865 1.00 48.89 166 SER B C 1
ATOM 2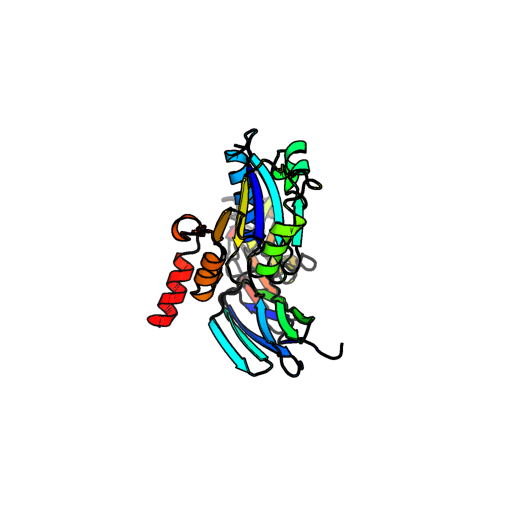762 O O . SER B 2 166 ? -23.757 -43.200 69.338 1.00 46.06 166 SER B O 1
ATOM 2765 N N . CYS B 2 167 ? -22.319 -43.119 67.638 1.00 51.61 167 CYS B N 1
ATOM 2766 C CA . CYS B 2 167 ? -23.323 -42.585 66.764 1.00 52.92 167 CYS B CA 1
ATOM 2767 C C . CYS B 2 167 ? -23.148 -43.145 65.371 1.00 52.77 167 CYS B C 1
ATOM 2768 O O . CYS B 2 167 ? -22.104 -43.708 65.046 1.00 47.70 167 CYS B O 1
ATOM 2771 N N . ARG B 2 168 ? -24.208 -43.036 64.581 1.00 52.19 168 ARG B N 1
ATOM 2772 C CA . ARG B 2 168 ? -24.237 -43.591 63.248 1.00 50.97 168 ARG B CA 1
ATOM 2773 C C . ARG B 2 168 ? -24.755 -42.546 62.294 1.00 50.26 168 ARG B C 1
ATOM 2774 O O . ARG B 2 168 ? -25.684 -41.825 62.618 1.00 53.56 168 ARG B O 1
ATOM 2782 N N . ALA B 2 169 ? -24.142 -42.473 61.121 1.00 49.17 169 ALA B N 1
ATOM 2783 C CA . ALA B 2 169 ? -24.591 -41.592 60.056 1.00 49.86 169 ALA B CA 1
ATOM 2784 C C . ALA B 2 169 ? -25.060 -42.458 58.891 1.00 51.10 169 ALA B C 1
ATOM 2785 O O . ALA B 2 169 ? -24.399 -43.429 58.546 1.00 48.34 169 ALA B O 1
ATOM 2787 N N . GLU B 2 170 ? -26.216 -42.136 58.320 1.00 52.83 170 GLU B N 1
ATOM 2788 C CA . GLU B 2 170 ? -26.703 -42.826 57.121 1.00 53.66 170 GLU B CA 1
ATOM 2789 C C . GLU B 2 170 ? -26.990 -41.803 56.049 1.00 56.59 170 GLU B C 1
ATOM 2790 O O . GLU B 2 170 ? -27.731 -40.847 56.297 1.00 52.97 170 GLU B O 1
ATOM 2796 N N . LEU B 2 171 ? -26.399 -42.003 54.873 1.00 53.68 171 LEU B N 1
ATOM 2797 C CA . LEU B 2 171 ? -26.715 -41.211 53.693 1.00 51.18 171 LEU B CA 1
ATOM 2798 C C . LEU B 2 171 ? -27.519 -42.129 52.795 1.00 48.75 171 LEU B C 1
ATOM 2799 O O . LEU B 2 171 ? -26.974 -43.076 52.240 1.00 46.28 171 LEU B O 1
ATOM 2804 N N . ASP B 2 172 ? -28.822 -41.866 52.713 1.00 46.47 172 ASP B N 1
ATOM 2805 C CA . ASP B 2 172 ? -29.751 -42.683 51.955 1.00 47.54 172 ASP B CA 1
ATOM 2806 C C . ASP B 2 172 ? -30.017 -42.078 50.579 1.00 47.92 172 ASP B C 1
ATOM 2807 O O . ASP B 2 172 ? -30.874 -41.203 50.419 1.00 49.65 172 ASP B O 1
ATOM 2812 N N . LEU B 2 173 ? -29.272 -42.545 49.590 1.00 50.35 173 LEU B N 1
ATOM 2813 C CA . LEU B 2 173 ? -29.452 -42.095 48.217 1.00 46.38 173 LEU B CA 1
ATOM 2814 C C . LEU B 2 173 ? -30.238 -43.087 47.388 1.00 46.04 173 LEU B C 1
ATOM 2815 O O . LEU B 2 173 ? -30.244 -43.025 46.157 1.00 45.59 173 LEU B O 1
ATOM 2820 N N . ARG B 2 174 ? -30.961 -43.976 48.054 1.00 44.05 174 ARG B N 1
ATOM 2821 C CA . ARG B 2 174 ? -31.700 -45.006 47.333 1.00 45.05 174 ARG B CA 1
ATOM 2822 C C . ARG B 2 174 ? -32.864 -44.451 46.528 1.00 44.52 174 ARG B C 1
ATOM 2823 O O . ARG B 2 174 ? -33.149 -44.977 45.457 1.00 47.69 174 ARG B O 1
ATOM 2831 N N . PRO B 2 175 ? -33.534 -43.379 47.006 1.00 43.75 175 PRO B N 1
ATOM 2832 C CA . PRO B 2 175 ? -34.529 -42.743 46.121 1.00 44.62 175 PRO B CA 1
ATOM 2833 C C . PRO B 2 175 ? -33.967 -42.325 44.756 1.00 47.20 175 PRO B C 1
ATOM 2834 O O . PRO B 2 175 ? -34.718 -42.236 43.780 1.00 49.59 175 PRO B O 1
ATOM 2838 N N . HIS B 2 176 ? -32.652 -42.095 44.687 1.00 50.48 176 HIS B N 1
ATOM 2839 C CA . HIS B 2 176 ? -31.979 -41.693 43.452 1.00 48.75 176 HIS B CA 1
ATOM 2840 C C . HIS B 2 176 ? -31.240 -42.830 42.798 1.00 50.68 176 HIS B C 1
ATOM 2841 O O . HIS B 2 176 ? -30.491 -42.622 41.861 1.00 52.58 176 HIS B O 1
ATOM 2848 N N . GLY B 2 177 ? -31.450 -44.039 43.292 1.00 50.93 177 GLY B N 1
ATOM 2849 C CA . GLY B 2 177 ? -30.839 -45.215 42.704 1.00 51.19 177 GLY B CA 1
ATOM 2850 C C . GLY B 2 177 ? -29.376 -45.419 43.036 1.00 52.95 177 GLY B C 1
ATOM 2851 O O . GLY B 2 177 ? -28.719 -46.236 42.393 1.00 45.96 177 GLY B O 1
ATOM 2852 N N . LEU B 2 178 ? -28.873 -44.725 44.062 1.00 50.24 178 LEU B N 1
ATOM 2853 C CA . LEU B 2 178 ? -27.435 -44.705 44.354 1.00 52.23 178 LEU B CA 1
ATOM 2854 C C . LEU B 2 178 ? -27.010 -45.436 45.632 1.00 58.80 178 LEU B C 1
ATOM 2855 O O . LEU B 2 178 ? -25.821 -45.423 45.960 1.00 68.15 178 LEU B O 1
ATOM 2860 N N . GLY B 2 179 ? -27.935 -46.045 46.367 1.00 49.66 179 GLY B N 1
ATOM 2861 C CA . GLY B 2 179 ? -27.537 -46.790 47.583 1.00 50.01 179 GLY B CA 1
ATOM 2862 C C . GLY B 2 179 ? -27.550 -46.068 48.928 1.00 49.07 179 GLY B C 1
ATOM 2863 O O . GLY B 2 179 ? -27.690 -44.841 49.012 1.00 49.68 179 GLY B O 1
ATOM 2864 N N . LEU B 2 180 ? -27.414 -46.858 49.991 1.00 47.50 180 LEU B N 1
ATOM 2865 C CA . LEU B 2 180 ? -27.406 -46.376 51.371 1.00 49.25 180 LEU B CA 1
ATOM 2866 C C . LEU B 2 180 ? -25.981 -46.472 51.907 1.00 49.71 180 LEU B C 1
ATOM 2867 O O . LEU B 2 180 ? -25.414 -47.553 51.944 1.00 47.93 180 LEU B O 1
ATOM 2872 N N . PHE B 2 181 ? -25.395 -45.344 52.306 1.00 45.27 181 PHE B N 1
ATOM 2873 C CA . PHE B 2 181 ? -24.015 -45.334 52.785 1.00 48.81 181 PHE B CA 1
ATOM 2874 C C . PHE B 2 181 ? -24.025 -45.038 54.280 1.00 48.57 181 PHE B C 1
ATOM 2875 O O . PHE B 2 181 ? -24.503 -43.982 54.690 1.00 49.53 181 PHE B O 1
ATOM 2883 N N . GLU B 2 182 ? -23.506 -45.965 55.083 1.00 49.61 182 GLU B N 1
ATOM 2884 C CA . GLU B 2 182 ? -23.501 -45.832 56.542 1.00 49.48 182 GLU B CA 1
ATOM 2885 C C . GLU B 2 182 ? -22.101 -45.863 57.112 1.00 50.86 182 GLU B C 1
ATOM 2886 O O . GLU B 2 182 ? -21.195 -46.475 56.552 1.00 41.85 182 GLU B O 1
ATOM 2892 N N . ASN B 2 183 ? -21.957 -45.246 58.272 1.00 50.03 183 ASN B N 1
ATOM 2893 C CA . ASN B 2 183 ? -20.745 -45.359 59.064 1.00 49.16 183 ASN B CA 1
ATOM 2894 C C . ASN B 2 183 ? -21.069 -45.002 60.508 1.00 44.83 183 ASN B C 1
ATOM 2895 O O . ASN B 2 183 ? -21.993 -44.237 60.767 1.00 45.34 183 ASN B O 1
ATOM 2900 N N . SER B 2 184 ? -20.306 -45.561 61.431 1.00 48.26 184 SER B N 1
ATOM 2901 C CA . SER B 2 184 ? -20.503 -45.336 62.853 1.00 50.46 184 SER B CA 1
ATOM 2902 C C . SER B 2 184 ? -19.204 -44.830 63.468 1.00 51.33 184 SER B C 1
ATOM 2903 O O . SER B 2 184 ? -18.128 -45.126 62.974 1.00 47.42 184 SER B O 1
ATOM 2906 N N . SER B 2 185 ? -19.310 -44.072 64.553 1.00 51.82 185 SER B N 1
ATOM 2907 C CA . SER B 2 185 ? -18.135 -43.621 65.288 1.00 51.73 185 SER B CA 1
ATOM 2908 C C . SER B 2 185 ? -17.545 -44.784 66.044 1.00 51.99 185 SER B C 1
ATOM 2909 O O . SER B 2 185 ? -18.211 -45.792 66.254 1.00 54.65 185 SER B O 1
ATOM 2912 N N . ALA B 2 186 ? -16.288 -44.642 66.448 1.00 52.21 186 ALA B N 1
ATOM 2913 C CA . ALA B 2 186 ? -15.715 -45.509 67.468 1.00 53.02 186 ALA B CA 1
ATOM 2914 C C . ALA B 2 186 ? -16.497 -45.291 68.773 1.00 52.81 186 ALA B C 1
ATOM 2915 O O . ALA B 2 186 ? -16.930 -44.176 69.059 1.00 55.53 186 ALA B O 1
ATOM 2917 N N . PRO B 2 187 ? -16.695 -46.359 69.561 1.00 52.38 187 PRO B N 1
ATOM 2918 C CA . PRO B 2 187 ? -17.454 -46.206 70.796 1.00 54.10 187 PRO B CA 1
ATOM 2919 C C . PRO B 2 187 ? -16.702 -45.398 71.845 1.00 53.05 187 PRO B C 1
ATOM 2920 O O . PRO B 2 187 ? -15.471 -45.387 71.847 1.00 54.92 187 PRO B O 1
ATOM 2924 N N . ARG B 2 188 ? -17.451 -44.734 72.721 1.00 55.17 188 ARG B N 1
ATOM 2925 C CA . ARG B 2 188 ? -16.890 -44.034 73.881 1.00 57.00 188 ARG B CA 1
ATOM 2926 C C . ARG B 2 188 ? -17.530 -44.564 75.151 1.00 55.26 188 ARG B C 1
ATOM 2927 O O . ARG B 2 188 ? -18.753 -44.621 75.252 1.00 50.97 188 ARG B O 1
ATOM 2935 N N . GLU B 2 189 ? -16.697 -44.945 76.114 1.00 57.18 189 GLU B N 1
ATOM 2936 C CA . GLU B 2 189 ? -17.178 -45.510 77.372 1.00 58.21 189 GLU B CA 1
ATOM 2937 C C . GLU B 2 189 ? -17.524 -44.418 78.377 1.00 57.19 189 GLU B C 1
ATOM 2938 O O . GLU B 2 189 ? -16.727 -43.511 78.618 1.00 57.89 189 GLU B O 1
ATOM 2944 N N . LEU B 2 190 ? -18.712 -44.517 78.965 1.00 54.65 190 LEU B N 1
ATOM 2945 C CA . LEU B 2 190 ? -19.101 -43.620 80.039 1.00 53.59 190 LEU B CA 1
ATOM 2946 C C . LEU B 2 190 ? -18.630 -44.215 81.364 1.00 52.97 190 LEU B C 1
ATOM 2947 O O . LEU B 2 190 ? -18.716 -45.420 81.582 1.00 49.53 190 LEU B O 1
ATOM 2952 N N . ARG B 2 191 ? -18.114 -43.353 82.228 1.00 52.69 191 ARG B N 1
ATOM 2953 C CA . ARG B 2 191 ? -17.743 -43.724 83.581 1.00 52.62 191 ARG B CA 1
ATOM 2954 C C . ARG B 2 191 ? -18.530 -42.830 84.512 1.00 49.77 191 ARG B C 1
ATOM 2955 O O . ARG B 2 191 ? -18.387 -41.609 84.462 1.00 51.01 191 ARG B O 1
ATOM 2963 N N . THR B 2 192 ? -19.383 -43.440 85.333 1.00 49.04 192 THR B N 1
ATOM 2964 C CA . THR B 2 192 ? -20.232 -42.707 86.259 1.00 47.25 192 THR B CA 1
ATOM 2965 C C . THR B 2 192 ? -19.926 -43.066 87.708 1.00 46.12 192 THR B C 1
ATOM 2966 O O . THR B 2 192 ? -19.401 -44.134 88.000 1.00 44.47 192 THR B O 1
ATOM 2970 N N . PHE B 2 193 ? -20.271 -42.146 88.602 1.00 46.78 193 PHE B N 1
ATOM 2971 C CA . PHE B 2 193 ? -20.062 -42.290 90.037 1.00 45.41 193 PHE B CA 1
ATOM 2972 C C . PHE B 2 193 ? -21.047 -41.375 90.742 1.00 46.17 193 PHE B C 1
ATOM 2973 O O . PHE B 2 193 ? -21.565 -40.438 90.133 1.00 48.12 193 PHE B O 1
ATOM 2981 N N . SER B 2 194 ? -21.296 -41.624 92.022 1.00 46.70 194 SER B N 1
ATOM 2982 C CA . SER B 2 194 ? -22.173 -40.755 92.781 1.00 47.90 194 SER B CA 1
ATOM 2983 C C . SER B 2 194 ? -21.358 -39.728 93.570 1.00 49.36 194 SER B C 1
ATOM 2984 O O . SER B 2 194 ? -20.444 -40.082 94.320 1.00 49.05 194 SER B O 1
ATOM 2987 N N . LEU B 2 195 ? -21.698 -38.454 93.374 1.00 49.27 195 LEU B N 1
ATOM 2988 C CA . LEU B 2 195 ? -21.133 -37.354 94.150 1.00 49.47 195 LEU B CA 1
ATOM 2989 C C . LEU B 2 195 ? -21.515 -37.442 95.625 1.00 49.08 195 LEU B C 1
ATOM 2990 O O . LEU B 2 195 ? -20.758 -37.004 96.474 1.00 44.95 195 LEU B O 1
ATOM 2995 N N . SER B 2 196 ? -22.695 -38.002 95.904 1.00 52.65 196 SER B N 1
ATOM 2996 C CA . SER B 2 196 ? -23.358 -37.936 97.219 1.00 52.33 196 SER B CA 1
ATOM 2997 C C . SER B 2 196 ? -23.003 -36.680 98.014 1.00 52.70 196 SER B C 1
ATOM 2998 O O . SER B 2 196 ? -22.981 -36.694 99.243 1.00 55.15 196 SER B O 1
#

Radius of gyration: 27.03 Å; Cα contacts (8 Å, |Δi|>4): 883; chains: 2; bounding box: 43×66×87 Å

Nearest PDB structures (foldseek):
  3bn3-assembly1_A  TM=1.006E+00  e=1.247E-38  Homo sapiens
  3tcx-assembly10_T  TM=9.054E-01  e=4.025E-34  Homo sapiens
  1t0p-assembly1_A  TM=9.395E-01  e=1.105E-32  Homo sapiens
  1mq9-assembly1_A  TM=9.108E-01  e=3.476E-32  Homo sapiens
  6bxf-assembly1_A  TM=8.825E-01  e=1.155E-30  Homo sapiens

InterPro domains:
  IPR000413 Integrin alpha chain [PR01185] (401-413)
  IPR000413 Integrin alpha chain [PR01185] (419-430)
  IPR000413 Integrin alpha chain [PR01185] (453-473)
  IPR000413 Integrin alpha chain [PR01185] (520-544)
  IPR000413 Integrin alpha chain [PR01185] (581-602)
  IPR000413 Integrin alpha chain [PR01185] (606-625)
  IPR000413 Integrin alpha chain [PR01185] (720-733)
  IPR000413 Integrin alpha chain [PR01185] (1100-1119)
  IPR002035 von Willebrand factor, type A [PF00092] (156-325)
  IPR002035 von Willebrand factor, type A [PS50234] (156-327)
  IPR002035 von Willebrand factor, type A [SM00327] (154-329)
  IPR013517 FG-GAP repeat [PF01839] (460-497)
  IPR013517 FG-GAP repeat [PF01839] (521-554)
  IPR013519 Integrin alpha beta-propellor [PS51470] (31-82)
  IPR013519 Integrin alpha beta-propellor [PS51470] (83-141)
  IPR013519 Integrin alpha beta-propellor [PS51470] (446-506)
  IPR013519 Integrin alpha beta-propellor [PS51470] (507-563)
  IPR013519 Integrin alpha beta-propellor [PS51470] (567-627)
  IPR013519 Integrin alpha beta-propellor [SM00191] (41-87)
  IPR013519 Integrin alpha beta-propellor [SM00191] (400-452)

Sequence (376 aa):
MNVDLVFLFDGSMSLQPDEFQKILDFMKDVMKKLSNTSYQFAAVQFSTSYKTEFDFSDYVKWKDPDALLKHVKHMLLLTNTFGAINYVATEVFREELGARPDATKVLIIITDGEATDSGNIDAAKDIIRYIIGIGKHSQTKESQETLHKFASKPASEFVKILDTGEKLKDLFTELQKKIYEPFWADLQPRVAFVERGGSLWLNCSTNCPRPERGGLETSLRRNGTQRGLRWLARQLVDIREPETQPVCFFRCARRTLQARGLIRTFQRPDRVELMPLPPWQPVGENFTLSCRVPGAGPRASLTLTLLRGAQELIRRSFAGEPPRARGAVLTATVLARREDHGANFSCRAELDLRPHGLGLFENSSAPRELRTFSLS

Organism: Homo sapiens (NCBI:txid9606)

Secondary structure (DSSP, 8-state):
--EEEEEEEE-BTTS-HHHHHHHHHHHHHHHHHT-SSSEEEEEEEESSSEEEEE-HHHHHHH--HHHHTTT-----B---HHHHHHHIIIIISSGGGT--TTSEEEEEEEE-S--S-----GGGTTSEEEEEE-SGGGGSHHHHHHHHHHS-SSHHHHEEE---S-HHHHHHHHHHHHH-/--S-EEEESSEEEEETTEEEEEEEEE--SS-SEEEEE-SSEEEEEEEETTEEEEEEEEE-SSEE--EEEEEETTEEEEEE-EEEEEB-----EEPPPPSSEETTSEEEEEEEETT-B-GGGEEEEEEETTEEEEEEE-TTS-TT---EEEEEEEE--GGGTTPEEEEEEEEE-GGGTS-EEEEEPPPEE--EE---

CATH classification: 3.40.50.410

Solvent-accessible surface area: 19169 Å² total; per-residue (Å²): 190,56,15,1,7,0,0,0,0,0,0,0,11,1,1,33,76,72,2,12,88,80,0,16,61,42,0,36,72,27,2,109,175,53,82,70,120,27,59,31,0,0,0,0,1,0,0,53,65,64,109,34,33,4,20,0,57,50,4,72,151,136,100,69,12,73,32,10,8,139,140,14,151,34,48,55,58,6,0,31,1,20,24,0,0,44,67,0,14,67,81,0,16,113,120,133,43,24,13,41,108,101,10,40,80,14,0,16,0,0,0,1,2,35,24,20,24,74,51,80,9,97,45,0,137,120,9,66,26,92,0,15,0,0,9,25,10,0,88,57,179,132,5,55,126,20,0,71,97,0,0,16,129,83,11,94,128,36,24,120,59,30,108,33,68,29,138,120,90,36,80,115,42,94,75,118,110,150,123,214,201,106,94,113,13,46,0,95,55,120,81,12,40,14,71,108,29,24,54,33,110,4,66,2,33,7,54,2,66,199,25,109,90,20,8,10,2,3,4,10,33,66,65,29,62,99,136,28,123,94,93,2,10,32,36,1,26,54,0,116,49,46,37,9,59,0,0,0,15,6,74,9,62,204,177,56,24,80,15,70,2,42,1,43,2,13,30,116,1,90,125,16,89,5,71,89,19,47,104,119,8,21,42,50,86,91,11,75,0,12,0,108,0,41,37,0,0,3,64,36,23,1,23,0,0,0,13,38,45,106,100,84,42,77,124,107,68,10,78,80,54,77,73,143,16,48,7,11,74,7,75,16,92,18,99,2,90,188,130,2,96,31,25,72,0,19,0,46,0,16,0,46,0,136,113,91,70,56,30,66,34,91,70,64,11,80,88,91,98,0,105,11,77,74,112,141

B-factor: mean 53.9, std 10.71, range [23.05, 101.55]

Foldseek 3Di:
DAAEEEEEEELAQQADPVRVVVSLVVVQVVLVVVVDDRYFYWYWYDAPHIGGLAFRVRCVVPVRSCVSCVPDDRPHHHAQPLVSLQCCLPPRCDVVRPHDPPHQAEYEYEEQQPHPDDDANVSCLRYQYAYEHEHPSNPDPNSVVSSCRRHDPPSVVRYYYDDPPCVVVSVCVVCVVPVD/DVKAKDKPPQEEEAAQQAKDKIKIFIPQPQWDDWDKDWPFDWDDWDDDRTMIITMGGNHHAQKTKIKTWTHHVPDIHIGIGMYGHFYFQPDWDWDAWPPEDEAQDKTKTKIWRFFGDPQQQKKKFKDFANHTDDIDHPRPDDSRDGIDMDMDIDGHHPVQAQIWMKMKMWRACVVVPDGIHMDMYDTHGYHYDHPD

GO terms:
  GO:0004895 cell adhesion receptor activity (F, IDA)
  GO:0005886 plasma membrane (C, IDA)
  GO:0034687 integrin alphaL-beta2 complex (C, IDA)
  GO:0033627 cell adhesion mediated by integrin (P, IDA)
  GO:0033631 cell-cell adhesion mediated by integrin (P, IDA)
  GO:0007158 neuron cell-cell adhesion (P, IDA)
  GO:0007159 leukocyte cell-cell adhesion (P, IDA)
  GO:0035683 memory T cell extravasation (P, IDA)
  GO:0007159 leukocyte cell-cell adhesion (P, IMP)
  GO:0005515 protein binding (F, IPI)
  GO:0045121 membrane raft (C, EXP)
  GO:0008305 integrin complex (C, TAS)
  GO:0035579 specific granule membrane (C, TAS)
  GO:0005886 plasma membrane (C, TAS)
  GO:0002291 T cell activation via T cell receptor contact with antigen bound to MHC molecule on antigen presenting cell (P, IMP)
  GO:0007157 heterophilic cell-cell adhesion (P, IMP)
  GO:0050839 cell adhesion molecule binding (F, IPI)
  GO:0009986 cell surface (C, IDA)
  GO:0050839 cell adhesion molecule binding (F, IMP)
  GO:0070062 extracellular exosome (C, HDA)